Protein AF-A0A0G2HWP9-F1 (afdb_monomer_lite)

Radius of gyration: 32.18 Å; chains: 1; bounding box: 86×80×100 Å

Organism: NCBI:txid73230

Foldseek 3Di:
DDPDQDDQLAEAEQEAELCLCVDPVCSVVNLVVSLVVVLVVLVPNQHYLEYEYEYAPLLVPDLPDVSSVVSVVSSVVSCVVSVVVHPYYYDYPPVQNNHYPAVCRCVVVVVVLVVVSSPDDSVVRVVDDSNPDDDPPPPPPDDPPDDLVNLLVVLVVCCPDPLNPDDLVRNLVCLLVVVDPDDDLLSLLLLLLLLLVLQLLPPFSLQVSLVVSVVSNCSNCVPPAFSQLSSLLSVVSVLLQLVVCLVPVDGDDSRCSSVSCNVVSSSSPSVPCVQFADPCQCVDPCRRVFHAATDRDHRDDNDRPVVPPCVPPPPPDPDDDDDPDPDDPAQEQLLLLLQLLLLLVLVCVVVVHDSVVSLVLVLVLVQVVLVVVQVVVVVVPPDDDPPPPNHYDHAFPQSSVLSNQQVVLQQVLEDPVLSDDSNSADPVLSCLQCVPPRPDSCPCCQFAPPCQCVDPDRRPDHDATPRDGDDNHDHRGDPVSSVVSVSVSSCLLCPDDFDDDDDPDTCDNLCRPVDDPSSLSSLLSVLLVVLLPDDPDVDPDDPDLSSLLLLLVVLLLPQDQDDDPDPVVRVVSNLVSNLVSLCVSLCVLQVVVVVPVVDDDDDDDDPSDFPQLSVLSSLVSSVLVVVVCVVPVLSVVLVVVVVVDDDDPDDDPSVNSVSSSVSSSVSCVSVSSSSPPSPCSQFADPSCCRHPCRRNDHDATPRDHSNDDDDDPPDDDPDDDDDDDDDDDDDDDDDDDDDDDDDDDDDDDD

pLDDT: mean 73.22, std 20.13, range [22.59, 95.31]

Sequence (750 aa):
MSQKSIGPDALYLFVIDPTAIFNPSGGTQRAHHAIEGLKLALKRIDDAKYLAVVFTKRDQTGRDDPRVEEQISQVKDVLNEYRPEVSYPCELYDDLEQLSGVTGAQTDLLLTRLARVAKMEDKLVQNTSMKKEALPPPPKLNPPKLSREELLQKIESSSKDVNSLLDPDEFIRRMISGELQKWDHRSHLRAGFLTLTECILKESVVFDTADLLLERLNYMFPNISHRTLTVFLLHQIYLAMLSFREKTGSFPAREKFNEFLSENPDLMHARSWDPYYSEDVLFSPAAKGSWKLPDLQPLPQFMSRRAGSQQKATQSHEKNKGDQTQIAPGNRTPEILKRFAFATLKTMKLANRRRAAVINETMPVLQSQIMRLRAASLTSSSSSSANSTRSIDAYSETQVSFWVQMLHAAIESVPMSSGLDIRSLNFESFRILFPELLPADDIWKQHYTEKLWASIEGRTRTVLPDLKPLPNVLQAPSQSRVQQAVASTLDGKYSYYKSDTSSPSSPSLYSHGRPGAEELFLKMCWAAKEVGEYVDSNSPIPSTHVMLIYRIFNRMLDTKIQHGSDDNGEGRRRTVSLSSAAWDAVSFLHQQQDHQQEHQEEHHPQTQQNFTAAVFWSRIVLRAFIETDSSSPYHSKFTSSLSSSAPTPHATSPQEEALRAQFFEQFLQGNPRLCWEGLWRMYYSDELWRSEDARVMYVAPDRMAVPAYVVMGTGDGKKDKDREDVEVRLEEGQDAVLEGEWEVVDEEGL

Structure (mmCIF, N/CA/C/O backbone):
data_AF-A0A0G2HWP9-F1
#
_entry.id   AF-A0A0G2HWP9-F1
#
loop_
_atom_site.group_PDB
_atom_site.id
_atom_site.type_symbol
_atom_site.label_atom_id
_atom_site.label_alt_id
_atom_site.label_comp_id
_atom_site.label_asym_id
_atom_site.label_entity_id
_atom_site.label_seq_id
_atom_site.pdbx_PDB_ins_code
_atom_site.Cartn_x
_atom_site.Cartn_y
_atom_site.Cartn_z
_atom_site.occupancy
_atom_site.B_iso_or_equiv
_atom_site.auth_seq_id
_atom_site.auth_comp_id
_atom_site.auth_asym_id
_atom_site.auth_atom_id
_atom_site.pdbx_PDB_model_num
ATOM 1 N N . MET A 1 1 ? 42.664 2.429 16.061 1.00 34.19 1 MET A N 1
ATOM 2 C CA . MET A 1 1 ? 41.694 2.104 14.994 1.00 34.19 1 MET A CA 1
ATOM 3 C C . MET A 1 1 ? 42.337 2.509 13.681 1.00 34.19 1 MET A C 1
ATOM 5 O O . MET A 1 1 ? 42.477 3.697 13.439 1.00 34.19 1 MET A O 1
ATOM 9 N N . SER A 1 2 ? 42.852 1.539 12.924 1.00 28.05 2 SER A N 1
ATOM 10 C CA . SER A 1 2 ? 43.465 1.784 11.614 1.00 28.05 2 SER A CA 1
ATOM 11 C C . SER A 1 2 ? 42.333 2.005 10.611 1.00 28.05 2 SER A C 1
ATOM 13 O O . SER A 1 2 ? 41.452 1.148 10.519 1.00 28.05 2 SER A O 1
ATOM 15 N N . GLN A 1 3 ? 42.299 3.154 9.930 1.00 34.09 3 GLN A N 1
ATOM 16 C CA . GLN A 1 3 ? 41.380 3.385 8.812 1.00 34.09 3 GLN A CA 1
ATOM 17 C C . GLN A 1 3 ? 41.631 2.292 7.766 1.00 34.09 3 GLN A C 1
ATOM 19 O O . GLN A 1 3 ? 42.728 2.205 7.221 1.00 34.09 3 GLN A O 1
ATOM 24 N N . LYS A 1 4 ? 40.637 1.427 7.523 1.00 34.06 4 LYS A N 1
ATOM 25 C CA . LYS A 1 4 ? 40.636 0.550 6.346 1.00 34.06 4 LYS A CA 1
ATOM 26 C C . LYS A 1 4 ? 40.730 1.466 5.125 1.00 34.06 4 LYS A C 1
ATOM 28 O O . LYS A 1 4 ? 39.819 2.265 4.917 1.00 34.06 4 LYS A O 1
ATOM 33 N N . SER A 1 5 ? 41.821 1.377 4.366 1.00 36.62 5 SER A N 1
ATOM 34 C CA . SER A 1 5 ? 41.910 2.011 3.055 1.00 36.62 5 SER A CA 1
ATOM 35 C C . SER A 1 5 ? 40.796 1.425 2.194 1.00 36.62 5 SER A C 1
ATOM 37 O O . SER A 1 5 ? 40.741 0.213 1.971 1.00 36.62 5 SER A O 1
ATOM 39 N N . ILE A 1 6 ? 39.861 2.279 1.798 1.00 44.50 6 ILE A N 1
ATOM 40 C CA . ILE A 1 6 ? 38.855 1.958 0.794 1.00 44.50 6 ILE A CA 1
ATOM 41 C C . ILE A 1 6 ? 39.649 1.734 -0.503 1.00 44.50 6 ILE A C 1
ATOM 43 O O . ILE A 1 6 ? 40.528 2.533 -0.807 1.00 44.50 6 ILE A O 1
ATOM 47 N N . GLY A 1 7 ? 39.450 0.594 -1.166 1.00 49.91 7 GLY A N 1
ATOM 48 C CA . GLY A 1 7 ? 40.239 0.202 -2.341 1.00 49.91 7 GLY A CA 1
ATOM 49 C C . GLY A 1 7 ? 39.998 1.076 -3.589 1.00 49.91 7 GLY A C 1
ATOM 50 O O . GLY A 1 7 ? 39.202 2.016 -3.527 1.00 49.91 7 GLY A O 1
ATOM 51 N N . PRO A 1 8 ? 40.613 0.719 -4.734 1.00 55.94 8 PRO A N 1
ATOM 52 C CA . PRO A 1 8 ? 40.639 1.514 -5.977 1.00 55.94 8 PRO A CA 1
ATOM 53 C C . PRO A 1 8 ? 39.275 1.812 -6.622 1.00 55.94 8 PRO A C 1
ATOM 55 O O . PRO A 1 8 ? 39.180 2.678 -7.484 1.00 55.94 8 PRO A O 1
ATOM 58 N N . ASP A 1 9 ? 38.195 1.150 -6.196 1.00 66.75 9 ASP A N 1
ATOM 59 C CA . ASP A 1 9 ? 36.846 1.299 -6.770 1.00 66.75 9 ASP A CA 1
ATOM 60 C C . ASP A 1 9 ? 36.006 2.446 -6.164 1.00 66.75 9 ASP A C 1
ATOM 62 O O . ASP A 1 9 ? 34.820 2.602 -6.469 1.00 66.75 9 ASP A O 1
ATOM 66 N N . ALA A 1 10 ? 36.581 3.266 -5.283 1.00 78.38 10 ALA A N 1
ATOM 67 C CA . ALA A 1 10 ? 35.842 4.307 -4.572 1.00 78.38 10 ALA A CA 1
ATOM 68 C C . ALA A 1 10 ? 35.561 5.557 -5.427 1.00 78.38 10 ALA A C 1
ATOM 70 O O . ALA A 1 10 ? 36.469 6.155 -6.004 1.00 78.38 10 ALA A O 1
ATOM 71 N N . LEU A 1 11 ? 34.303 6.011 -5.439 1.00 87.19 11 LEU A N 1
ATOM 72 C CA . LEU A 1 11 ? 33.900 7.304 -6.002 1.00 87.19 11 LEU A CA 1
ATOM 73 C C . LEU A 1 11 ? 33.805 8.349 -4.889 1.00 87.19 11 LEU A C 1
ATOM 75 O O . LEU A 1 11 ? 33.075 8.165 -3.914 1.00 87.19 11 LEU A O 1
ATOM 79 N N . TYR A 1 12 ? 34.485 9.476 -5.063 1.00 88.25 12 TYR A N 1
ATOM 80 C CA . TYR A 1 12 ? 34.454 10.591 -4.126 1.00 88.25 12 TYR A CA 1
ATOM 81 C C . TYR A 1 12 ? 33.630 11.749 -4.697 1.00 88.25 12 TYR A C 1
ATOM 83 O O . TYR A 1 12 ? 33.792 12.145 -5.850 1.00 88.25 12 TYR A O 1
ATOM 91 N N . LEU A 1 13 ? 32.750 12.320 -3.873 1.00 92.25 13 LEU A N 1
ATOM 92 C CA . LEU A 1 13 ? 31.981 13.523 -4.193 1.00 92.25 13 LEU A CA 1
ATOM 93 C C . LEU A 1 13 ? 32.323 14.618 -3.181 1.00 92.25 13 LEU A C 1
ATOM 95 O O . LEU A 1 13 ? 32.000 14.504 -1.999 1.00 92.25 13 LEU A O 1
ATOM 99 N N . PHE A 1 14 ? 32.956 15.689 -3.649 1.00 92.38 14 PHE A N 1
ATOM 100 C CA . PHE A 1 14 ? 33.284 16.859 -2.846 1.00 92.38 14 PHE A CA 1
ATOM 101 C C . PHE A 1 14 ? 32.259 17.969 -3.102 1.00 92.38 14 PHE A C 1
ATOM 103 O O . PHE A 1 14 ? 32.114 18.450 -4.225 1.00 92.38 14 PHE A O 1
ATOM 110 N N . VAL A 1 15 ? 31.533 18.375 -2.060 1.00 92.44 15 VAL A N 1
ATOM 111 C CA . VAL A 1 15 ? 30.421 19.331 -2.165 1.00 92.44 15 VAL A CA 1
ATOM 112 C C . VAL A 1 15 ? 30.799 20.653 -1.507 1.00 92.44 15 VAL A C 1
ATOM 114 O O . VAL A 1 15 ? 31.137 20.686 -0.324 1.00 92.44 15 VAL A O 1
ATOM 117 N N . ILE A 1 16 ? 30.690 21.748 -2.256 1.00 91.25 16 ILE A N 1
ATOM 118 C CA . ILE A 1 16 ? 30.988 23.107 -1.794 1.00 91.25 16 ILE A CA 1
ATOM 119 C C . ILE A 1 16 ? 29.688 23.907 -1.698 1.00 91.25 16 ILE A C 1
ATOM 121 O O . ILE A 1 16 ? 28.849 23.850 -2.593 1.00 91.25 16 ILE A O 1
ATOM 125 N N . ASP A 1 17 ? 29.511 24.649 -0.604 1.00 89.12 17 ASP A N 1
ATOM 126 C CA . ASP A 1 17 ? 28.396 25.584 -0.416 1.00 89.12 17 ASP A CA 1
ATOM 127 C C . ASP A 1 17 ? 28.840 27.015 -0.788 1.00 89.12 17 ASP A C 1
ATOM 129 O O . ASP A 1 17 ? 29.479 27.678 0.037 1.00 89.12 17 ASP A O 1
ATOM 133 N N . PRO A 1 18 ? 28.497 27.518 -1.990 1.00 86.81 18 PRO A N 1
ATOM 134 C CA . PRO A 1 18 ? 28.875 28.851 -2.440 1.00 86.81 18 PRO A CA 1
ATOM 135 C C . PRO A 1 18 ? 28.157 29.959 -1.662 1.00 86.81 18 PRO A C 1
ATOM 137 O O . PRO A 1 18 ? 28.692 31.056 -1.525 1.00 86.81 18 PRO A O 1
ATOM 140 N N . THR A 1 19 ? 26.980 29.685 -1.079 1.00 84.31 19 THR A N 1
ATOM 141 C CA . THR A 1 19 ? 26.202 30.685 -0.322 1.00 84.31 19 THR A CA 1
ATOM 142 C C . THR A 1 19 ? 26.880 31.089 0.987 1.00 84.31 19 THR A C 1
ATOM 144 O O . THR A 1 19 ? 26.557 32.128 1.566 1.00 84.31 19 THR A O 1
ATOM 147 N N . ALA A 1 20 ? 27.866 30.307 1.442 1.00 83.00 20 ALA A N 1
ATOM 148 C CA . ALA A 1 20 ? 28.643 30.594 2.638 1.00 83.00 20 ALA A CA 1
ATOM 149 C C . ALA A 1 20 ? 29.292 31.988 2.611 1.00 83.00 20 ALA A C 1
ATOM 151 O O . ALA A 1 20 ? 29.412 32.601 3.671 1.00 83.00 20 ALA A O 1
ATOM 152 N N . ILE A 1 21 ? 29.657 32.506 1.431 1.00 83.50 21 ILE A N 1
ATOM 153 C CA . ILE A 1 21 ? 30.301 33.822 1.278 1.00 83.50 21 ILE A CA 1
ATOM 154 C C . ILE A 1 21 ? 29.376 34.999 1.573 1.00 83.50 21 ILE A C 1
ATOM 156 O O . ILE A 1 21 ? 29.850 36.069 1.942 1.00 83.50 21 ILE A O 1
ATOM 160 N N . PHE A 1 22 ? 28.061 34.803 1.469 1.00 81.38 22 PHE A N 1
ATOM 161 C CA . PHE A 1 22 ? 27.080 35.845 1.765 1.00 81.38 22 PHE A CA 1
ATOM 162 C C . PHE A 1 22 ? 26.846 36.024 3.268 1.00 81.38 22 PHE A C 1
ATOM 164 O O . PHE A 1 22 ? 26.126 36.935 3.669 1.00 81.38 22 PHE A O 1
ATOM 171 N N . ASN A 1 23 ? 27.450 35.183 4.114 1.00 79.75 23 ASN A N 1
ATOM 172 C CA . ASN A 1 23 ? 27.350 35.340 5.556 1.00 79.75 23 ASN A CA 1
ATOM 173 C C . ASN A 1 23 ? 28.236 36.507 6.048 1.00 79.75 23 ASN A C 1
ATOM 175 O O . ASN A 1 23 ? 29.465 36.401 5.967 1.00 79.75 23 ASN A O 1
ATOM 179 N N . PRO A 1 24 ? 27.661 37.568 6.648 1.00 69.00 24 PRO A N 1
ATOM 180 C CA . PRO A 1 24 ? 28.432 38.694 7.181 1.00 69.00 24 PRO A CA 1
ATOM 181 C C . PRO A 1 24 ? 29.353 38.303 8.350 1.00 69.00 24 PRO A C 1
ATOM 183 O O . PRO A 1 24 ? 30.347 38.978 8.602 1.00 69.00 24 PRO A O 1
ATOM 186 N N . SER A 1 25 ? 29.079 37.190 9.044 1.00 68.94 25 SER A N 1
ATOM 187 C CA . SER A 1 25 ? 29.925 36.659 10.123 1.00 68.94 25 SER A CA 1
ATOM 188 C C . SER A 1 25 ? 30.939 35.627 9.600 1.00 68.94 25 SER A C 1
ATOM 190 O O . SER A 1 25 ? 30.817 34.422 9.824 1.00 68.94 25 SER A O 1
ATOM 192 N N . GLY A 1 26 ? 31.950 36.096 8.862 1.00 74.19 26 GLY A N 1
ATOM 193 C CA . GLY A 1 26 ? 33.087 35.261 8.441 1.00 74.19 26 GLY A CA 1
ATOM 194 C C . GLY A 1 26 ? 32.829 34.360 7.226 1.00 74.19 26 GLY A C 1
ATOM 195 O O . GLY A 1 26 ? 33.491 33.332 7.070 1.00 74.19 26 GLY A O 1
ATOM 196 N N . GLY A 1 27 ? 31.886 34.726 6.352 1.00 79.56 27 GLY A N 1
ATOM 197 C CA . GLY A 1 27 ? 31.572 33.977 5.133 1.00 79.56 27 GLY A CA 1
ATOM 198 C C . GLY A 1 27 ? 32.770 33.755 4.206 1.00 79.56 27 GLY A C 1
ATOM 199 O O . GLY A 1 27 ? 32.989 32.634 3.750 1.00 79.56 27 GLY A O 1
ATOM 200 N N . THR A 1 28 ? 33.610 34.777 4.013 1.00 80.62 28 THR A N 1
ATOM 201 C CA . THR A 1 28 ? 34.848 34.688 3.215 1.00 80.62 28 THR A CA 1
ATOM 202 C C . THR A 1 28 ? 35.823 33.654 3.775 1.00 80.62 28 THR A C 1
ATOM 204 O O . THR A 1 28 ? 36.383 32.856 3.029 1.00 80.62 28 THR A O 1
ATOM 207 N N . GLN A 1 29 ? 35.990 33.612 5.100 1.00 81.69 29 GLN A N 1
ATOM 208 C CA . GLN A 1 29 ? 36.875 32.647 5.750 1.00 81.69 29 GLN A CA 1
ATOM 209 C C . GLN A 1 29 ? 36.337 31.218 5.609 1.00 81.69 29 GLN A C 1
ATOM 211 O O . GLN A 1 29 ? 37.101 30.290 5.360 1.00 81.69 29 GLN A O 1
ATOM 216 N N . ARG A 1 30 ? 35.013 31.033 5.705 1.00 82.06 30 ARG A N 1
ATOM 217 C CA . ARG A 1 30 ? 34.367 29.730 5.488 1.00 82.06 30 ARG A CA 1
ATOM 218 C C . ARG A 1 30 ? 34.507 29.250 4.040 1.00 82.06 30 ARG A C 1
ATOM 220 O O . ARG A 1 30 ? 34.797 28.074 3.839 1.00 82.06 30 ARG A O 1
ATOM 227 N N . ALA A 1 31 ? 34.334 30.139 3.061 1.00 84.12 31 ALA A N 1
ATOM 228 C CA . ALA A 1 31 ? 34.546 29.824 1.648 1.00 84.12 31 ALA A CA 1
ATOM 229 C C . ALA A 1 31 ? 36.007 29.419 1.383 1.00 84.12 31 ALA A C 1
ATOM 231 O O . ALA A 1 31 ? 36.260 28.379 0.781 1.00 84.12 31 ALA A O 1
ATOM 232 N N . HIS A 1 32 ? 36.966 30.165 1.940 1.00 85.69 32 HIS A N 1
ATOM 233 C CA . HIS A 1 32 ? 38.387 29.831 1.842 1.00 85.69 32 HIS A CA 1
ATOM 234 C C . HIS A 1 32 ? 38.719 28.473 2.489 1.00 85.69 32 HIS A C 1
ATOM 236 O O . HIS A 1 32 ? 39.393 27.645 1.883 1.00 85.69 32 HIS A O 1
ATOM 242 N N . HIS A 1 33 ? 38.177 28.182 3.679 1.00 87.38 33 HIS A N 1
ATOM 243 C CA . HIS A 1 33 ? 38.351 26.878 4.328 1.00 87.38 33 HIS A CA 1
ATOM 244 C C . HIS A 1 33 ? 37.789 25.708 3.513 1.00 87.38 33 HIS A C 1
ATOM 246 O O . HIS A 1 33 ? 38.344 24.614 3.588 1.00 87.38 33 HIS A O 1
ATOM 252 N N . ALA A 1 34 ? 36.710 25.904 2.748 1.00 87.94 34 ALA A N 1
ATOM 253 C CA . ALA A 1 34 ? 36.173 24.857 1.879 1.00 87.94 34 ALA A CA 1
ATOM 254 C C . ALA A 1 34 ? 37.152 24.509 0.743 1.00 87.94 34 ALA A C 1
ATOM 256 O O . ALA A 1 34 ? 37.359 23.332 0.452 1.00 87.94 34 ALA A O 1
ATOM 257 N N . ILE A 1 35 ? 37.804 25.521 0.163 1.00 90.19 35 ILE A N 1
ATOM 258 C CA . ILE A 1 35 ? 38.818 25.353 -0.889 1.00 90.19 35 ILE A CA 1
ATOM 259 C C . ILE A 1 35 ? 40.095 24.713 -0.320 1.00 90.19 35 ILE A C 1
ATOM 261 O O . ILE A 1 35 ? 40.634 23.777 -0.908 1.00 90.19 35 ILE A O 1
ATOM 265 N N . GLU A 1 36 ? 40.547 25.131 0.864 1.00 88.19 36 GLU A N 1
ATOM 266 C CA . GLU A 1 36 ? 41.659 24.465 1.561 1.00 88.19 36 GLU A CA 1
ATOM 267 C C . GLU A 1 36 ? 41.316 23.014 1.945 1.00 88.19 36 GLU A C 1
ATOM 269 O O . GLU A 1 36 ? 42.165 22.123 1.879 1.00 88.19 36 GLU A O 1
ATOM 274 N N . GLY A 1 37 ? 40.052 22.743 2.278 1.00 88.50 37 GLY A N 1
ATOM 275 C CA . GLY A 1 37 ? 39.538 21.392 2.486 1.00 88.50 37 GLY A CA 1
ATOM 276 C C . GLY A 1 37 ? 39.641 20.518 1.233 1.00 88.50 37 GLY A C 1
ATOM 277 O O . GLY A 1 37 ? 40.012 19.350 1.347 1.00 88.50 37 GLY A O 1
ATOM 278 N N . LEU A 1 38 ? 39.382 21.081 0.047 1.00 91.62 38 LEU A N 1
ATOM 279 C CA . LEU A 1 38 ? 39.558 20.384 -1.231 1.00 91.62 38 LEU A CA 1
ATOM 280 C C . LEU A 1 38 ? 41.033 20.040 -1.476 1.00 91.62 38 LEU A C 1
ATOM 282 O O . LEU A 1 38 ? 41.339 18.893 -1.797 1.00 91.62 38 LEU A O 1
ATOM 286 N N . LYS A 1 39 ? 41.953 20.988 -1.250 1.00 90.62 39 LYS A N 1
ATOM 287 C CA . LYS A 1 39 ? 43.405 20.731 -1.344 1.00 90.62 39 LYS A CA 1
ATOM 288 C C . LYS A 1 39 ? 43.840 19.603 -0.411 1.00 90.62 39 LYS A C 1
ATOM 290 O O . LYS A 1 39 ? 44.618 18.735 -0.794 1.00 90.62 39 LYS A O 1
ATOM 295 N N . LEU A 1 40 ? 43.333 19.599 0.823 1.00 87.75 40 LEU A N 1
ATOM 296 C CA . LEU A 1 40 ? 43.642 18.550 1.791 1.00 87.75 40 LEU A CA 1
ATOM 297 C C . LEU A 1 40 ? 43.077 17.189 1.365 1.00 87.75 40 LEU A C 1
ATOM 299 O O . LEU A 1 40 ? 43.733 16.175 1.591 1.00 87.75 40 LEU A O 1
ATOM 303 N N . ALA A 1 41 ? 41.883 17.158 0.768 1.00 86.56 41 ALA A N 1
ATOM 304 C CA . ALA A 1 41 ? 41.284 15.932 0.247 1.00 86.56 41 ALA A CA 1
ATOM 305 C C . ALA A 1 41 ? 42.118 15.352 -0.905 1.00 86.56 41 ALA A C 1
ATOM 307 O O . ALA A 1 41 ? 42.483 14.182 -0.846 1.00 86.56 41 ALA A O 1
ATOM 308 N N . LEU A 1 42 ? 42.508 16.184 -1.877 1.00 87.31 42 LEU A N 1
ATOM 309 C CA . LEU A 1 42 ? 43.350 15.785 -3.013 1.00 87.31 42 LEU A CA 1
ATOM 310 C C . LEU A 1 42 ? 44.711 15.220 -2.574 1.00 87.31 42 LEU A C 1
ATOM 312 O O . LEU A 1 42 ? 45.198 14.275 -3.179 1.00 87.31 42 LEU A O 1
ATOM 316 N N . LYS A 1 43 ? 45.293 15.740 -1.483 1.00 85.81 43 LYS A N 1
ATOM 317 C CA . LYS A 1 43 ? 46.557 15.239 -0.904 1.00 85.81 43 LYS A CA 1
ATOM 318 C C . LYS A 1 43 ? 46.438 13.951 -0.090 1.00 85.81 43 LYS A C 1
ATOM 320 O O . LYS A 1 43 ? 47.460 13.359 0.233 1.00 85.81 43 LYS A O 1
ATOM 325 N N . ARG A 1 44 ? 45.235 13.600 0.374 1.00 84.62 44 ARG A N 1
ATOM 326 C CA . ARG A 1 44 ? 45.004 12.460 1.284 1.00 84.62 44 ARG A CA 1
ATOM 327 C C . ARG A 1 44 ? 44.386 11.254 0.598 1.00 84.62 44 ARG A C 1
ATOM 329 O O . ARG A 1 44 ? 44.422 10.163 1.157 1.00 84.62 44 ARG A O 1
ATOM 336 N N . ILE A 1 45 ? 43.712 11.475 -0.522 1.00 84.06 45 ILE A N 1
ATOM 337 C CA . ILE A 1 45 ? 43.134 10.405 -1.318 1.00 84.06 45 ILE A CA 1
ATOM 338 C C . ILE A 1 45 ? 44.260 9.904 -2.218 1.00 84.06 45 ILE A C 1
ATOM 340 O O . ILE A 1 45 ? 44.613 10.577 -3.183 1.00 84.06 45 ILE A O 1
ATOM 344 N N . ASP A 1 46 ? 44.830 8.757 -1.853 1.00 75.81 46 ASP A N 1
ATOM 345 C CA . ASP A 1 46 ? 45.937 8.122 -2.580 1.00 75.81 46 ASP A CA 1
ATOM 346 C C . ASP A 1 46 ? 45.439 7.244 -3.746 1.00 75.81 46 ASP A C 1
ATOM 348 O O . ASP A 1 46 ? 46.176 6.989 -4.699 1.00 75.81 46 ASP A O 1
ATOM 352 N N . ASP A 1 47 ? 44.184 6.785 -3.674 1.00 78.69 47 ASP A N 1
ATOM 353 C CA . ASP A 1 47 ? 43.558 5.879 -4.638 1.00 78.69 47 ASP A CA 1
ATOM 354 C C . ASP A 1 47 ? 42.042 6.139 -4.723 1.00 78.69 47 ASP A C 1
ATOM 356 O O . ASP A 1 47 ? 41.369 6.279 -3.696 1.00 78.69 47 ASP A O 1
ATOM 360 N N . ALA A 1 48 ? 41.514 6.259 -5.942 1.00 82.69 48 ALA A N 1
ATOM 361 C CA . ALA A 1 48 ? 40.098 6.490 -6.220 1.00 82.69 48 ALA A CA 1
ATOM 362 C C . ALA A 1 48 ? 39.750 6.116 -7.665 1.00 82.69 48 ALA A C 1
ATOM 364 O O . ALA A 1 48 ? 40.541 6.309 -8.584 1.00 82.69 48 ALA A O 1
ATOM 365 N N . LYS A 1 49 ? 38.501 5.711 -7.897 1.00 82.81 49 LYS A N 1
ATOM 366 C CA . LYS A 1 49 ? 37.963 5.533 -9.249 1.00 82.81 49 LYS A CA 1
ATOM 367 C C . LYS A 1 49 ? 37.661 6.875 -9.916 1.00 82.81 49 LYS A C 1
ATOM 369 O O . LYS A 1 49 ? 37.847 7.039 -11.120 1.00 82.81 49 LYS A O 1
ATOM 374 N N . TYR A 1 50 ? 37.164 7.839 -9.135 1.00 89.06 50 TYR A N 1
ATOM 375 C CA . TYR A 1 50 ? 36.797 9.173 -9.617 1.00 89.06 50 TYR A CA 1
ATOM 376 C C . TYR A 1 50 ? 36.577 10.159 -8.468 1.00 89.06 50 TYR A C 1
ATOM 378 O O . TYR A 1 50 ? 36.025 9.782 -7.431 1.00 89.06 50 TYR A O 1
ATOM 386 N N . LEU A 1 51 ? 36.899 11.437 -8.681 1.00 91.50 51 LEU A N 1
ATOM 387 C CA . LEU A 1 51 ? 36.542 12.538 -7.783 1.00 91.50 51 LEU A CA 1
ATOM 388 C C . LEU A 1 51 ? 35.704 13.592 -8.525 1.00 91.50 51 LEU A C 1
ATOM 390 O O . LEU A 1 51 ? 36.202 14.294 -9.403 1.00 91.50 51 LEU A O 1
ATOM 394 N N . ALA A 1 52 ? 34.442 13.752 -8.133 1.00 92.06 52 ALA A N 1
ATOM 395 C CA . ALA A 1 52 ? 33.579 14.825 -8.619 1.00 92.06 52 ALA A CA 1
ATOM 396 C C . ALA A 1 52 ? 33.544 15.985 -7.618 1.00 92.06 52 ALA A C 1
ATOM 398 O O . ALA A 1 52 ? 33.284 15.774 -6.433 1.00 92.06 52 ALA A O 1
ATOM 399 N N . VAL A 1 53 ? 33.742 17.214 -8.090 1.00 93.69 53 VAL A N 1
ATOM 400 C CA . VAL A 1 53 ? 33.554 18.437 -7.297 1.00 93.69 53 VAL A CA 1
ATOM 401 C C . VAL A 1 53 ? 32.292 19.151 -7.774 1.00 93.69 53 VAL A C 1
ATOM 403 O O . VAL A 1 53 ? 32.110 19.348 -8.976 1.00 93.69 53 VAL A O 1
ATOM 406 N N . VAL A 1 54 ? 31.407 19.533 -6.849 1.00 93.44 54 VAL A N 1
ATOM 407 C CA . VAL A 1 54 ? 30.132 20.203 -7.162 1.00 93.44 54 VAL A CA 1
ATOM 408 C C . VAL A 1 54 ? 29.857 21.375 -6.226 1.00 93.44 54 VAL A C 1
ATOM 410 O O . VAL A 1 54 ? 30.234 21.351 -5.053 1.00 93.44 54 VAL A O 1
ATOM 413 N N . PHE A 1 55 ? 29.126 22.373 -6.721 1.00 90.62 55 PHE A N 1
ATOM 414 C CA . PHE A 1 55 ? 28.594 23.467 -5.910 1.00 90.62 55 PHE A CA 1
ATOM 415 C C . PHE A 1 55 ? 27.108 23.229 -5.629 1.00 90.62 55 PHE A C 1
ATOM 417 O O . PHE A 1 55 ? 26.302 23.174 -6.551 1.00 90.62 55 PHE A O 1
ATOM 424 N N . THR A 1 56 ? 26.733 23.069 -4.360 1.00 88.00 56 THR A N 1
ATOM 425 C CA . THR A 1 56 ? 25.321 22.944 -3.952 1.00 88.00 56 THR A CA 1
ATOM 426 C C . THR A 1 56 ? 24.670 24.320 -3.791 1.00 88.00 56 THR A C 1
ATOM 428 O O . THR A 1 56 ? 25.357 25.332 -3.814 1.00 88.00 56 THR A O 1
ATOM 431 N N . LYS A 1 57 ? 23.348 24.380 -3.606 1.00 87.69 57 LYS A N 1
ATOM 432 C CA . LYS A 1 57 ? 22.570 25.623 -3.436 1.00 87.69 57 LYS A CA 1
ATOM 433 C C . LYS A 1 57 ? 22.767 26.653 -4.558 1.00 87.69 57 LYS A C 1
ATOM 435 O O . LYS A 1 57 ? 22.674 27.861 -4.323 1.00 87.69 57 LYS A O 1
ATOM 440 N N . ARG A 1 58 ? 23.066 26.196 -5.774 1.00 85.00 58 ARG A N 1
ATOM 441 C CA . ARG A 1 58 ? 23.257 27.086 -6.928 1.00 85.00 58 ARG A CA 1
ATOM 442 C C . ARG A 1 58 ? 21.943 27.758 -7.356 1.00 85.00 58 ARG A C 1
ATOM 444 O O . ARG A 1 58 ? 21.967 28.853 -7.896 1.00 85.00 58 ARG A O 1
ATOM 451 N N . ASP A 1 59 ? 20.802 27.188 -6.959 1.00 79.25 59 ASP A N 1
ATOM 452 C CA . ASP A 1 59 ? 19.465 27.800 -7.025 1.00 79.25 59 ASP A CA 1
ATOM 453 C C . ASP A 1 59 ? 19.307 29.075 -6.172 1.00 79.25 59 ASP A C 1
ATOM 455 O O . ASP A 1 59 ? 18.406 29.873 -6.421 1.00 79.25 59 ASP A O 1
ATOM 459 N N . GLN A 1 60 ? 20.165 29.271 -5.166 1.00 80.19 60 GLN A N 1
ATOM 460 C CA . GLN A 1 60 ? 20.149 30.431 -4.261 1.00 80.19 60 GLN A CA 1
ATOM 461 C C . GLN A 1 60 ? 21.226 31.464 -4.605 1.00 80.19 60 GLN A C 1
ATOM 463 O O . GLN A 1 60 ? 21.245 32.556 -4.037 1.00 80.19 60 GLN A O 1
ATOM 468 N N . THR A 1 61 ? 22.136 31.127 -5.517 1.00 74.06 61 THR A N 1
ATOM 469 C CA . THR A 1 61 ? 23.135 32.050 -6.051 1.00 74.06 61 THR A CA 1
ATOM 470 C C . THR A 1 61 ? 22.587 32.657 -7.337 1.00 74.06 61 THR A C 1
ATOM 472 O O . THR A 1 61 ? 22.140 31.921 -8.211 1.00 74.06 61 THR A O 1
ATOM 475 N N . GLY A 1 62 ? 22.597 33.986 -7.478 1.00 65.44 62 GLY A N 1
ATOM 476 C CA . GLY A 1 62 ? 22.297 34.603 -8.775 1.00 65.44 62 GLY A CA 1
ATOM 477 C C . GLY A 1 62 ? 23.247 34.053 -9.845 1.00 65.44 62 GLY A C 1
ATOM 478 O O . GLY A 1 62 ? 24.420 33.838 -9.538 1.00 65.44 62 GLY A O 1
ATOM 479 N N . ARG A 1 63 ? 22.745 33.811 -11.070 1.00 61.19 63 ARG A N 1
ATOM 480 C CA . ARG A 1 63 ? 23.509 33.167 -12.162 1.00 61.19 63 ARG A CA 1
ATOM 481 C C . ARG A 1 63 ? 24.859 33.836 -12.455 1.00 61.19 63 ARG A C 1
ATOM 483 O O . ARG A 1 63 ? 25.766 33.145 -12.888 1.00 61.19 63 ARG A O 1
ATOM 490 N N . ASP A 1 64 ? 24.994 35.122 -12.128 1.00 70.50 64 ASP A N 1
ATOM 491 C CA . ASP A 1 64 ? 26.175 35.939 -12.414 1.00 70.50 64 ASP A CA 1
ATOM 492 C C . ASP A 1 64 ? 26.767 36.615 -11.157 1.00 70.50 64 ASP A C 1
ATOM 494 O O . ASP A 1 64 ? 27.327 37.708 -11.249 1.00 70.50 64 ASP A O 1
ATOM 498 N N . ASP A 1 65 ? 26.621 36.040 -9.950 1.00 80.94 65 ASP A N 1
ATOM 499 C CA . ASP A 1 65 ? 27.253 36.651 -8.766 1.00 80.94 65 ASP A CA 1
ATOM 500 C C . ASP A 1 65 ? 28.790 36.535 -8.862 1.00 80.94 65 ASP A C 1
ATOM 502 O O . ASP A 1 65 ? 29.331 35.423 -8.792 1.00 80.94 65 ASP A O 1
ATOM 506 N N . PRO A 1 66 ? 29.528 37.661 -8.951 1.00 83.19 66 PRO A N 1
ATOM 507 C CA . PRO A 1 66 ? 30.970 37.648 -9.193 1.00 83.19 66 PRO A CA 1
ATOM 508 C C . PRO A 1 66 ? 31.752 36.958 -8.070 1.00 83.19 66 PRO A C 1
ATOM 510 O O . PRO A 1 66 ? 32.845 36.450 -8.298 1.00 83.19 66 PRO A O 1
ATOM 513 N N . ARG A 1 67 ? 31.202 36.900 -6.850 1.00 82.81 67 ARG A N 1
ATOM 514 C CA . ARG A 1 67 ? 31.852 36.245 -5.704 1.00 82.81 67 ARG A CA 1
ATOM 515 C C . ARG A 1 67 ? 31.767 34.725 -5.790 1.00 82.81 67 ARG A C 1
ATOM 517 O O . ARG A 1 67 ? 32.627 34.040 -5.242 1.00 82.81 67 ARG A O 1
ATOM 524 N N . VAL A 1 68 ? 30.718 34.202 -6.423 1.00 86.31 68 VAL A N 1
ATOM 525 C CA . VAL A 1 68 ? 30.539 32.763 -6.645 1.00 86.31 68 VAL A CA 1
ATOM 526 C C . VAL A 1 68 ? 31.367 32.319 -7.846 1.00 86.31 68 VAL A C 1
ATOM 528 O O . VAL A 1 68 ? 32.039 31.295 -7.764 1.00 86.31 68 VAL A O 1
ATOM 531 N N . GLU A 1 69 ? 31.405 33.121 -8.909 1.00 86.75 69 GLU A N 1
ATOM 532 C CA . GLU A 1 69 ? 32.266 32.857 -10.068 1.00 86.75 69 GLU A CA 1
ATOM 533 C C . GLU A 1 69 ? 33.756 32.894 -9.706 1.00 86.75 69 GLU A C 1
ATOM 535 O O . GLU A 1 69 ? 34.516 32.021 -10.125 1.00 86.75 69 GLU A O 1
ATOM 540 N N . GLU A 1 70 ? 34.166 33.809 -8.825 1.00 87.19 70 GLU A N 1
ATOM 541 C CA . GLU A 1 70 ? 35.521 33.824 -8.264 1.00 87.19 70 GLU A CA 1
ATOM 542 C C . GLU A 1 70 ? 35.843 32.526 -7.498 1.00 87.19 70 GLU A C 1
ATOM 544 O O . GLU A 1 70 ? 36.911 31.946 -7.677 1.00 87.19 70 GLU A O 1
ATOM 549 N N . GLN A 1 71 ? 34.911 31.997 -6.694 1.00 88.12 71 GLN A N 1
ATOM 550 C CA . GLN A 1 71 ? 35.114 30.705 -6.021 1.00 88.12 71 GLN A CA 1
ATOM 551 C C . GLN A 1 71 ? 35.215 29.540 -7.003 1.00 88.12 71 GLN A C 1
ATOM 553 O O . GLN A 1 71 ? 36.032 28.640 -6.808 1.00 88.12 71 GLN A O 1
ATOM 558 N N . ILE A 1 72 ? 34.388 29.537 -8.050 1.00 88.38 72 ILE A N 1
ATOM 559 C CA . ILE A 1 72 ? 34.451 28.530 -9.110 1.00 88.38 72 ILE A CA 1
ATOM 560 C C . ILE A 1 72 ? 35.815 28.596 -9.803 1.00 88.38 72 ILE A C 1
ATOM 562 O O . ILE A 1 72 ? 36.421 27.548 -10.028 1.00 88.38 72 ILE A O 1
ATOM 566 N N . SER A 1 73 ? 36.328 29.798 -10.087 1.00 89.06 73 SER A N 1
ATOM 567 C CA . SER A 1 73 ? 37.666 29.992 -10.655 1.00 89.06 73 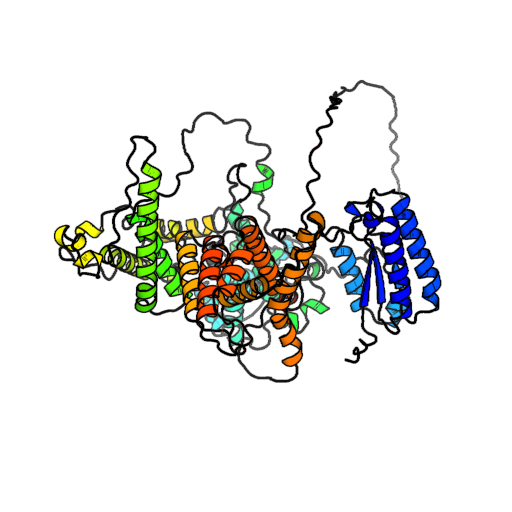SER A CA 1
ATOM 568 C C . SER A 1 73 ? 38.758 29.458 -9.728 1.00 89.06 73 SER A C 1
ATOM 570 O O . SER A 1 73 ? 39.579 28.653 -10.155 1.00 89.06 73 SER A O 1
ATOM 572 N N . GLN A 1 74 ? 38.712 29.788 -8.436 1.00 89.25 74 GLN A N 1
ATOM 573 C CA . GLN A 1 74 ? 39.690 29.295 -7.459 1.00 89.25 74 GLN A CA 1
ATOM 574 C C . GLN A 1 74 ? 39.679 27.764 -7.339 1.00 89.25 74 GLN A C 1
ATOM 576 O O . GLN A 1 74 ? 40.730 27.136 -7.234 1.00 89.25 74 GLN A O 1
ATOM 581 N N . VAL A 1 75 ? 38.502 27.133 -7.386 1.00 91.06 75 VAL A N 1
ATOM 582 C CA . VAL A 1 75 ? 38.390 25.666 -7.395 1.00 91.06 75 VAL A CA 1
ATOM 583 C C . VAL A 1 75 ? 38.929 25.072 -8.698 1.00 91.06 75 VAL A C 1
ATOM 585 O O . VAL A 1 75 ? 39.584 24.030 -8.658 1.00 91.06 75 VAL A O 1
ATOM 588 N N . LYS A 1 76 ? 38.706 25.723 -9.849 1.00 91.00 76 LYS A N 1
ATOM 589 C CA . LYS A 1 76 ? 39.305 25.312 -11.131 1.00 91.00 76 LYS A CA 1
ATOM 590 C C . LYS A 1 76 ? 40.825 25.359 -11.070 1.00 91.00 76 LYS A C 1
ATOM 592 O O . LYS A 1 76 ? 41.455 24.394 -11.495 1.00 91.00 76 LYS A O 1
ATOM 597 N N . ASP A 1 77 ? 41.391 26.423 -10.512 1.00 90.94 77 ASP A N 1
ATOM 598 C CA . ASP A 1 77 ? 42.837 26.589 -10.371 1.00 90.94 77 ASP A CA 1
ATOM 599 C C . ASP A 1 77 ? 43.436 25.501 -9.476 1.00 90.94 77 ASP A C 1
ATOM 601 O O . ASP A 1 77 ? 44.397 24.846 -9.876 1.00 90.94 77 ASP A O 1
ATOM 605 N N . VAL A 1 78 ? 42.800 25.210 -8.333 1.00 91.44 78 VAL A N 1
ATOM 606 C CA . VAL A 1 78 ? 43.199 24.093 -7.460 1.00 91.44 78 VAL A CA 1
ATOM 607 C C . VAL A 1 78 ? 43.139 22.760 -8.205 1.00 91.44 78 VAL A C 1
ATOM 609 O O . VAL A 1 78 ? 44.076 21.975 -8.148 1.00 91.44 78 VAL A O 1
ATOM 612 N N . LEU A 1 79 ? 42.069 22.472 -8.943 1.00 89.44 79 LEU A N 1
ATOM 613 C CA . LEU A 1 79 ? 41.999 21.211 -9.683 1.00 89.44 79 LEU A CA 1
ATOM 614 C C . LEU A 1 79 ? 43.040 21.140 -10.808 1.00 89.44 79 LEU A C 1
ATOM 616 O O . LEU A 1 79 ? 43.595 20.073 -11.044 1.00 89.44 79 LEU A O 1
ATOM 620 N N . ASN A 1 80 ? 43.336 22.248 -11.488 1.00 88.38 80 ASN A N 1
ATOM 621 C CA . ASN A 1 80 ? 44.378 22.301 -12.515 1.00 88.38 80 ASN A CA 1
ATOM 622 C C . ASN A 1 80 ? 45.777 22.035 -11.935 1.00 88.38 80 ASN A C 1
ATOM 624 O O . ASN A 1 80 ? 46.567 21.351 -12.581 1.00 88.38 80 ASN A O 1
ATOM 628 N N . GLU A 1 81 ? 46.060 22.545 -10.733 1.00 90.38 81 GLU A N 1
ATOM 629 C CA . GLU A 1 81 ? 47.323 22.336 -10.013 1.00 90.38 81 GLU A CA 1
ATOM 630 C C . GLU A 1 81 ? 47.517 20.863 -9.616 1.00 90.38 81 GLU A C 1
ATOM 632 O O . GLU A 1 81 ? 48.580 20.303 -9.863 1.00 90.38 81 GLU A O 1
ATOM 637 N N . TYR A 1 82 ? 46.483 20.213 -9.066 1.00 87.81 82 TYR A N 1
ATOM 638 C CA . TYR A 1 82 ? 46.595 18.863 -8.488 1.00 87.81 82 TYR A CA 1
ATOM 639 C C . TYR A 1 82 ? 46.272 17.716 -9.459 1.00 87.81 82 TYR A C 1
ATOM 641 O O . TYR A 1 82 ? 46.676 16.584 -9.205 1.00 87.81 82 TYR A O 1
ATOM 649 N N . ARG A 1 83 ? 45.579 17.965 -10.582 1.00 85.56 83 ARG A N 1
ATOM 650 C CA . ARG A 1 83 ? 45.301 16.945 -11.618 1.00 85.56 83 ARG A CA 1
ATOM 651 C C . ARG A 1 83 ? 46.519 16.123 -12.067 1.00 85.56 83 ARG A C 1
ATOM 653 O O . ARG A 1 83 ? 46.351 14.919 -12.212 1.00 85.56 83 ARG A O 1
ATOM 660 N N . PRO A 1 84 ? 47.706 16.709 -12.320 1.00 83.06 84 PRO A N 1
ATOM 661 C CA . PRO A 1 84 ? 48.884 15.926 -12.697 1.00 83.06 84 PRO A CA 1
ATOM 662 C C . PRO A 1 84 ? 49.520 15.155 -11.527 1.00 83.06 84 PRO A C 1
ATOM 664 O O . PRO A 1 84 ? 50.357 14.290 -11.774 1.00 83.06 84 PRO A O 1
ATOM 667 N N . GLU A 1 85 ? 49.167 15.467 -10.275 1.00 82.69 85 GLU A N 1
ATOM 668 C CA . GLU A 1 85 ? 49.738 14.837 -9.074 1.00 82.69 85 GLU A CA 1
ATOM 669 C C . GLU A 1 85 ? 48.936 13.616 -8.597 1.00 82.69 85 GLU A C 1
ATOM 671 O O . GLU A 1 85 ? 49.484 12.749 -7.917 1.00 82.69 85 GLU A O 1
ATOM 676 N N . VAL A 1 86 ? 47.650 13.532 -8.951 1.00 85.12 86 VAL A N 1
ATOM 677 C CA . VAL A 1 86 ? 46.751 12.445 -8.537 1.00 85.12 86 VAL A CA 1
ATOM 678 C C . VAL A 1 86 ? 46.695 11.317 -9.574 1.00 85.12 86 VAL A C 1
ATOM 680 O O . VAL A 1 86 ? 46.746 11.546 -10.780 1.00 85.12 86 VAL A O 1
ATOM 683 N N . SER A 1 87 ? 46.558 10.073 -9.108 1.00 80.31 87 SER A N 1
ATOM 684 C CA . SER A 1 87 ? 46.486 8.859 -9.943 1.00 80.31 87 SER A CA 1
ATOM 685 C C . SER A 1 87 ? 45.103 8.607 -10.567 1.00 80.31 87 SER A C 1
ATOM 687 O O . SER A 1 87 ? 44.940 7.663 -11.343 1.00 80.31 87 SER A O 1
ATOM 689 N N . TYR A 1 88 ? 44.113 9.443 -10.245 1.00 84.81 88 TYR A N 1
ATOM 690 C CA . TYR A 1 88 ? 42.703 9.250 -10.578 1.00 84.81 88 TYR A CA 1
ATOM 691 C C . TYR A 1 88 ? 42.071 10.482 -11.241 1.00 84.81 88 TYR A C 1
ATOM 693 O O . TYR A 1 88 ? 42.506 11.612 -11.007 1.00 84.81 88 TYR A O 1
ATOM 701 N N . PRO A 1 89 ? 41.003 10.309 -12.043 1.00 85.94 89 PRO A N 1
ATOM 702 C CA . PRO A 1 89 ? 40.341 11.433 -12.697 1.00 85.94 89 PRO A CA 1
ATOM 703 C C . PRO A 1 89 ? 39.589 12.319 -11.696 1.00 85.94 89 PRO A C 1
ATOM 705 O O . PRO A 1 89 ? 38.833 11.822 -10.854 1.00 85.94 89 PRO A O 1
ATOM 708 N N . CYS A 1 90 ? 39.754 13.641 -11.816 1.00 87.19 90 CYS A N 1
ATOM 709 C CA . CYS A 1 90 ? 38.997 14.621 -11.038 1.00 87.19 90 CYS A CA 1
ATOM 710 C C . CYS A 1 90 ? 38.387 15.739 -11.908 1.00 87.19 90 CYS A C 1
ATOM 712 O O . CYS A 1 90 ? 39.072 16.429 -12.677 1.00 87.19 90 CYS A O 1
ATOM 714 N N . GLU A 1 91 ? 37.072 15.936 -11.781 1.00 88.38 91 GLU A N 1
ATOM 715 C CA . GLU A 1 91 ? 36.296 16.872 -12.606 1.00 88.38 91 GLU A CA 1
ATOM 716 C C . GLU A 1 91 ? 35.419 17.795 -11.749 1.00 88.38 91 GLU A C 1
ATOM 718 O O . GLU A 1 91 ? 34.887 17.403 -10.709 1.00 88.38 91 GLU A O 1
ATOM 723 N N . LEU A 1 92 ? 35.271 19.042 -12.205 1.00 89.94 92 LEU A N 1
ATOM 724 C CA . LEU A 1 92 ? 34.360 20.029 -11.630 1.00 89.94 92 LEU A CA 1
ATOM 725 C C . LEU A 1 92 ? 33.091 20.113 -12.481 1.00 89.94 92 LEU A C 1
ATOM 727 O O . LEU A 1 92 ? 33.178 20.427 -13.669 1.00 89.94 92 LEU A O 1
ATOM 731 N N . TYR A 1 93 ? 31.929 19.918 -11.860 1.00 88.44 93 TYR A N 1
ATOM 732 C CA . TYR A 1 93 ? 30.625 20.157 -12.485 1.00 88.44 93 TYR A CA 1
ATOM 733 C C . TYR A 1 93 ? 30.117 21.562 -12.136 1.00 88.44 93 TYR A C 1
ATOM 735 O O . TYR A 1 93 ? 29.270 21.752 -11.263 1.00 88.44 93 TYR A O 1
ATOM 743 N N . ASP A 1 94 ? 30.683 22.564 -12.802 1.00 83.00 94 ASP A N 1
ATOM 744 C CA . ASP A 1 94 ? 30.257 23.970 -12.739 1.00 83.00 94 ASP A CA 1
ATOM 745 C C . ASP A 1 94 ? 29.023 24.264 -13.619 1.00 83.00 94 ASP A C 1
ATOM 747 O O . ASP A 1 94 ? 28.412 25.320 -13.476 1.00 83.00 94 ASP A O 1
ATOM 751 N N . ASP A 1 95 ? 28.623 23.321 -14.480 1.00 82.06 95 ASP A N 1
ATOM 752 C CA . ASP A 1 95 ? 27.451 23.393 -15.363 1.00 82.06 95 ASP A CA 1
ATOM 753 C C . ASP A 1 95 ? 26.116 23.132 -14.639 1.00 82.06 95 ASP A C 1
ATOM 755 O O . ASP A 1 95 ? 25.036 23.383 -15.176 1.00 82.06 95 ASP A O 1
ATOM 759 N N . LEU A 1 96 ? 26.170 22.649 -13.395 1.00 85.12 96 LEU A N 1
ATOM 760 C CA . LEU A 1 96 ? 24.995 22.404 -12.560 1.00 85.12 96 LEU A CA 1
ATOM 761 C C . LEU A 1 96 ? 24.535 23.694 -11.850 1.00 85.12 96 LEU A C 1
ATOM 763 O O . LEU A 1 96 ? 24.605 23.833 -10.628 1.00 85.12 96 LEU A O 1
ATOM 767 N N . GLU A 1 97 ? 24.073 24.668 -12.637 1.00 82.69 97 GLU A N 1
ATOM 768 C CA . GLU A 1 97 ? 23.678 26.019 -12.194 1.00 82.69 97 GLU A CA 1
ATOM 769 C C . GLU A 1 97 ? 22.458 26.081 -11.258 1.00 82.69 97 GLU A C 1
ATOM 771 O O . GLU A 1 97 ? 22.197 27.119 -10.661 1.00 82.69 97 GLU A O 1
ATOM 776 N N . GLN A 1 98 ? 21.688 25.003 -11.121 1.00 82.19 98 GLN A N 1
ATOM 777 C CA . GLN A 1 98 ? 20.509 24.932 -10.249 1.00 82.19 98 GLN A CA 1
ATOM 778 C C . GLN A 1 98 ? 20.623 23.811 -9.213 1.00 82.19 98 GLN A C 1
ATOM 780 O O . GLN A 1 98 ? 19.628 23.472 -8.571 1.00 82.19 98 GLN A O 1
ATOM 785 N N . LEU A 1 99 ? 21.813 23.221 -9.037 1.00 84.88 99 LEU A N 1
ATOM 786 C CA . LEU A 1 99 ? 21.998 22.101 -8.123 1.00 84.88 99 LEU A CA 1
ATOM 787 C C . LEU A 1 99 ? 21.596 22.484 -6.700 1.00 84.88 99 LEU A C 1
ATOM 789 O O . LEU A 1 99 ? 22.225 23.332 -6.063 1.00 84.88 99 LEU A O 1
ATOM 793 N N . SER A 1 100 ? 20.579 21.802 -6.181 1.00 82.31 100 SER A N 1
ATOM 794 C CA . SER A 1 100 ? 20.029 22.075 -4.859 1.00 82.31 100 SER A CA 1
ATOM 795 C C . SER A 1 100 ? 19.736 20.784 -4.118 1.00 82.31 100 SER A C 1
ATOM 797 O O . SER A 1 100 ? 18.860 20.005 -4.493 1.00 82.31 100 SER A O 1
ATOM 799 N N . GLY A 1 101 ? 20.434 20.577 -3.001 1.00 75.62 101 GLY A N 1
ATOM 800 C CA . GLY A 1 101 ? 20.147 19.454 -2.107 1.00 75.62 101 GLY A CA 1
ATOM 801 C C . GLY A 1 101 ? 18.792 19.564 -1.394 1.00 75.62 101 GLY A C 1
ATOM 802 O O . GLY A 1 101 ? 18.331 18.575 -0.831 1.00 75.62 101 GLY A O 1
ATOM 803 N N . VAL A 1 102 ? 18.157 20.746 -1.399 1.00 65.38 102 VAL A N 1
ATOM 804 C CA . VAL A 1 102 ? 16.871 20.995 -0.723 1.00 65.38 102 VAL A CA 1
ATOM 805 C C . VAL A 1 102 ? 15.693 20.705 -1.647 1.00 65.38 102 VAL A C 1
ATOM 807 O O . VAL A 1 102 ? 14.767 20.002 -1.249 1.00 65.38 102 VAL A O 1
ATOM 810 N N . THR A 1 103 ? 15.716 21.244 -2.868 1.00 60.50 103 THR A N 1
ATOM 811 C CA . THR A 1 103 ? 14.623 21.071 -3.841 1.00 60.50 103 THR A CA 1
ATOM 812 C C . THR A 1 103 ? 14.789 19.814 -4.691 1.00 60.50 103 THR A C 1
ATOM 814 O O . THR A 1 103 ? 13.831 19.370 -5.315 1.00 60.50 103 THR A O 1
ATOM 817 N N . GLY A 1 104 ? 15.993 19.232 -4.717 1.00 66.06 104 GLY A N 1
ATOM 818 C CA . GLY A 1 104 ? 16.339 18.119 -5.596 1.00 66.06 104 GLY A CA 1
ATOM 819 C C . GLY A 1 104 ? 16.646 18.547 -7.036 1.00 66.06 104 GLY A C 1
ATOM 820 O O . GLY A 1 104 ? 16.931 17.687 -7.868 1.00 66.06 104 GLY A O 1
ATOM 821 N N . ALA A 1 105 ? 16.628 19.848 -7.348 1.00 68.12 105 ALA A N 1
ATOM 822 C CA . ALA A 1 105 ? 16.938 20.350 -8.684 1.00 68.12 105 ALA A CA 1
ATOM 823 C C . ALA A 1 105 ? 18.338 19.891 -9.144 1.00 68.12 105 ALA A C 1
ATOM 825 O O . ALA A 1 105 ? 19.312 20.012 -8.398 1.00 68.12 105 ALA A O 1
ATOM 826 N N . GLN A 1 106 ? 18.409 19.325 -10.358 1.00 77.81 106 GLN A N 1
ATOM 827 C CA . GLN A 1 106 ? 19.609 18.777 -11.018 1.00 77.81 106 GLN A CA 1
ATOM 828 C C . GLN A 1 106 ? 20.350 17.655 -10.262 1.00 77.81 106 GLN A C 1
ATOM 830 O O . GLN A 1 106 ? 21.447 17.249 -10.660 1.00 77.81 106 GLN A O 1
ATOM 835 N N . THR A 1 107 ? 19.770 17.118 -9.185 1.00 80.56 107 THR A N 1
ATOM 836 C CA . THR A 1 107 ? 20.355 15.977 -8.462 1.00 80.56 107 THR A CA 1
ATOM 837 C C . THR A 1 107 ? 20.256 14.678 -9.261 1.00 80.56 107 THR A C 1
ATOM 839 O O . THR A 1 107 ? 21.169 13.859 -9.209 1.00 80.56 107 THR A O 1
ATOM 842 N N . ASP A 1 108 ? 19.207 14.522 -10.064 1.00 66.19 108 ASP A N 1
ATOM 843 C CA . ASP A 1 108 ? 19.017 13.452 -11.042 1.00 66.19 108 ASP A CA 1
ATOM 844 C C . ASP A 1 108 ? 20.135 13.430 -12.095 1.00 66.19 108 ASP A C 1
ATOM 846 O O . ASP A 1 108 ? 20.721 12.378 -12.364 1.00 66.19 108 ASP A O 1
ATOM 850 N N . LEU A 1 109 ? 20.498 14.600 -12.628 1.00 77.38 109 LEU A N 1
ATOM 851 C CA . LEU A 1 109 ? 21.579 14.746 -13.601 1.00 77.38 109 LEU A CA 1
ATOM 852 C C . LEU A 1 109 ? 22.942 14.399 -12.985 1.00 77.38 109 LEU A C 1
ATOM 854 O O . LEU A 1 109 ? 23.716 13.642 -13.577 1.00 77.38 109 LEU A O 1
ATOM 858 N N . LEU A 1 110 ? 23.216 14.897 -11.774 1.00 85.19 110 LEU A N 1
ATOM 859 C CA . LEU A 1 110 ? 24.435 14.575 -11.029 1.00 85.19 110 LEU A CA 1
ATOM 860 C C . LEU A 1 110 ? 24.553 13.068 -10.756 1.00 85.19 110 LEU A C 1
ATOM 862 O O . LEU A 1 110 ? 25.589 12.465 -11.040 1.00 85.19 110 LEU A O 1
ATOM 866 N N . LEU A 1 111 ? 23.493 12.448 -10.230 1.00 84.31 111 LEU A N 1
ATOM 867 C CA . LEU A 1 111 ? 23.485 11.022 -9.901 1.00 84.31 111 LEU A CA 1
ATOM 868 C C . LEU A 1 111 ? 23.604 10.149 -11.152 1.00 84.31 111 LEU A C 1
ATOM 870 O O . LEU A 1 111 ? 24.316 9.150 -11.118 1.00 84.31 111 LEU A O 1
ATOM 874 N N . THR A 1 112 ? 22.993 10.548 -12.268 1.00 76.62 112 THR A N 1
ATOM 875 C CA . THR A 1 112 ? 23.128 9.844 -13.553 1.00 76.62 112 THR A CA 1
ATOM 876 C C . THR A 1 112 ? 24.578 9.840 -14.040 1.00 76.62 112 THR A C 1
ATOM 878 O O . THR A 1 112 ? 25.082 8.802 -14.474 1.00 76.62 112 THR A O 1
ATOM 881 N N . ARG A 1 113 ? 25.286 10.974 -13.924 1.00 83.75 113 ARG A N 1
ATOM 882 C CA . ARG A 1 113 ? 26.715 11.063 -14.274 1.00 83.75 113 ARG A CA 1
ATOM 883 C C . ARG A 1 113 ? 27.566 10.166 -13.382 1.00 83.75 113 ARG A C 1
ATOM 885 O O . ARG A 1 113 ? 28.360 9.382 -13.891 1.00 83.75 113 ARG A O 1
ATOM 892 N N . LEU A 1 114 ? 27.365 10.221 -12.066 1.00 84.31 114 LEU A N 1
ATOM 893 C CA . LEU A 1 114 ? 28.110 9.384 -11.120 1.00 84.31 114 LEU A CA 1
ATOM 894 C C . LEU A 1 114 ? 27.822 7.887 -11.316 1.00 84.31 114 LEU A C 1
ATOM 896 O O . LEU A 1 114 ? 28.743 7.076 -11.279 1.00 84.31 114 LEU A O 1
ATOM 900 N N . ALA A 1 115 ? 26.570 7.518 -11.596 1.00 75.56 115 ALA A N 1
ATOM 901 C CA . ALA A 1 115 ? 26.187 6.141 -11.895 1.00 75.56 115 ALA A CA 1
ATOM 902 C C . ALA A 1 115 ? 26.828 5.626 -13.194 1.00 75.56 115 ALA A C 1
ATOM 904 O O . ALA A 1 115 ? 27.187 4.453 -13.274 1.00 75.56 115 ALA A O 1
ATOM 905 N N . ARG A 1 116 ? 27.008 6.490 -14.203 1.00 76.62 116 ARG A N 1
ATOM 906 C CA . ARG A 1 116 ? 27.746 6.143 -15.426 1.00 76.62 116 ARG A CA 1
ATOM 907 C C . ARG A 1 116 ? 29.213 5.856 -15.115 1.00 76.62 116 ARG A C 1
ATOM 909 O O . ARG A 1 116 ? 29.715 4.818 -15.528 1.00 76.62 116 ARG A O 1
ATOM 916 N N . VAL A 1 117 ? 29.862 6.726 -14.344 1.00 82.00 117 VAL A N 1
ATOM 917 C CA . VAL A 1 117 ? 31.259 6.536 -13.924 1.00 82.00 117 VAL A CA 1
ATOM 918 C C . VAL A 1 117 ? 31.425 5.242 -13.120 1.00 82.00 117 VAL A C 1
ATOM 920 O O . VAL A 1 117 ? 32.369 4.494 -13.355 1.00 82.00 117 VAL A O 1
ATOM 923 N N . ALA A 1 118 ? 30.476 4.920 -12.235 1.00 78.38 118 ALA A N 1
ATOM 924 C CA . ALA A 1 118 ? 30.493 3.671 -11.472 1.00 78.38 118 ALA A CA 1
ATOM 925 C C . ALA A 1 118 ? 30.518 2.422 -12.374 1.00 78.38 118 ALA A C 1
ATOM 927 O O . ALA A 1 118 ? 31.218 1.458 -12.064 1.00 78.38 118 ALA A O 1
ATOM 928 N N . LYS A 1 119 ? 29.776 2.460 -13.491 1.00 76.00 119 LYS A N 1
ATOM 929 C CA . LYS A 1 119 ? 29.604 1.350 -14.443 1.00 76.00 119 LYS A CA 1
ATOM 930 C C . LYS A 1 119 ? 30.700 1.255 -15.512 1.00 76.00 119 LYS A C 1
ATOM 932 O O . LYS A 1 119 ? 30.779 0.237 -16.190 1.00 76.00 119 LYS A O 1
ATOM 937 N N . MET A 1 120 ? 31.502 2.301 -15.706 1.00 74.06 120 MET A N 1
ATOM 938 C CA . MET A 1 120 ? 32.567 2.319 -16.713 1.00 74.06 120 MET A CA 1
ATOM 939 C C . MET A 1 120 ? 33.818 1.565 -16.237 1.00 74.06 120 MET A C 1
ATOM 941 O O . MET A 1 120 ? 34.133 1.543 -15.045 1.00 74.06 120 MET A O 1
ATOM 945 N N . GLU A 1 121 ? 34.542 0.973 -17.192 1.00 70.12 121 GLU A N 1
ATOM 946 C CA . GLU A 1 121 ? 35.886 0.426 -16.973 1.00 70.12 121 GLU A CA 1
ATOM 947 C C . GLU A 1 121 ? 36.897 1.556 -16.722 1.00 70.12 121 GLU A C 1
ATOM 949 O O . GLU A 1 121 ? 36.852 2.594 -17.387 1.00 70.12 121 GLU A O 1
ATOM 954 N N . ASP A 1 122 ? 37.859 1.344 -15.821 1.00 66.75 122 ASP A N 1
ATOM 955 C CA . ASP A 1 122 ? 38.774 2.392 -15.331 1.00 66.75 122 ASP A CA 1
ATOM 956 C C . ASP A 1 122 ? 39.561 3.099 -16.447 1.00 66.75 122 ASP A C 1
ATOM 958 O O . ASP A 1 122 ? 39.737 4.319 -16.432 1.00 66.75 122 ASP A O 1
ATOM 962 N N . LYS A 1 123 ? 39.965 2.354 -17.485 1.00 62.12 123 LYS A N 1
ATOM 963 C CA . LYS A 1 123 ? 40.668 2.902 -18.661 1.00 62.12 123 LYS A CA 1
ATOM 964 C C . LYS A 1 123 ? 39.805 3.863 -19.483 1.00 62.12 123 LYS A C 1
ATOM 966 O O . LYS A 1 123 ? 40.339 4.746 -20.152 1.00 62.12 123 LYS A O 1
ATOM 971 N N . LEU A 1 124 ? 38.485 3.684 -19.468 1.00 60.41 124 LEU A N 1
ATOM 972 C CA . LEU A 1 124 ? 37.534 4.525 -20.193 1.00 60.41 124 LEU A CA 1
ATOM 973 C C . LEU A 1 124 ? 37.178 5.777 -19.381 1.00 60.41 124 LEU A C 1
ATOM 975 O O . LEU A 1 124 ? 37.034 6.856 -19.956 1.00 60.41 124 LEU A O 1
ATOM 979 N N . VAL A 1 125 ? 37.124 5.654 -18.049 1.00 64.31 125 VAL A N 1
ATOM 980 C CA . VAL A 1 125 ? 36.917 6.784 -17.127 1.00 64.31 125 VAL A CA 1
ATOM 981 C C . VAL A 1 125 ? 38.069 7.791 -17.216 1.00 64.31 125 VAL A C 1
ATOM 983 O O . VAL A 1 125 ? 37.822 8.992 -17.242 1.00 64.31 125 VAL A O 1
ATOM 986 N N . GLN A 1 126 ? 39.318 7.330 -17.352 1.00 61.53 126 GLN A N 1
ATOM 987 C CA . GLN A 1 126 ? 40.489 8.213 -17.488 1.00 61.53 126 GLN A CA 1
ATOM 988 C C . GLN A 1 126 ? 40.496 9.067 -18.768 1.00 61.53 126 GLN A C 1
ATOM 990 O O . GLN A 1 126 ? 41.119 10.125 -18.790 1.00 61.53 126 GLN A O 1
ATOM 995 N N . ASN A 1 127 ? 39.806 8.627 -19.823 1.00 58.31 127 ASN A N 1
ATOM 996 C CA . ASN A 1 127 ? 39.867 9.250 -21.149 1.00 58.31 127 ASN A CA 1
ATOM 997 C C . ASN A 1 127 ? 38.598 10.033 -21.535 1.00 58.31 127 ASN A C 1
ATOM 999 O O . ASN A 1 127 ? 38.561 10.632 -22.610 1.00 58.31 127 ASN A O 1
ATOM 1003 N N . THR A 1 128 ? 37.567 10.051 -20.683 1.00 61.75 128 THR A N 1
ATOM 1004 C CA . THR A 1 128 ? 36.247 10.616 -21.012 1.00 61.75 128 THR A CA 1
ATOM 1005 C C . THR A 1 128 ? 35.874 11.742 -20.041 1.00 61.75 128 THR A C 1
ATOM 1007 O O . THR A 1 128 ? 35.818 11.518 -18.836 1.00 61.75 128 THR A O 1
ATOM 1010 N N . SER A 1 129 ? 35.581 12.950 -20.545 1.00 72.25 129 SER A N 1
ATOM 1011 C CA . SER A 1 129 ? 35.023 14.050 -19.729 1.00 72.25 129 SER A CA 1
ATOM 1012 C C . SER A 1 129 ? 33.510 13.890 -19.593 1.00 72.25 129 SER A C 1
ATOM 1014 O O . SER A 1 129 ? 32.799 13.813 -20.596 1.00 72.25 129 SER A O 1
ATOM 1016 N N . MET A 1 130 ? 33.001 13.899 -18.359 1.00 70.50 130 MET A N 1
ATOM 1017 C CA . MET A 1 130 ? 31.573 13.708 -18.077 1.00 70.50 130 MET A CA 1
ATOM 1018 C C . MET A 1 130 ? 30.761 15.005 -18.214 1.00 70.50 130 MET A C 1
ATOM 1020 O O . MET A 1 130 ? 29.529 14.970 -18.171 1.00 70.50 130 MET A O 1
ATOM 1024 N N . LYS A 1 131 ? 31.431 16.148 -18.420 1.00 64.12 131 LYS A N 1
ATOM 1025 C CA . LYS A 1 131 ? 30.813 17.466 -18.633 1.00 64.12 131 LYS A CA 1
ATOM 1026 C C . LYS A 1 131 ? 30.277 17.683 -20.056 1.00 64.12 131 LYS A C 1
ATOM 1028 O O . LYS A 1 131 ? 29.320 18.433 -20.230 1.00 64.12 131 LYS A O 1
ATOM 1033 N N . LYS A 1 132 ? 30.900 17.082 -21.082 1.00 52.25 132 LYS A N 1
ATOM 1034 C CA . LYS A 1 132 ? 30.727 17.508 -22.490 1.00 52.25 132 LYS A CA 1
ATOM 1035 C C . LYS A 1 132 ? 29.794 16.637 -23.341 1.00 52.25 132 LYS A C 1
ATOM 1037 O O . LYS A 1 132 ? 29.385 17.075 -24.414 1.00 52.25 132 LYS A O 1
ATOM 1042 N N . GLU A 1 133 ? 29.415 15.446 -22.891 1.00 42.12 133 GLU A N 1
ATOM 1043 C CA . GLU A 1 133 ? 28.496 14.597 -23.654 1.00 42.12 133 GLU A CA 1
ATOM 1044 C C . GLU A 1 133 ? 27.038 14.847 -23.265 1.00 42.12 133 GLU A C 1
ATOM 1046 O O . GLU A 1 133 ? 26.538 14.369 -22.243 1.00 42.12 133 GLU A O 1
ATOM 1051 N N . ALA A 1 134 ? 26.331 15.559 -24.148 1.00 39.09 134 ALA A N 1
ATOM 1052 C CA . ALA A 1 134 ? 24.900 15.361 -24.302 1.00 39.09 134 ALA A CA 1
ATOM 1053 C C . ALA A 1 134 ? 24.641 13.866 -24.545 1.00 39.09 134 ALA A C 1
ATOM 1055 O O . ALA A 1 134 ? 25.376 13.220 -25.291 1.00 39.09 134 ALA A O 1
ATOM 1056 N N . LEU A 1 135 ? 23.613 13.347 -23.873 1.00 35.91 135 LEU A N 1
ATOM 1057 C CA . LEU A 1 135 ? 23.095 11.984 -23.969 1.00 35.91 135 LEU A CA 1
ATOM 1058 C C . LEU A 1 135 ? 23.348 11.377 -25.369 1.00 35.91 135 LEU A C 1
ATOM 1060 O O . LEU A 1 135 ? 22.744 11.868 -26.328 1.00 35.91 135 LEU A O 1
ATOM 1064 N N . PRO A 1 136 ? 24.187 10.331 -25.537 1.00 34.22 136 PRO A N 1
ATOM 1065 C CA . PRO A 1 136 ? 24.111 9.563 -26.768 1.00 34.22 136 PRO A CA 1
ATOM 1066 C C . PRO A 1 136 ? 22.672 9.036 -26.849 1.00 34.22 136 PRO A C 1
ATOM 1068 O O . PRO A 1 136 ? 22.191 8.460 -25.865 1.00 34.22 136 PRO A O 1
ATOM 1071 N N . PRO A 1 137 ? 21.937 9.280 -27.952 1.00 33.28 137 PRO A N 1
ATOM 1072 C CA . PRO A 1 137 ? 20.624 8.682 -28.105 1.00 33.28 137 PRO A CA 1
ATOM 1073 C C . PRO A 1 137 ? 20.791 7.168 -27.941 1.00 33.28 137 PRO A C 1
ATOM 1075 O O . PRO A 1 137 ? 21.787 6.624 -28.435 1.00 33.28 137 PRO A O 1
ATOM 1078 N N . PRO A 1 138 ? 19.864 6.484 -27.246 1.00 37.03 138 PRO A N 1
ATOM 1079 C CA . PRO A 1 138 ? 19.932 5.036 -27.129 1.00 37.03 138 PRO A CA 1
ATOM 1080 C C . PRO A 1 138 ? 20.109 4.439 -28.533 1.00 37.03 138 PRO A C 1
ATOM 1082 O O . PRO A 1 138 ? 19.516 4.972 -29.485 1.00 37.03 138 PRO A O 1
ATOM 1085 N N . PRO A 1 139 ? 20.945 3.394 -28.697 1.00 35.19 139 PRO A N 1
ATOM 1086 C CA . PRO A 1 139 ? 21.149 2.760 -29.990 1.00 35.19 139 PRO A CA 1
ATOM 1087 C C . PRO A 1 139 ? 19.779 2.441 -30.588 1.00 35.19 139 PRO A C 1
ATOM 1089 O O . PRO A 1 139 ? 18.998 1.678 -30.022 1.00 35.19 139 PRO A O 1
ATOM 1092 N N . LYS A 1 140 ? 19.452 3.097 -31.708 1.00 42.28 140 LYS A N 1
ATOM 1093 C CA . LYS A 1 140 ? 18.204 2.877 -32.437 1.00 42.28 140 LYS A CA 1
ATOM 1094 C C . LYS A 1 140 ? 18.234 1.469 -33.027 1.00 42.28 140 LYS A C 1
ATOM 1096 O O . LYS A 1 140 ? 18.612 1.282 -34.177 1.00 42.28 140 LYS A O 1
ATOM 1101 N N . LEU A 1 141 ? 17.785 0.499 -32.247 1.00 39.91 141 LEU A N 1
ATOM 1102 C CA . LEU A 1 141 ? 17.264 -0.774 -32.726 1.00 39.91 141 LEU A CA 1
ATOM 1103 C C . LEU A 1 141 ? 15.771 -0.807 -32.401 1.00 39.91 141 LEU A C 1
ATOM 1105 O O . LEU A 1 141 ? 15.308 -1.646 -31.645 1.00 39.91 141 LEU A O 1
ATOM 1109 N N . ASN A 1 142 ? 15.008 0.134 -32.962 1.00 40.56 142 ASN A N 1
ATOM 1110 C CA . ASN A 1 142 ? 13.559 -0.019 -32.998 1.00 40.56 142 ASN A CA 1
ATOM 1111 C C . ASN A 1 142 ? 13.234 -0.921 -34.199 1.00 40.56 142 ASN A C 1
ATOM 1113 O O . ASN A 1 142 ? 13.319 -0.437 -35.333 1.00 40.56 142 ASN A O 1
ATOM 1117 N N . PRO A 1 143 ? 12.860 -2.203 -34.015 1.00 48.47 143 PRO A N 1
ATOM 1118 C CA . PRO A 1 143 ? 12.084 -2.888 -35.041 1.00 48.47 143 PRO A CA 1
ATOM 1119 C C . PRO A 1 143 ? 10.817 -2.061 -35.330 1.00 48.47 143 PRO A C 1
ATOM 1121 O O . PRO A 1 143 ? 10.358 -1.317 -34.455 1.00 48.47 143 PRO A O 1
ATOM 1124 N N . PRO A 1 144 ? 10.246 -2.138 -36.545 1.00 53.56 144 PRO A N 1
ATOM 1125 C CA . PRO A 1 144 ? 9.078 -1.343 -36.899 1.00 53.56 144 PRO A CA 1
ATOM 1126 C C . PRO A 1 144 ? 7.970 -1.567 -35.866 1.00 53.56 144 PRO A C 1
ATOM 1128 O O . PRO A 1 144 ? 7.567 -2.701 -35.595 1.00 53.56 144 PRO A O 1
ATOM 1131 N N . LYS A 1 145 ? 7.513 -0.470 -35.252 1.00 59.28 145 LYS A N 1
ATOM 1132 C CA . LYS A 1 145 ? 6.359 -0.472 -34.355 1.00 59.28 145 LYS A CA 1
ATOM 1133 C C . LYS A 1 145 ? 5.184 -0.989 -35.183 1.00 59.28 145 LYS A C 1
ATOM 1135 O O . LYS A 1 145 ? 4.781 -0.309 -36.123 1.00 59.28 145 LYS A O 1
ATOM 1140 N N . LEU A 1 146 ? 4.716 -2.205 -34.884 1.00 70.38 146 LEU A N 1
ATOM 1141 C CA . LEU A 1 146 ? 3.578 -2.813 -35.579 1.00 70.38 146 LEU A CA 1
ATOM 1142 C C . LEU A 1 146 ? 2.438 -1.793 -35.629 1.00 70.38 146 LEU A C 1
ATOM 1144 O O . LEU A 1 146 ? 2.096 -1.194 -34.605 1.00 70.38 146 LEU A O 1
ATOM 1148 N N . SER A 1 147 ? 1.893 -1.578 -36.820 1.00 80.62 147 SER A N 1
ATOM 1149 C CA . SER A 1 147 ? 0.763 -0.677 -37.020 1.00 80.62 147 SER A CA 1
ATOM 1150 C C . SER A 1 147 ? -0.457 -1.178 -36.244 1.00 80.62 147 SER A C 1
ATOM 1152 O O . SER A 1 147 ? -0.597 -2.369 -35.935 1.00 80.62 147 SER A O 1
ATOM 1154 N N . ARG A 1 148 ? -1.369 -0.262 -35.912 1.00 82.75 148 ARG A N 1
ATOM 1155 C CA . ARG A 1 148 ? -2.597 -0.598 -35.180 1.00 82.75 148 ARG A CA 1
ATOM 1156 C C . ARG A 1 148 ? -3.419 -1.644 -35.939 1.00 82.75 148 ARG A C 1
ATOM 1158 O O . ARG A 1 148 ? -4.012 -2.529 -35.327 1.00 82.75 148 ARG A O 1
ATOM 1165 N N . GLU A 1 149 ? -3.418 -1.559 -37.262 1.00 83.81 149 GLU A N 1
ATOM 1166 C CA . GLU A 1 149 ? -4.110 -2.454 -38.183 1.00 83.81 149 GLU A CA 1
ATOM 1167 C C . GLU A 1 149 ? -3.524 -3.874 -38.132 1.00 83.81 149 GLU A C 1
ATOM 1169 O O . GLU A 1 149 ? -4.275 -4.843 -38.015 1.00 83.81 149 GLU A O 1
ATOM 1174 N N . GLU A 1 150 ? -2.195 -4.015 -38.121 1.00 85.56 150 GLU A N 1
ATOM 1175 C CA . GLU A 1 150 ? -1.516 -5.313 -37.968 1.00 85.56 1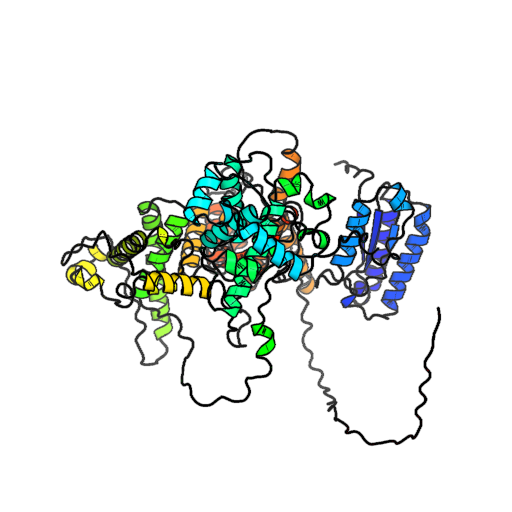50 GLU A CA 1
ATOM 1176 C C . GLU A 1 150 ? -1.787 -5.947 -36.597 1.00 85.56 150 GLU A C 1
ATOM 1178 O O . GLU A 1 150 ? -2.009 -7.158 -36.491 1.00 85.56 150 GLU A O 1
ATOM 1183 N N . LEU A 1 151 ? -1.813 -5.140 -35.530 1.00 86.50 151 LEU A N 1
ATOM 1184 C CA . LEU A 1 151 ? -2.151 -5.617 -34.187 1.00 86.50 151 LEU A CA 1
ATOM 1185 C C . LEU A 1 151 ? -3.597 -6.124 -34.121 1.00 86.50 151 LEU A C 1
ATOM 1187 O O . LEU A 1 151 ? -3.842 -7.184 -33.543 1.00 86.50 151 LEU A O 1
ATOM 1191 N N . LEU A 1 152 ? -4.543 -5.429 -34.757 1.00 85.94 152 LEU A N 1
ATOM 1192 C CA . LEU A 1 152 ? -5.938 -5.869 -34.849 1.00 85.94 152 LEU A CA 1
ATOM 1193 C C . LEU A 1 152 ? -6.080 -7.174 -35.646 1.00 85.94 152 LEU A C 1
ATOM 1195 O O . LEU A 1 152 ? -6.764 -8.089 -35.187 1.00 85.94 152 LEU A O 1
ATOM 1199 N N . GLN A 1 153 ? -5.373 -7.328 -36.769 1.00 85.00 153 GLN A N 1
ATOM 1200 C CA . GLN A 1 153 ? -5.347 -8.592 -37.522 1.00 85.00 153 GLN A CA 1
ATOM 1201 C C . GLN A 1 153 ? -4.764 -9.751 -36.692 1.00 85.00 153 GLN A C 1
ATOM 1203 O O . GLN A 1 153 ? -5.257 -10.886 -36.728 1.00 85.00 153 GLN A O 1
ATOM 1208 N N . LYS A 1 154 ? -3.737 -9.479 -35.879 1.00 84.44 154 LYS A N 1
ATOM 1209 C CA . LYS A 1 154 ? -3.169 -10.455 -34.936 1.00 84.44 154 LYS A CA 1
ATOM 1210 C C . LYS A 1 154 ? -4.161 -10.832 -33.827 1.00 84.44 154 LYS A C 1
ATOM 1212 O O . LYS A 1 154 ? -4.217 -11.991 -33.408 1.00 84.44 154 LYS A O 1
ATOM 1217 N N . ILE A 1 155 ? -4.967 -9.885 -33.350 1.00 85.88 155 ILE A N 1
ATOM 1218 C CA . ILE A 1 155 ? -6.044 -10.149 -32.382 1.00 85.88 155 ILE A CA 1
ATOM 1219 C C . ILE A 1 155 ? -7.117 -11.031 -33.012 1.00 85.88 155 ILE A C 1
ATOM 1221 O O . ILE A 1 155 ? -7.510 -12.022 -32.399 1.00 85.88 155 ILE A O 1
ATOM 1225 N N . GLU A 1 156 ? -7.551 -10.722 -34.232 1.00 83.19 156 GLU A N 1
ATOM 1226 C CA . GLU A 1 156 ? -8.596 -11.482 -34.917 1.00 83.19 156 GLU A CA 1
ATOM 1227 C C . GLU A 1 156 ? -8.149 -12.920 -35.219 1.00 83.19 156 GLU A C 1
ATOM 1229 O O . GLU A 1 156 ? -8.868 -13.873 -34.918 1.00 83.19 156 GLU A O 1
ATOM 1234 N N . SER A 1 157 ? -6.933 -13.109 -35.732 1.00 80.94 157 SER A N 1
ATOM 1235 C CA . SER A 1 157 ? -6.379 -14.447 -35.989 1.00 80.94 157 SER A CA 1
ATOM 1236 C C . SER A 1 157 ? -6.224 -15.278 -34.709 1.00 80.94 157 SER A C 1
ATOM 1238 O O . SER A 1 157 ? -6.603 -16.447 -34.688 1.00 80.94 157 SER A O 1
ATOM 1240 N N . SER A 1 158 ? -5.747 -14.674 -33.617 1.00 77.25 158 SER A N 1
ATOM 1241 C CA . SER A 1 158 ? -5.606 -15.353 -32.319 1.00 77.25 158 SER A CA 1
ATOM 1242 C C . SER A 1 158 ? -6.933 -15.575 -31.579 1.00 77.25 158 SER A C 1
ATOM 1244 O O . SER A 1 158 ? -7.027 -16.464 -30.732 1.00 77.25 158 SER A O 1
ATOM 1246 N N . SER A 1 159 ? -7.984 -14.814 -31.900 1.00 75.38 159 SER A N 1
ATOM 1247 C CA . SER A 1 159 ? -9.321 -14.993 -31.313 1.00 75.38 159 SER A CA 1
ATOM 1248 C C . SER A 1 159 ? -9.999 -16.305 -31.725 1.00 75.38 159 SER A C 1
ATOM 1250 O O . SER A 1 159 ? -10.862 -16.793 -31.001 1.00 75.38 159 SER A O 1
ATOM 1252 N N . LYS A 1 160 ? -9.571 -16.900 -32.847 1.00 76.88 160 LYS A N 1
ATOM 1253 C CA . LYS A 1 160 ? -10.087 -18.170 -33.383 1.00 76.88 160 LYS A CA 1
ATOM 1254 C C . LYS A 1 160 ? -9.458 -19.410 -32.729 1.00 76.88 160 LYS A C 1
ATOM 1256 O O . LYS A 1 160 ? -9.863 -20.525 -33.040 1.00 76.88 160 LYS A O 1
ATOM 1261 N N . ASP A 1 161 ? -8.470 -19.225 -31.851 1.00 79.38 161 ASP A N 1
ATOM 1262 C CA . ASP A 1 161 ? -7.816 -20.311 -31.113 1.00 79.38 161 ASP A CA 1
ATOM 1263 C C . ASP A 1 161 ? -8.774 -20.963 -30.097 1.00 79.38 161 ASP A C 1
ATOM 1265 O O . ASP A 1 161 ? -9.589 -20.285 -29.468 1.00 79.38 161 ASP A O 1
ATOM 1269 N N . VAL A 1 162 ? -8.641 -22.274 -29.882 1.00 76.50 162 VAL A N 1
ATOM 1270 C CA . VAL A 1 162 ? -9.451 -23.066 -28.941 1.00 76.50 162 VAL A CA 1
ATOM 1271 C C . VAL A 1 162 ? -9.377 -22.469 -27.535 1.00 76.50 162 VAL A C 1
ATOM 1273 O O . VAL A 1 162 ? -10.399 -22.319 -26.869 1.00 76.50 162 VAL A O 1
ATOM 1276 N N . ASN A 1 163 ? -8.183 -22.035 -27.117 1.00 80.62 163 ASN A N 1
ATOM 1277 C CA . ASN A 1 163 ? -7.961 -21.391 -25.821 1.00 80.62 163 ASN A CA 1
ATOM 1278 C C . ASN A 1 163 ? -8.658 -20.024 -25.694 1.00 80.62 163 ASN A C 1
ATOM 1280 O O . ASN A 1 163 ? -8.995 -19.610 -24.584 1.00 80.62 163 ASN A O 1
ATOM 1284 N N . SER A 1 164 ? -8.898 -19.319 -26.803 1.00 76.38 164 SER A N 1
ATOM 1285 C CA . SER A 1 164 ? -9.600 -18.026 -26.828 1.00 76.38 164 SER A CA 1
ATOM 1286 C C . SER A 1 164 ? -11.118 -18.173 -26.685 1.00 76.38 164 SER A C 1
ATOM 1288 O O . SER A 1 164 ? -11.770 -17.241 -26.214 1.00 76.38 164 SER A O 1
ATOM 1290 N N . LEU A 1 165 ? -11.667 -19.340 -27.033 1.00 81.50 165 LEU A N 1
ATOM 1291 C CA . LEU A 1 165 ? -13.102 -19.643 -26.977 1.00 81.50 165 LEU A CA 1
ATOM 1292 C C . LEU A 1 165 ? -13.561 -20.215 -25.629 1.00 81.50 165 LEU A C 1
ATOM 1294 O O . LEU A 1 165 ? -14.761 -20.287 -25.378 1.00 81.50 165 LEU A O 1
ATOM 1298 N N . LEU A 1 166 ? -12.626 -20.623 -24.765 1.00 86.88 166 LEU A N 1
ATOM 1299 C CA . LEU A 1 166 ? -12.949 -21.121 -23.427 1.00 86.88 166 LEU A CA 1
ATOM 1300 C C . LEU A 1 166 ? -13.661 -20.048 -22.598 1.00 86.88 166 LEU A C 1
ATOM 1302 O O . LEU A 1 166 ? -13.341 -18.863 -22.705 1.00 86.88 166 LEU A O 1
ATOM 1306 N N . ASP A 1 167 ? -14.573 -20.474 -21.731 1.00 90.06 167 ASP A N 1
ATOM 1307 C CA . ASP A 1 167 ? -15.130 -19.641 -20.664 1.00 90.06 167 ASP A CA 1
ATOM 1308 C C . ASP A 1 167 ? -14.014 -19.175 -19.693 1.00 90.06 167 ASP A C 1
ATOM 1310 O O . ASP A 1 167 ? -13.030 -19.905 -19.529 1.00 90.06 167 ASP A O 1
ATOM 1314 N N . PRO A 1 168 ? -14.092 -17.977 -19.070 1.00 90.56 168 PRO A N 1
ATOM 1315 C CA . PRO A 1 168 ? -13.069 -17.496 -18.139 1.00 90.56 168 PRO A CA 1
ATOM 1316 C C . PRO A 1 168 ? -12.692 -18.473 -17.018 1.00 90.56 168 PRO A C 1
ATOM 1318 O O . PRO A 1 168 ? -11.502 -18.609 -16.727 1.00 90.56 168 PRO A O 1
ATOM 1321 N N . ASP A 1 169 ? -13.665 -19.155 -16.408 1.00 90.25 169 ASP A N 1
ATOM 1322 C CA . ASP A 1 169 ? -13.403 -20.091 -15.309 1.00 90.25 169 ASP A CA 1
ATOM 1323 C C . ASP A 1 169 ? -12.732 -21.368 -15.823 1.00 90.25 169 ASP A C 1
ATOM 1325 O O . ASP A 1 169 ? -11.752 -21.846 -15.246 1.00 90.25 169 ASP A O 1
ATOM 1329 N N . GLU A 1 170 ? -13.190 -21.874 -16.968 1.00 91.12 170 GLU A N 1
ATOM 1330 C CA . GLU A 1 170 ? -12.590 -23.039 -17.621 1.00 91.12 170 GLU A CA 1
ATOM 1331 C C . GLU A 1 170 ? -11.161 -22.751 -18.111 1.00 91.12 170 GLU A C 1
ATOM 1333 O O . GLU A 1 170 ? -10.280 -23.607 -17.998 1.00 91.12 170 GLU A O 1
ATOM 1338 N N . PHE A 1 171 ? -10.897 -21.537 -18.606 1.00 92.12 171 PHE A N 1
ATOM 1339 C CA . PHE A 1 171 ? -9.556 -21.099 -18.990 1.00 92.12 171 PHE A CA 1
ATOM 1340 C C . PHE A 1 171 ? -8.601 -21.095 -17.789 1.00 92.12 171 PHE A C 1
ATOM 1342 O O . PHE A 1 171 ? -7.523 -21.681 -17.876 1.00 92.12 171 PHE A O 1
ATOM 1349 N N . ILE A 1 172 ? -8.992 -20.482 -16.661 1.00 89.62 172 ILE A N 1
ATOM 1350 C CA . ILE A 1 172 ? -8.164 -20.453 -15.443 1.00 89.62 172 ILE A CA 1
ATOM 1351 C C . ILE A 1 172 ? -7.946 -21.865 -14.895 1.00 89.62 172 ILE A C 1
ATOM 1353 O O . ILE A 1 172 ? -6.819 -22.202 -14.531 1.00 89.62 172 ILE A O 1
ATOM 1357 N N . ARG A 1 173 ? -8.978 -22.718 -14.890 1.00 91.06 173 ARG A N 1
ATOM 1358 C CA . ARG A 1 173 ? -8.858 -24.115 -14.453 1.00 91.06 173 ARG A CA 1
ATOM 1359 C C . ARG A 1 173 ? -7.823 -24.877 -15.285 1.00 91.06 173 ARG A C 1
ATOM 1361 O O . ARG A 1 173 ? -6.919 -25.471 -14.705 1.00 91.06 173 ARG A O 1
ATOM 1368 N N . ARG A 1 174 ? -7.929 -24.832 -16.621 1.00 89.38 174 ARG A N 1
ATOM 1369 C CA . ARG A 1 174 ? -6.978 -25.506 -17.527 1.00 89.38 174 ARG A CA 1
ATOM 1370 C C . ARG A 1 174 ? -5.579 -24.919 -17.465 1.00 89.38 174 ARG A C 1
ATOM 1372 O O . ARG A 1 174 ? -4.613 -25.652 -17.639 1.00 89.38 174 ARG A O 1
ATOM 1379 N N . MET A 1 175 ? -5.467 -23.611 -17.236 1.00 88.44 175 MET A N 1
ATOM 1380 C CA . MET A 1 175 ? -4.183 -22.965 -16.990 1.00 88.44 175 MET A CA 1
ATOM 1381 C C . MET A 1 175 ? -3.536 -23.563 -15.741 1.00 88.44 175 MET A C 1
ATOM 1383 O O . MET A 1 175 ? -2.436 -24.078 -15.816 1.00 88.44 175 MET A O 1
ATOM 1387 N N . ILE A 1 176 ? -4.229 -23.581 -14.603 1.00 87.06 176 ILE A N 1
ATOM 1388 C CA . ILE A 1 176 ? -3.652 -24.091 -13.350 1.00 87.06 176 ILE A CA 1
ATOM 1389 C C . ILE A 1 176 ? -3.312 -25.588 -13.449 1.00 87.06 176 ILE A C 1
ATOM 1391 O O . ILE A 1 176 ? -2.291 -26.011 -12.913 1.00 87.06 176 ILE A O 1
ATOM 1395 N N . SER A 1 177 ? -4.122 -26.392 -14.150 1.00 85.50 177 SER A N 1
ATOM 1396 C CA . SER A 1 177 ? -3.857 -27.829 -14.323 1.00 85.50 177 SER A CA 1
ATOM 1397 C C . SER A 1 177 ? -2.847 -28.171 -15.424 1.00 85.50 177 SER A C 1
ATOM 1399 O O . SER A 1 177 ? -2.510 -29.341 -15.594 1.00 85.50 177 SER A O 1
ATOM 1401 N N . GLY A 1 178 ? -2.350 -27.184 -16.174 1.00 83.69 178 GLY A N 1
ATOM 1402 C CA . GLY A 1 178 ? -1.406 -27.415 -17.266 1.00 83.69 178 GLY A CA 1
ATOM 1403 C C . GLY A 1 178 ? -2.017 -28.032 -18.531 1.00 83.69 178 GLY A C 1
ATOM 1404 O O . GLY A 1 178 ? -1.290 -28.521 -19.389 1.00 83.69 178 GLY A O 1
ATOM 1405 N N . GLU A 1 179 ? -3.344 -28.001 -18.673 1.00 84.94 179 GLU A N 1
ATOM 1406 C CA . GLU A 1 179 ? -4.106 -28.597 -19.786 1.00 84.94 179 GLU A CA 1
ATOM 1407 C C . GLU A 1 179 ? -4.279 -27.653 -20.996 1.00 84.94 179 GLU A C 1
ATOM 1409 O O . GLU A 1 179 ? -4.986 -27.982 -21.955 1.00 84.94 179 GLU A O 1
ATOM 1414 N N . LEU A 1 180 ? -3.687 -26.455 -20.972 1.00 84.38 180 LEU A N 1
ATOM 1415 C CA . LEU A 1 180 ? -3.743 -25.529 -22.107 1.00 84.38 180 LEU A CA 1
ATOM 1416 C C . LEU A 1 180 ? -2.902 -26.049 -23.281 1.00 84.38 180 LEU A C 1
ATOM 1418 O O . LEU A 1 180 ? -1.722 -26.346 -23.128 1.00 84.38 180 LEU A O 1
ATOM 1422 N N . GLN A 1 181 ? -3.485 -26.072 -24.485 1.00 80.62 181 GLN A N 1
ATOM 1423 C CA . GLN A 1 181 ? -2.796 -26.561 -25.692 1.00 80.62 181 GLN A CA 1
ATOM 1424 C C . GLN A 1 181 ? -1.597 -25.692 -26.097 1.00 80.62 181 GLN A C 1
ATOM 1426 O O . GLN A 1 181 ? -0.616 -26.189 -26.646 1.00 80.62 181 GLN A O 1
ATOM 1431 N N . LYS A 1 182 ? -1.690 -24.381 -25.852 1.00 82.81 182 LYS A N 1
ATOM 1432 C CA . LYS A 1 182 ? -0.689 -23.386 -26.225 1.00 82.81 182 LYS A CA 1
ATOM 1433 C C . LYS A 1 182 ? -0.622 -22.279 -25.177 1.00 82.81 182 LYS A C 1
ATOM 1435 O O . LYS A 1 182 ? -1.655 -21.808 -24.706 1.00 82.81 182 LYS A O 1
ATOM 1440 N N . TRP A 1 183 ? 0.594 -21.843 -24.860 1.00 84.25 183 TRP A N 1
ATOM 1441 C CA . TRP A 1 183 ? 0.868 -20.731 -23.953 1.00 84.25 183 TRP A CA 1
ATOM 1442 C C . TRP A 1 183 ? 1.607 -19.621 -24.705 1.00 84.25 183 TRP A C 1
ATOM 1444 O O . TRP A 1 183 ? 2.821 -19.670 -24.886 1.00 84.25 183 TRP A O 1
ATOM 1454 N N . ASP A 1 184 ? 0.862 -18.643 -25.215 1.00 85.06 184 ASP A N 1
ATOM 1455 C CA . ASP A 1 184 ? 1.398 -17.509 -25.973 1.00 85.06 184 ASP A CA 1
ATOM 1456 C C . ASP A 1 184 ? 1.160 -16.160 -25.272 1.00 85.06 184 ASP A C 1
ATOM 1458 O O . ASP A 1 184 ? 0.636 -16.093 -24.158 1.00 85.06 184 ASP A O 1
ATOM 1462 N N . HIS A 1 185 ? 1.579 -15.060 -25.911 1.00 87.69 185 HIS A N 1
ATOM 1463 C CA . HIS A 1 185 ? 1.420 -13.705 -25.362 1.00 87.69 185 HIS A CA 1
ATOM 1464 C C . HIS A 1 185 ? -0.045 -13.371 -25.053 1.00 87.69 185 HIS A C 1
ATOM 1466 O O . HIS A 1 185 ? -0.351 -12.798 -24.012 1.00 87.69 185 HIS A O 1
ATOM 1472 N N . ARG A 1 186 ? -0.978 -13.791 -25.918 1.00 90.00 186 ARG A N 1
ATOM 1473 C CA . ARG A 1 186 ? -2.416 -13.603 -25.690 1.00 90.00 186 ARG A CA 1
ATOM 1474 C C . ARG A 1 186 ? -2.889 -14.374 -24.460 1.00 90.00 186 ARG A C 1
ATOM 1476 O O . ARG A 1 186 ? -3.661 -13.832 -23.674 1.00 90.00 186 ARG A O 1
ATOM 1483 N N . SER A 1 187 ? -2.426 -15.610 -24.292 1.00 89.62 187 SER A N 1
ATOM 1484 C CA . SER A 1 187 ? -2.750 -16.436 -23.125 1.00 89.62 187 SER A CA 1
ATOM 1485 C C . SER A 1 187 ? -2.259 -15.786 -21.824 1.00 89.62 187 SER A C 1
ATOM 1487 O O . SER A 1 187 ? -3.024 -15.715 -20.863 1.00 89.62 187 SER A O 1
ATOM 1489 N N . HIS A 1 188 ? -1.054 -15.196 -21.820 1.00 89.06 188 HIS A N 1
ATOM 1490 C CA . HIS A 1 188 ? -0.558 -14.392 -20.693 1.00 89.06 188 HIS A CA 1
ATOM 1491 C C . HIS A 1 188 ? -1.412 -13.148 -20.431 1.00 89.06 188 HIS A C 1
ATOM 1493 O O . HIS A 1 188 ? -1.773 -12.893 -19.285 1.00 89.06 188 HIS A O 1
ATOM 1499 N N . LEU A 1 189 ? -1.764 -12.382 -21.473 1.00 92.88 189 LEU A N 1
ATOM 1500 C CA . LEU A 1 189 ? -2.634 -11.208 -21.338 1.00 92.88 189 LEU A CA 1
ATOM 1501 C C . LEU A 1 189 ? -3.996 -11.583 -20.751 1.00 92.88 189 LEU A C 1
ATOM 1503 O O . LEU A 1 189 ? -4.500 -10.884 -19.875 1.00 92.88 189 LEU A O 1
ATOM 1507 N N . ARG A 1 190 ? -4.578 -12.698 -21.206 1.00 93.19 190 ARG A N 1
ATOM 1508 C CA . ARG A 1 190 ? -5.859 -13.205 -20.708 1.00 93.19 190 ARG A CA 1
ATOM 1509 C C . ARG A 1 190 ? -5.758 -13.624 -19.245 1.00 93.19 190 ARG A C 1
ATOM 1511 O O . ARG A 1 190 ? -6.600 -13.229 -18.445 1.00 93.19 190 ARG A O 1
ATOM 1518 N N . ALA A 1 191 ? -4.719 -14.376 -18.888 1.00 92.44 191 ALA A N 1
ATOM 1519 C CA . ALA A 1 191 ? -4.464 -14.781 -17.509 1.00 92.44 191 ALA A CA 1
ATOM 1520 C C . ALA A 1 191 ? -4.256 -13.571 -16.586 1.00 92.44 191 ALA A C 1
ATOM 1522 O O . ALA A 1 191 ? -4.846 -13.508 -15.506 1.00 92.44 191 ALA A O 1
ATOM 1523 N N . GLY A 1 192 ? -3.476 -12.583 -17.035 1.00 93.62 192 GLY A N 1
ATOM 1524 C CA . GLY A 1 192 ? -3.247 -11.335 -16.317 1.00 93.62 192 GLY A CA 1
ATOM 1525 C C . GLY A 1 192 ? -4.522 -10.514 -16.140 1.00 93.62 192 GLY A C 1
ATOM 1526 O O . GLY A 1 192 ? -4.821 -10.097 -15.028 1.00 93.62 192 GLY A O 1
ATOM 1527 N N . PHE A 1 193 ? -5.319 -10.348 -17.199 1.00 95.31 193 PHE A N 1
ATOM 1528 C CA . PHE A 1 193 ? -6.605 -9.649 -17.150 1.00 95.31 193 PHE A CA 1
ATOM 1529 C C . PHE A 1 193 ? -7.583 -10.301 -16.167 1.00 95.31 193 PHE A C 1
ATOM 1531 O O . PHE A 1 193 ? -8.129 -9.623 -15.300 1.00 95.31 193 PHE A O 1
ATOM 1538 N N . LEU A 1 194 ? -7.775 -11.6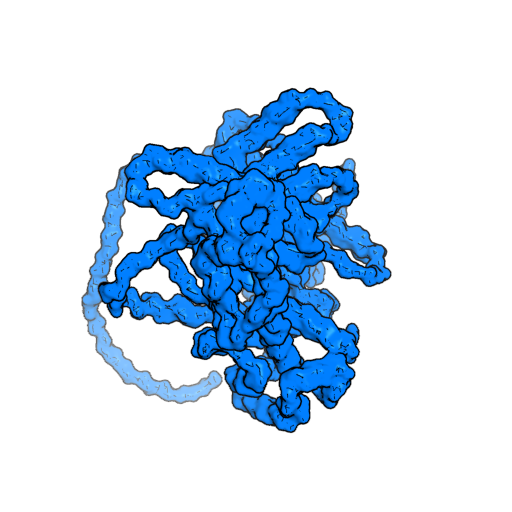20 -16.257 1.00 93.75 194 LEU A N 1
ATOM 1539 C CA . LEU A 1 194 ? -8.685 -12.340 -15.364 1.00 93.75 194 LEU A CA 1
ATOM 1540 C C . LEU A 1 194 ? -8.211 -12.263 -13.909 1.00 93.75 194 LEU A C 1
ATOM 1542 O O . LEU A 1 194 ? -8.996 -11.926 -13.025 1.00 93.75 194 LEU A O 1
ATOM 1546 N N . THR A 1 195 ? -6.915 -12.454 -13.664 1.00 92.75 195 THR A N 1
ATOM 1547 C CA . THR A 1 195 ? -6.358 -12.345 -12.308 1.00 92.75 195 THR A CA 1
ATOM 1548 C C . THR A 1 195 ? -6.464 -10.907 -11.772 1.00 92.75 195 THR A C 1
ATOM 1550 O O . THR A 1 195 ? -6.776 -10.717 -10.599 1.00 92.75 195 THR A O 1
ATOM 1553 N N . LEU A 1 196 ? -6.297 -9.878 -12.617 1.00 93.31 196 LEU A N 1
ATOM 1554 C CA . LEU A 1 196 ? -6.514 -8.477 -12.227 1.00 93.31 196 LEU A CA 1
ATOM 1555 C C . LEU A 1 196 ? -7.958 -8.234 -11.798 1.00 93.31 196 LEU A C 1
ATOM 1557 O O . LEU A 1 196 ? -8.167 -7.569 -10.785 1.00 93.31 196 LEU A O 1
ATOM 1561 N N . THR A 1 197 ? -8.947 -8.783 -12.518 1.00 90.06 197 THR A N 1
ATOM 1562 C CA . THR A 1 197 ? -10.366 -8.631 -12.145 1.00 90.06 197 THR A CA 1
ATOM 1563 C C . THR A 1 197 ? -10.680 -9.198 -10.757 1.00 90.06 197 THR A C 1
ATOM 1565 O O . THR A 1 197 ? -11.533 -8.649 -10.065 1.00 90.06 197 THR A O 1
ATOM 1568 N N . GLU A 1 198 ? -9.942 -10.215 -10.300 1.00 87.31 198 GLU A N 1
ATOM 1569 C CA . GLU A 1 198 ? -10.049 -10.761 -8.937 1.00 87.31 198 GLU A CA 1
ATOM 1570 C C . GLU A 1 198 ? -9.368 -9.872 -7.878 1.00 87.31 198 GLU A C 1
ATOM 1572 O O . GLU A 1 198 ? -9.726 -9.897 -6.700 1.00 87.31 198 GLU A O 1
ATOM 1577 N N . CYS A 1 199 ? -8.386 -9.064 -8.282 1.00 88.75 199 CYS A N 1
ATOM 1578 C CA . CYS A 1 199 ? -7.538 -8.280 -7.384 1.00 88.75 199 CYS A CA 1
ATOM 1579 C C . CYS A 1 199 ? -7.865 -6.778 -7.352 1.00 88.75 199 CYS A C 1
ATOM 1581 O O . CYS A 1 199 ? -7.267 -6.060 -6.551 1.00 88.75 199 CYS A O 1
ATOM 1583 N N . ILE A 1 200 ? -8.812 -6.274 -8.158 1.00 87.75 200 ILE A N 1
ATOM 1584 C CA . ILE A 1 200 ? -9.125 -4.828 -8.245 1.00 87.75 200 ILE A CA 1
ATOM 1585 C C . ILE A 1 200 ? -9.504 -4.185 -6.904 1.00 87.75 200 ILE A C 1
ATOM 1587 O O . ILE A 1 200 ? -9.332 -2.978 -6.734 1.00 87.75 200 ILE A O 1
ATOM 1591 N N . LEU A 1 201 ? -9.992 -4.966 -5.936 1.00 83.50 201 LEU A N 1
ATOM 1592 C CA . LEU A 1 201 ? -10.344 -4.495 -4.592 1.00 83.50 201 LEU A CA 1
ATOM 1593 C C . LEU A 1 201 ? -9.179 -4.567 -3.592 1.00 83.50 201 LEU A C 1
ATOM 1595 O O . LEU A 1 201 ? -9.219 -3.883 -2.570 1.00 83.50 201 LEU A O 1
ATOM 1599 N N . LYS A 1 202 ? -8.118 -5.332 -3.883 1.00 83.12 202 LYS A N 1
ATOM 1600 C CA . LYS A 1 202 ? -6.937 -5.445 -3.012 1.00 83.12 202 LYS A CA 1
ATOM 1601 C C . LYS A 1 202 ? -6.151 -4.140 -2.957 1.00 83.12 202 LYS A C 1
ATOM 1603 O O . LYS A 1 202 ? -6.262 -3.308 -3.853 1.00 83.12 202 LYS A O 1
ATOM 1608 N N . GLU A 1 203 ? -5.347 -3.933 -1.919 1.00 77.25 203 GLU A N 1
ATOM 1609 C CA . GLU A 1 203 ? -4.592 -2.684 -1.776 1.00 77.25 203 GLU A CA 1
ATOM 1610 C C . GLU A 1 203 ? -3.549 -2.492 -2.883 1.00 77.25 203 GLU A C 1
ATOM 1612 O O . GLU A 1 203 ? -3.504 -1.414 -3.473 1.00 77.25 203 GLU A O 1
ATOM 1617 N N . SER A 1 204 ? -2.749 -3.519 -3.190 1.00 82.94 204 SER A N 1
ATOM 1618 C CA . SER A 1 204 ? -1.663 -3.442 -4.171 1.00 82.94 204 SER A CA 1
ATOM 1619 C C . SER A 1 204 ? -2.035 -4.239 -5.420 1.00 82.94 204 SER A C 1
ATOM 1621 O O . SER A 1 204 ? -1.532 -5.332 -5.649 1.00 82.94 204 SER A O 1
ATOM 1623 N N . VAL A 1 205 ? -2.953 -3.699 -6.232 1.00 88.31 205 VAL A N 1
ATOM 1624 C CA . VAL A 1 205 ? -3.601 -4.444 -7.333 1.00 88.31 205 VAL A CA 1
ATOM 1625 C C . VAL A 1 205 ? -2.594 -5.169 -8.223 1.00 88.31 205 VAL A C 1
ATOM 1627 O O . VAL A 1 205 ? -2.722 -6.373 -8.409 1.00 88.31 205 VAL A O 1
ATOM 1630 N N . VAL A 1 206 ? -1.585 -4.469 -8.747 1.00 91.00 206 VAL A N 1
ATOM 1631 C CA . VAL A 1 206 ? -0.613 -5.051 -9.686 1.00 91.00 206 VAL A CA 1
ATOM 1632 C C . VAL A 1 206 ? 0.260 -6.110 -9.007 1.00 91.00 206 VAL A C 1
ATOM 1634 O O . VAL A 1 206 ? 0.414 -7.202 -9.547 1.00 91.00 206 VAL A O 1
ATOM 1637 N N . PHE A 1 207 ? 0.792 -5.832 -7.814 1.00 91.00 207 PHE A N 1
ATOM 1638 C CA . PHE A 1 207 ? 1.696 -6.750 -7.113 1.00 91.00 207 PHE A CA 1
ATOM 1639 C C . PHE A 1 207 ? 0.976 -7.971 -6.546 1.00 91.00 207 PHE A C 1
ATOM 1641 O O . PHE A 1 207 ? 1.437 -9.087 -6.755 1.00 91.00 207 PHE A O 1
ATOM 1648 N N . ASP A 1 208 ? -0.187 -7.782 -5.921 1.00 89.69 208 ASP A N 1
ATOM 1649 C CA . ASP A 1 208 ? -1.001 -8.886 -5.406 1.00 89.69 208 ASP A CA 1
ATOM 1650 C C . ASP A 1 208 ? -1.507 -9.780 -6.552 1.00 89.69 208 ASP A C 1
ATOM 1652 O O . ASP A 1 208 ? -1.709 -10.982 -6.373 1.00 89.69 208 ASP A O 1
ATOM 1656 N N . THR A 1 209 ? -1.718 -9.200 -7.740 1.00 92.62 209 THR A N 1
ATOM 1657 C CA . THR A 1 209 ? -2.007 -9.958 -8.965 1.00 92.62 209 THR A CA 1
ATOM 1658 C C . THR A 1 209 ? -0.774 -10.694 -9.464 1.00 92.62 209 THR A C 1
ATOM 1660 O O . THR A 1 209 ? -0.896 -11.848 -9.855 1.00 92.62 209 THR A O 1
ATOM 1663 N N . ALA A 1 210 ? 0.399 -10.058 -9.461 1.00 92.69 210 ALA A N 1
ATOM 1664 C CA . ALA A 1 210 ? 1.640 -10.697 -9.880 1.00 92.69 210 ALA A CA 1
ATOM 1665 C C . ALA A 1 210 ? 1.953 -11.905 -8.996 1.00 92.69 210 ALA A C 1
ATOM 1667 O O . ALA A 1 210 ? 2.247 -12.967 -9.528 1.00 92.69 210 ALA A O 1
ATOM 1668 N N . ASP A 1 211 ? 1.820 -11.774 -7.676 1.00 91.06 211 ASP A N 1
ATOM 1669 C CA . ASP A 1 211 ? 2.028 -12.870 -6.727 1.00 91.06 211 ASP A CA 1
ATOM 1670 C C . ASP A 1 211 ? 1.058 -14.026 -6.996 1.00 91.06 211 ASP A C 1
ATOM 1672 O O . ASP A 1 211 ? 1.494 -15.160 -7.181 1.00 91.06 211 ASP A O 1
ATOM 1676 N N . LEU A 1 212 ? -0.240 -13.730 -7.127 1.00 90.62 212 LEU A N 1
ATOM 1677 C CA . LEU A 1 212 ? -1.262 -14.740 -7.413 1.00 90.62 212 LEU A CA 1
ATOM 1678 C C . LEU A 1 212 ? -1.064 -15.409 -8.782 1.00 90.62 212 LEU A C 1
ATOM 1680 O O . LEU A 1 212 ? -1.232 -16.619 -8.921 1.00 90.62 212 LEU A O 1
ATOM 1684 N N . LEU A 1 213 ? -0.715 -14.636 -9.811 1.00 90.81 213 LEU A N 1
ATOM 1685 C CA . LEU A 1 213 ? -0.478 -15.161 -11.152 1.00 90.81 213 LEU A CA 1
ATOM 1686 C C . LEU A 1 213 ? 0.786 -16.023 -11.181 1.00 90.81 213 LEU A C 1
ATOM 1688 O O . LEU A 1 213 ? 0.757 -17.114 -11.737 1.00 90.81 213 LEU A O 1
ATOM 1692 N N . LEU A 1 214 ? 1.877 -15.567 -10.567 1.00 89.56 214 LEU A N 1
ATOM 1693 C CA . LEU A 1 214 ? 3.122 -16.329 -10.484 1.00 89.56 214 LEU A CA 1
ATOM 1694 C C . LEU A 1 214 ? 2.936 -17.614 -9.675 1.00 89.56 214 LEU A C 1
ATOM 1696 O O . LEU A 1 214 ? 3.437 -18.650 -10.098 1.00 89.56 214 LEU A O 1
ATOM 1700 N N . GLU A 1 215 ? 2.171 -17.585 -8.580 1.00 88.62 215 GLU A N 1
ATOM 1701 C CA . GLU A 1 215 ? 1.794 -18.782 -7.820 1.00 88.62 215 GLU A CA 1
ATOM 1702 C C . GLU A 1 215 ? 1.032 -19.783 -8.700 1.00 88.62 215 GLU A C 1
ATOM 1704 O O . GLU A 1 215 ? 1.395 -20.958 -8.759 1.00 88.62 215 GLU A O 1
ATOM 1709 N N . ARG A 1 216 ? 0.027 -19.313 -9.453 1.00 86.81 216 ARG A N 1
ATOM 1710 C CA . ARG A 1 216 ? -0.737 -20.140 -10.405 1.00 86.81 216 ARG A CA 1
ATOM 1711 C C . ARG A 1 216 ? 0.153 -20.722 -11.507 1.00 86.81 216 ARG A C 1
ATOM 1713 O O . ARG A 1 216 ? -0.013 -21.882 -11.872 1.00 86.81 216 ARG A O 1
ATOM 1720 N N . LEU A 1 217 ? 1.097 -19.936 -12.028 1.00 82.81 217 LEU A N 1
ATOM 1721 C CA . LEU A 1 217 ? 2.005 -20.352 -13.100 1.00 82.81 217 LEU A CA 1
ATOM 1722 C C . LEU A 1 217 ? 3.122 -21.281 -12.621 1.00 82.81 217 LEU A C 1
ATOM 1724 O O . LEU A 1 217 ? 3.624 -22.066 -13.423 1.00 82.81 217 LEU A O 1
ATOM 1728 N N . ASN A 1 218 ? 3.497 -21.234 -11.341 1.00 78.75 218 ASN A N 1
ATOM 1729 C CA . ASN A 1 218 ? 4.564 -22.068 -10.786 1.00 78.75 218 ASN A CA 1
ATOM 1730 C C . ASN A 1 218 ? 4.256 -23.573 -10.914 1.00 78.75 218 ASN A C 1
ATOM 1732 O O . ASN A 1 218 ? 5.170 -24.376 -11.076 1.00 78.75 218 ASN A O 1
ATOM 1736 N N . TYR A 1 219 ? 2.971 -23.946 -10.923 1.00 67.75 219 TYR A N 1
ATOM 1737 C CA . TYR A 1 219 ? 2.521 -25.322 -11.164 1.00 67.75 219 TYR A CA 1
ATOM 1738 C C . TYR A 1 219 ? 2.782 -25.809 -12.598 1.00 67.75 219 TYR A C 1
ATOM 1740 O O . TYR A 1 219 ? 2.991 -27.002 -12.805 1.00 67.75 219 TYR A O 1
ATOM 1748 N N . MET A 1 220 ? 2.805 -24.906 -13.584 1.00 65.75 220 MET A N 1
ATOM 1749 C CA . MET A 1 220 ? 3.088 -25.238 -14.986 1.00 65.75 220 MET A CA 1
ATOM 1750 C C . MET A 1 220 ? 4.561 -25.045 -15.362 1.00 65.75 220 MET A C 1
ATOM 1752 O O . MET A 1 220 ? 5.123 -25.843 -16.110 1.00 65.75 220 MET A O 1
ATOM 1756 N N . PHE A 1 221 ? 5.178 -23.956 -14.898 1.00 67.69 221 PHE A N 1
ATOM 1757 C CA . PHE A 1 221 ? 6.469 -23.476 -15.392 1.00 67.69 221 PHE A CA 1
ATOM 1758 C C . PHE A 1 221 ? 7.399 -23.046 -14.246 1.00 67.69 221 PHE A C 1
ATOM 1760 O O . PHE A 1 221 ? 7.728 -21.860 -14.138 1.00 67.69 221 PHE A O 1
ATOM 1767 N N . PRO A 1 222 ? 7.892 -23.992 -13.426 1.00 59.53 222 PRO A N 1
ATOM 1768 C CA . PRO A 1 222 ? 8.643 -23.690 -12.204 1.00 59.53 222 PRO A CA 1
ATOM 1769 C C . PRO A 1 222 ? 9.944 -22.884 -12.408 1.00 59.53 222 PRO A C 1
ATOM 1771 O O . PRO A 1 222 ? 10.484 -22.355 -11.446 1.00 59.53 222 PRO A O 1
ATOM 1774 N N . ASN A 1 223 ? 10.436 -22.729 -13.649 1.00 60.47 223 ASN A N 1
ATOM 1775 C CA . ASN A 1 223 ? 11.716 -22.068 -13.962 1.00 60.47 223 ASN A CA 1
ATOM 1776 C C . ASN A 1 223 ? 11.641 -20.918 -14.994 1.00 60.47 223 ASN A C 1
ATOM 1778 O O . ASN A 1 223 ? 12.679 -20.349 -15.359 1.00 60.47 223 ASN A O 1
ATOM 1782 N N . ILE A 1 224 ? 10.444 -20.567 -15.481 1.00 63.38 224 ILE A N 1
ATOM 1783 C CA . ILE A 1 224 ? 10.242 -19.565 -16.558 1.00 63.38 224 ILE A CA 1
ATOM 1784 C C . ILE A 1 224 ? 9.613 -18.269 -16.016 1.00 63.38 224 ILE A C 1
ATOM 1786 O O . ILE A 1 224 ? 9.469 -17.284 -16.736 1.00 63.38 224 ILE A O 1
ATOM 1790 N N . SER A 1 225 ? 9.275 -18.226 -14.727 1.00 75.50 225 SER A N 1
ATOM 1791 C CA . SER A 1 225 ? 8.742 -17.027 -14.091 1.00 75.50 225 SER A CA 1
ATOM 1792 C C . SER A 1 225 ? 9.742 -15.870 -14.169 1.00 75.50 225 SER A C 1
ATOM 1794 O O . SER A 1 225 ? 10.923 -15.998 -13.843 1.00 75.50 225 SER A O 1
ATOM 1796 N N . HIS A 1 226 ? 9.247 -14.724 -14.629 1.00 87.69 226 HIS A N 1
ATOM 1797 C CA . HIS A 1 226 ? 9.994 -13.479 -14.686 1.00 87.69 226 HIS A CA 1
ATOM 1798 C C . HIS A 1 226 ? 9.157 -12.395 -14.021 1.00 87.69 226 HIS A C 1
ATOM 1800 O O . HIS A 1 226 ? 8.206 -11.869 -14.611 1.00 87.69 226 HIS A O 1
ATOM 1806 N N . ARG A 1 227 ? 9.489 -12.072 -12.768 1.00 90.94 227 ARG A N 1
ATOM 1807 C CA . ARG A 1 227 ? 8.671 -11.180 -11.943 1.00 90.94 227 ARG A CA 1
ATOM 1808 C C . ARG A 1 227 ? 8.586 -9.778 -12.535 1.00 90.94 227 ARG A C 1
ATOM 1810 O O . ARG A 1 227 ? 7.475 -9.277 -12.676 1.00 90.94 227 ARG A O 1
ATOM 1817 N N . THR A 1 228 ? 9.711 -9.187 -12.949 1.00 91.69 228 THR A N 1
ATOM 1818 C CA . THR A 1 228 ? 9.704 -7.838 -13.544 1.00 91.69 228 THR A CA 1
ATOM 1819 C C . THR A 1 228 ? 8.819 -7.750 -14.786 1.00 91.69 228 THR A C 1
ATOM 1821 O O . THR A 1 228 ? 7.925 -6.911 -14.838 1.00 91.69 228 THR A O 1
ATOM 1824 N N . LEU A 1 229 ? 8.965 -8.676 -15.737 1.00 90.75 229 LEU A N 1
ATOM 1825 C CA . LEU A 1 229 ? 8.135 -8.693 -16.941 1.00 90.75 229 LEU A CA 1
ATOM 1826 C C . LEU A 1 229 ? 6.644 -8.924 -16.633 1.00 90.75 229 LEU A C 1
ATOM 1828 O O . LEU A 1 229 ? 5.779 -8.301 -17.246 1.00 90.75 229 LEU A O 1
ATOM 1832 N N . THR A 1 230 ? 6.338 -9.781 -15.653 1.00 92.25 230 THR A N 1
ATOM 1833 C CA . THR A 1 230 ? 4.956 -10.042 -15.218 1.00 92.25 230 THR A CA 1
ATOM 1834 C C . THR A 1 230 ? 4.323 -8.791 -14.614 1.00 92.25 230 THR A C 1
ATOM 1836 O O . THR A 1 230 ? 3.228 -8.406 -15.017 1.00 92.25 230 THR A O 1
ATOM 1839 N N . VAL A 1 231 ? 5.016 -8.122 -13.688 1.00 93.31 231 VAL A N 1
ATOM 1840 C CA . VAL A 1 231 ? 4.548 -6.868 -13.075 1.00 93.31 231 VAL A CA 1
ATOM 1841 C C . VAL A 1 231 ? 4.384 -5.780 -14.136 1.00 93.31 231 VAL A C 1
ATOM 1843 O O . VAL A 1 231 ? 3.348 -5.121 -14.157 1.00 93.31 231 VAL A O 1
ATOM 1846 N N . PHE A 1 232 ? 5.338 -5.642 -15.063 1.00 93.19 232 PHE A N 1
ATOM 1847 C CA . PHE A 1 232 ? 5.247 -4.698 -16.178 1.00 93.19 232 PHE A CA 1
ATOM 1848 C C . PHE A 1 232 ? 3.991 -4.936 -17.027 1.00 93.19 232 PHE A C 1
ATOM 1850 O O . PHE A 1 232 ? 3.219 -4.010 -17.276 1.00 93.19 232 PHE A O 1
ATOM 1857 N N . LEU A 1 233 ? 3.744 -6.184 -17.434 1.00 93.00 233 LEU A N 1
ATOM 1858 C CA . LEU A 1 233 ? 2.578 -6.541 -18.239 1.00 93.00 233 LEU A CA 1
ATOM 1859 C C . LEU A 1 233 ? 1.266 -6.252 -17.500 1.00 93.00 233 LEU A C 1
ATOM 1861 O O . LEU A 1 233 ? 0.341 -5.669 -18.065 1.00 93.00 233 LEU A O 1
ATOM 1865 N N . LEU A 1 234 ? 1.190 -6.641 -16.227 1.00 94.94 234 LEU A N 1
ATOM 1866 C CA . LEU A 1 234 ? 0.022 -6.400 -15.384 1.00 94.94 234 LEU A CA 1
ATOM 1867 C C . LEU A 1 234 ? -0.226 -4.906 -15.171 1.00 94.94 234 LEU A C 1
ATOM 1869 O O . LEU A 1 234 ? -1.380 -4.482 -15.193 1.00 94.94 234 LEU A O 1
ATOM 1873 N N . HIS A 1 235 ? 0.834 -4.108 -15.033 1.00 93.25 235 HIS A N 1
ATOM 1874 C CA . HIS A 1 235 ? 0.740 -2.651 -14.975 1.00 93.25 235 HIS A CA 1
ATOM 1875 C C . HIS A 1 235 ? 0.091 -2.090 -16.242 1.00 93.25 235 HIS A C 1
ATOM 1877 O O . HIS A 1 235 ? -0.880 -1.343 -16.150 1.00 93.25 235 HIS A O 1
ATOM 1883 N N . GLN A 1 236 ? 0.539 -2.516 -17.429 1.00 93.12 236 GLN A N 1
ATOM 1884 C CA . GLN A 1 236 ? -0.047 -2.078 -18.705 1.00 93.12 236 GLN A CA 1
ATOM 1885 C C . GLN A 1 236 ? -1.534 -2.445 -18.824 1.00 93.12 236 GLN A C 1
ATOM 1887 O O . GLN A 1 236 ? -2.359 -1.600 -19.183 1.00 93.12 236 GLN A O 1
ATOM 1892 N N . ILE A 1 237 ? -1.905 -3.685 -18.478 1.00 94.81 237 ILE A N 1
ATOM 1893 C CA . ILE A 1 237 ? -3.311 -4.118 -18.496 1.00 94.81 237 ILE A CA 1
ATOM 1894 C C . ILE A 1 237 ? -4.132 -3.279 -17.510 1.00 94.81 237 ILE A C 1
ATOM 1896 O O . ILE A 1 237 ? -5.222 -2.816 -17.844 1.00 94.81 237 ILE A O 1
ATOM 1900 N N . TYR A 1 238 ? -3.605 -3.035 -16.312 1.00 93.31 238 TYR A N 1
ATOM 1901 C CA . TYR A 1 238 ? -4.288 -2.261 -15.286 1.00 93.31 238 TYR A CA 1
ATOM 1902 C C . TYR A 1 238 ? -4.499 -0.795 -15.693 1.00 93.31 238 TYR A C 1
ATOM 1904 O O . TYR A 1 238 ? -5.596 -0.268 -15.512 1.00 93.31 238 TYR A O 1
ATOM 1912 N N . LEU A 1 239 ? -3.519 -0.148 -16.332 1.00 90.69 239 LEU A N 1
ATOM 1913 C CA . LEU A 1 239 ? -3.685 1.198 -16.899 1.00 90.69 239 LEU A CA 1
ATOM 1914 C C . LEU A 1 239 ? -4.781 1.246 -17.973 1.00 90.69 239 LEU A C 1
ATOM 1916 O O . LEU A 1 239 ? -5.583 2.187 -18.005 1.00 90.69 239 LEU A O 1
ATOM 1920 N N . ALA A 1 240 ? -4.853 0.226 -18.831 1.00 92.38 240 ALA A N 1
ATOM 1921 C CA . ALA A 1 240 ? -5.917 0.100 -19.822 1.00 92.38 240 ALA A CA 1
ATOM 1922 C C . ALA A 1 240 ? -7.291 -0.114 -19.155 1.00 92.38 240 ALA A C 1
ATOM 1924 O O . ALA A 1 240 ? -8.275 0.505 -19.559 1.00 92.38 240 ALA A O 1
ATOM 1925 N N . MET A 1 241 ? -7.365 -0.900 -18.074 1.00 92.50 241 MET A N 1
ATOM 1926 C CA . MET A 1 241 ? -8.585 -1.067 -17.270 1.00 92.50 241 MET A CA 1
ATOM 1927 C C . MET A 1 241 ? -9.028 0.243 -16.596 1.00 92.50 241 MET A C 1
ATOM 1929 O O . MET A 1 241 ? -10.217 0.562 -16.605 1.00 92.50 241 MET A O 1
ATOM 1933 N N . LEU A 1 242 ? -8.094 1.030 -16.052 1.00 88.88 242 LEU A N 1
ATOM 1934 C CA . LEU A 1 242 ? -8.384 2.353 -15.482 1.00 88.88 242 LEU A CA 1
ATOM 1935 C C . LEU A 1 242 ? -8.885 3.330 -16.552 1.00 88.88 242 LEU A C 1
ATOM 1937 O O . LEU A 1 242 ? -9.856 4.050 -16.328 1.00 88.88 242 LEU A O 1
ATOM 1941 N N . SER A 1 243 ? -8.279 3.304 -17.740 1.00 87.94 243 SER A N 1
ATOM 1942 C CA . SER A 1 243 ? -8.710 4.111 -18.889 1.00 87.94 243 SER A CA 1
ATOM 1943 C C . SER A 1 243 ? -10.103 3.714 -19.378 1.00 87.94 243 SER A C 1
ATOM 1945 O O . SER A 1 243 ? -10.919 4.576 -19.704 1.00 87.94 243 SER A O 1
ATOM 1947 N N . PHE A 1 244 ? -10.403 2.414 -19.404 1.00 88.56 244 PHE A N 1
ATOM 1948 C CA . PHE A 1 244 ? -11.735 1.899 -19.714 1.00 88.56 244 PHE A CA 1
ATOM 1949 C C . PHE A 1 244 ? -12.765 2.375 -18.682 1.00 88.56 244 PHE A C 1
ATOM 1951 O O . PHE A 1 244 ? -13.841 2.847 -19.054 1.00 88.56 244 PHE A O 1
ATOM 1958 N N . ARG A 1 245 ? -12.417 2.333 -17.391 1.00 85.88 245 ARG A N 1
ATOM 1959 C CA . ARG A 1 245 ? -13.270 2.831 -16.308 1.00 85.88 245 ARG A CA 1
ATOM 1960 C C . ARG A 1 245 ? -13.533 4.326 -16.412 1.00 85.88 245 ARG A C 1
ATOM 1962 O O . ARG A 1 245 ? -14.669 4.742 -16.223 1.00 85.88 245 ARG A O 1
ATOM 1969 N N . GLU A 1 246 ? -12.522 5.134 -16.719 1.00 83.94 246 GLU A N 1
ATOM 1970 C CA . GLU A 1 246 ? -12.709 6.580 -16.892 1.00 83.94 246 GLU A CA 1
ATOM 1971 C C . GLU A 1 246 ? -13.714 6.889 -18.016 1.00 83.94 246 GLU A C 1
ATOM 1973 O O . GLU A 1 246 ? -14.515 7.814 -17.889 1.00 83.94 246 GLU A O 1
ATOM 1978 N N . LYS A 1 247 ? -13.715 6.086 -19.089 1.00 84.06 247 LYS A N 1
ATOM 1979 C CA . LYS A 1 247 ? -14.635 6.239 -20.225 1.00 84.06 247 LYS A CA 1
ATOM 1980 C C . LYS A 1 247 ? -16.047 5.719 -19.940 1.00 84.06 247 LYS A C 1
ATOM 1982 O O . LYS A 1 247 ? -17.015 6.358 -20.339 1.00 84.06 247 LYS A O 1
ATOM 1987 N N . THR A 1 248 ? -16.174 4.558 -19.297 1.00 84.19 248 THR A N 1
ATOM 1988 C CA . THR A 1 248 ? -17.453 3.826 -19.171 1.00 84.19 248 THR A CA 1
ATOM 1989 C C . THR A 1 248 ? -18.096 3.920 -17.786 1.00 84.19 248 THR A C 1
ATOM 1991 O O . THR A 1 248 ? -19.240 3.511 -17.609 1.00 84.19 248 THR A O 1
ATOM 1994 N N . GLY A 1 249 ? -17.371 4.426 -16.787 1.00 81.31 249 GLY A N 1
ATOM 1995 C CA . GLY A 1 249 ? -17.780 4.455 -15.381 1.00 81.31 249 GLY A CA 1
ATOM 1996 C C . GLY A 1 249 ? -17.607 3.126 -14.634 1.00 81.31 249 GLY A C 1
ATOM 1997 O O . GLY A 1 249 ? -17.800 3.089 -13.422 1.00 81.31 249 GLY A O 1
ATOM 1998 N N . SER A 1 250 ? -17.219 2.038 -15.309 1.00 84.75 250 SER A N 1
ATOM 1999 C CA . SER A 1 250 ? -17.082 0.703 -14.707 1.00 84.75 250 SER A CA 1
ATOM 2000 C C . SER A 1 250 ? -15.836 -0.029 -15.209 1.00 84.75 250 SER A C 1
ATOM 2002 O O . SER A 1 250 ? -15.304 0.292 -16.266 1.00 84.75 250 SER A O 1
ATOM 2004 N N . PHE A 1 251 ? -15.329 -0.997 -14.445 1.00 87.56 251 PHE A N 1
ATOM 2005 C CA . PHE A 1 251 ? -14.238 -1.853 -14.923 1.00 87.56 251 PHE A CA 1
ATOM 2006 C C . PHE A 1 251 ? -14.744 -2.834 -15.994 1.00 87.56 251 PHE A C 1
ATOM 2008 O O . PHE A 1 251 ? -15.918 -3.213 -15.959 1.00 87.56 251 PHE A O 1
ATOM 2015 N N . PRO A 1 252 ? -13.883 -3.267 -16.935 1.00 90.44 252 PRO A N 1
ATOM 2016 C CA . PRO A 1 252 ? -14.282 -4.229 -17.954 1.00 90.44 252 PRO A CA 1
ATOM 2017 C C . PRO A 1 252 ? -14.680 -5.563 -17.310 1.00 90.44 252 PRO A C 1
ATOM 2019 O O . PRO A 1 252 ? -13.997 -6.062 -16.414 1.00 90.44 252 PRO A O 1
ATOM 2022 N N . ALA A 1 253 ? -15.795 -6.138 -17.769 1.00 88.06 253 ALA A N 1
ATOM 2023 C CA . ALA A 1 253 ? -16.272 -7.432 -17.287 1.00 88.06 253 ALA A CA 1
ATOM 2024 C C . ALA A 1 253 ? -15.306 -8.558 -17.685 1.00 88.06 253 ALA A C 1
ATOM 2026 O O . ALA A 1 253 ? -14.702 -8.519 -18.762 1.00 88.06 253 ALA A O 1
ATOM 2027 N N . ARG A 1 254 ? -15.195 -9.587 -16.840 1.00 89.50 254 ARG A N 1
ATOM 2028 C CA . ARG A 1 254 ? -14.255 -10.704 -17.031 1.00 89.50 254 ARG A CA 1
ATOM 2029 C C . ARG A 1 254 ? -14.500 -11.478 -18.336 1.00 89.50 254 ARG A C 1
ATOM 2031 O O . ARG A 1 254 ? -13.554 -11.939 -18.968 1.00 89.50 254 ARG A O 1
ATOM 2038 N N . GLU A 1 255 ? -15.754 -11.566 -18.781 1.00 89.31 255 GLU A N 1
ATOM 2039 C CA . GLU A 1 255 ? -16.164 -12.240 -20.019 1.00 89.31 255 GLU A CA 1
ATOM 2040 C C . GLU A 1 255 ? -15.813 -11.416 -21.268 1.00 89.31 255 GLU A C 1
ATOM 2042 O O . GLU A 1 255 ? -15.674 -11.954 -22.366 1.00 89.31 255 GLU A O 1
ATOM 2047 N N . LYS A 1 256 ? -15.616 -10.103 -21.108 1.00 89.88 256 LYS A N 1
ATOM 2048 C CA . LYS A 1 256 ? -15.393 -9.143 -22.198 1.00 89.88 256 LYS A CA 1
ATOM 2049 C C . LYS A 1 256 ? -13.917 -8.936 -22.536 1.00 89.88 256 LYS A C 1
ATOM 2051 O O . LYS A 1 256 ? -13.560 -7.925 -23.135 1.00 89.88 256 LYS A O 1
ATOM 2056 N N . PHE A 1 257 ? -13.049 -9.897 -22.213 1.00 92.06 257 PHE A N 1
ATOM 2057 C CA . PHE A 1 257 ? -11.617 -9.820 -22.529 1.00 92.06 257 PHE A CA 1
ATOM 2058 C C . PHE A 1 257 ? -11.350 -9.536 -24.019 1.00 92.06 257 PHE A C 1
ATOM 2060 O O . PHE A 1 257 ? -10.493 -8.721 -24.350 1.00 92.06 257 PHE A O 1
ATOM 2067 N N . ASN A 1 258 ? -12.101 -10.170 -24.925 1.00 90.00 258 ASN A N 1
ATOM 2068 C CA . ASN A 1 258 ? -11.915 -9.995 -26.369 1.00 90.00 258 ASN A CA 1
ATOM 2069 C C . ASN A 1 258 ? -12.270 -8.574 -26.839 1.00 90.00 258 ASN A C 1
ATOM 2071 O O . ASN A 1 258 ? -11.538 -7.996 -27.645 1.00 90.00 258 ASN A O 1
ATOM 2075 N N . GLU A 1 259 ? -13.360 -8.005 -26.315 1.00 90.62 259 GLU A N 1
ATOM 2076 C CA . GLU A 1 259 ? -13.761 -6.614 -26.572 1.00 90.62 259 GLU A CA 1
ATOM 2077 C C . GLU A 1 259 ? -12.698 -5.654 -26.018 1.00 90.62 259 GLU A C 1
ATOM 2079 O O . GLU A 1 259 ? -12.177 -4.810 -26.745 1.00 90.62 259 GLU A O 1
ATOM 2084 N N . PHE A 1 260 ? -12.285 -5.867 -24.764 1.00 92.50 260 PHE A N 1
ATOM 2085 C CA . PHE A 1 260 ? -11.253 -5.078 -24.092 1.00 92.50 260 PHE A CA 1
ATOM 2086 C C . PHE A 1 260 ? -9.920 -5.066 -24.856 1.00 92.50 260 PHE A C 1
ATOM 2088 O O . PHE A 1 260 ? -9.311 -4.008 -25.024 1.00 92.50 260 PHE A O 1
ATOM 2095 N N . LEU A 1 261 ? -9.469 -6.225 -25.347 1.00 91.94 261 LEU A N 1
ATOM 2096 C CA . LEU A 1 261 ? -8.221 -6.335 -26.101 1.00 91.94 261 LEU A CA 1
ATOM 2097 C C . LEU A 1 261 ? -8.316 -5.661 -27.477 1.00 91.94 261 LEU A C 1
ATOM 2099 O O . LEU A 1 261 ? -7.342 -5.072 -27.935 1.00 91.94 261 LEU A O 1
ATOM 2103 N N . SER A 1 262 ? -9.488 -5.704 -28.116 1.00 89.31 262 SER A N 1
ATOM 2104 C CA . SER A 1 262 ? -9.729 -5.042 -29.408 1.00 89.31 262 SER A CA 1
ATOM 2105 C C . SER A 1 262 ? -9.728 -3.513 -29.286 1.00 89.31 262 SER A C 1
ATOM 2107 O O . SER A 1 262 ? -9.287 -2.816 -30.199 1.00 89.31 262 SER A O 1
ATOM 2109 N N . GLU A 1 263 ? -10.172 -2.978 -28.145 1.00 89.56 263 GLU A N 1
ATOM 2110 C CA . GLU A 1 263 ? -10.073 -1.546 -27.832 1.00 89.56 263 GLU A CA 1
ATOM 2111 C C . GLU A 1 263 ? -8.644 -1.103 -27.479 1.00 89.56 263 GLU A C 1
ATOM 2113 O O . GLU A 1 263 ? -8.295 0.058 -27.703 1.00 89.56 263 GLU A O 1
ATOM 2118 N N . ASN A 1 264 ? -7.813 -2.019 -26.968 1.00 91.25 264 ASN A N 1
ATOM 2119 C CA . ASN A 1 264 ? -6.447 -1.755 -26.505 1.00 91.25 264 ASN A CA 1
ATOM 2120 C C . ASN A 1 264 ? -5.417 -2.644 -27.239 1.00 91.25 264 ASN A C 1
ATOM 2122 O O . ASN A 1 264 ? -4.733 -3.454 -26.601 1.00 91.25 264 ASN A O 1
ATOM 2126 N N . PRO A 1 265 ? -5.279 -2.509 -28.575 1.00 89.94 265 PRO A N 1
ATOM 2127 C CA . PRO A 1 265 ? -4.447 -3.401 -29.381 1.00 89.94 265 PRO A CA 1
ATOM 2128 C C . PRO A 1 265 ? -2.952 -3.322 -29.047 1.00 89.94 265 PRO A C 1
ATOM 2130 O O . PRO A 1 265 ? -2.235 -4.303 -29.242 1.00 89.94 265 PRO A O 1
ATOM 2133 N N . ASP A 1 266 ? -2.489 -2.204 -28.479 1.00 88.00 266 ASP A N 1
ATOM 2134 C CA . ASP A 1 266 ? -1.094 -1.997 -28.067 1.00 88.00 266 ASP A CA 1
ATOM 2135 C C . ASP A 1 266 ? -0.612 -3.048 -27.050 1.00 88.00 266 ASP A C 1
ATOM 2137 O O . ASP A 1 266 ? 0.567 -3.404 -27.038 1.00 88.00 266 ASP A O 1
ATOM 2141 N N . LEU A 1 267 ? -1.523 -3.631 -26.257 1.00 91.31 267 LEU A N 1
ATOM 2142 C CA . LEU A 1 267 ? -1.199 -4.710 -25.316 1.00 91.31 267 LEU A CA 1
ATOM 2143 C C . LEU A 1 267 ? -0.647 -5.964 -26.019 1.00 91.31 267 LEU A C 1
ATOM 2145 O O . LEU A 1 267 ? 0.114 -6.720 -25.417 1.00 91.31 267 LEU A O 1
ATOM 2149 N N . MET A 1 268 ? -0.980 -6.195 -27.297 1.00 89.00 268 MET A N 1
ATOM 2150 C CA . MET A 1 268 ? -0.488 -7.342 -28.080 1.00 89.00 268 MET A CA 1
ATOM 2151 C C . MET A 1 268 ? 0.960 -7.199 -28.559 1.00 89.00 268 MET A C 1
ATOM 2153 O O . MET A 1 268 ? 1.523 -8.147 -29.130 1.00 89.00 268 MET A O 1
ATOM 2157 N N . HIS A 1 269 ? 1.576 -6.041 -28.330 1.00 87.06 269 HIS A N 1
ATOM 2158 C CA . HIS A 1 269 ? 2.985 -5.830 -28.598 1.00 87.06 269 HIS A CA 1
ATOM 2159 C C . HIS A 1 269 ? 3.837 -6.433 -27.466 1.00 87.06 269 HIS A C 1
ATOM 2161 O O . HIS A 1 269 ? 3.991 -5.850 -26.398 1.00 87.06 269 HIS A O 1
ATOM 2167 N N . ALA A 1 270 ? 4.396 -7.625 -27.704 1.00 83.50 270 ALA A N 1
ATOM 2168 C CA . ALA A 1 270 ? 5.165 -8.382 -26.704 1.00 83.50 270 ALA A CA 1
ATOM 2169 C C . ALA A 1 270 ? 6.480 -7.700 -26.265 1.00 83.50 270 ALA A C 1
ATOM 2171 O O . ALA A 1 270 ? 6.998 -8.003 -25.195 1.00 83.50 270 ALA A O 1
ATOM 2172 N N . ARG A 1 271 ? 7.003 -6.780 -27.085 1.00 85.75 271 ARG A N 1
ATOM 2173 C CA . ARG A 1 271 ? 8.202 -5.964 -26.828 1.00 85.75 271 ARG A CA 1
ATOM 2174 C C . ARG A 1 271 ? 7.864 -4.544 -26.359 1.00 85.75 271 ARG A C 1
ATOM 2176 O O . ARG A 1 271 ? 8.628 -3.605 -26.526 1.00 85.75 271 ARG A O 1
ATOM 2183 N N . SER A 1 272 ? 6.693 -4.362 -25.746 1.00 87.50 272 SER A N 1
ATOM 2184 C CA . SER A 1 272 ? 6.282 -3.061 -25.199 1.00 87.50 272 SER A CA 1
ATOM 2185 C C . SER A 1 272 ? 7.166 -2.558 -24.055 1.00 87.50 272 SER A C 1
ATOM 2187 O O . SER A 1 272 ? 7.051 -1.393 -23.686 1.00 87.50 272 SER A O 1
ATOM 2189 N N . TRP A 1 273 ? 8.054 -3.403 -23.525 1.00 88.62 273 TRP A N 1
ATOM 2190 C CA . TRP A 1 273 ? 9.044 -3.054 -22.511 1.00 88.62 273 TRP A CA 1
ATOM 2191 C C . TRP A 1 273 ? 10.300 -2.367 -23.076 1.00 88.62 273 TRP A C 1
ATOM 2193 O O . TRP A 1 273 ? 10.938 -1.644 -22.313 1.00 88.62 273 TRP A O 1
ATOM 2203 N N . ASP A 1 274 ? 10.626 -2.524 -24.369 1.00 86.62 274 ASP A N 1
ATOM 2204 C CA . ASP A 1 274 ? 11.851 -1.994 -25.008 1.00 86.62 274 ASP A CA 1
ATOM 2205 C C . ASP A 1 274 ? 12.094 -0.483 -24.756 1.00 86.62 274 ASP A C 1
ATOM 2207 O O . ASP A 1 274 ? 13.241 -0.088 -24.561 1.00 86.62 274 ASP A O 1
ATOM 2211 N N . PRO A 1 275 ? 11.070 0.401 -24.703 1.00 86.81 275 PRO A N 1
ATOM 2212 C CA . PRO A 1 275 ? 11.283 1.822 -24.402 1.00 86.81 275 PRO A CA 1
ATOM 2213 C C . PRO A 1 275 ? 11.655 2.123 -22.942 1.00 86.81 275 PRO A C 1
ATOM 2215 O O . PRO A 1 275 ? 12.102 3.228 -22.642 1.00 86.81 275 PRO A O 1
ATOM 2218 N N . TYR A 1 276 ? 11.408 1.179 -22.032 1.00 85.75 276 TYR A N 1
ATOM 2219 C CA . TYR A 1 276 ? 11.495 1.375 -20.583 1.00 85.75 276 TYR A CA 1
ATOM 2220 C C . TYR A 1 276 ? 12.702 0.662 -19.976 1.00 85.75 276 TYR A C 1
ATOM 2222 O O . TYR A 1 276 ? 13.312 1.193 -19.048 1.00 85.75 276 TYR A O 1
ATOM 2230 N N . TYR A 1 277 ? 13.056 -0.507 -20.510 1.00 87.06 277 TYR A N 1
ATOM 2231 C CA . TYR A 1 277 ? 14.131 -1.339 -19.986 1.00 87.06 277 TYR A CA 1
ATOM 2232 C C . TYR A 1 277 ? 15.231 -1.583 -21.014 1.00 87.06 277 TYR A C 1
ATOM 2234 O O . TYR A 1 277 ? 14.945 -1.927 -22.160 1.00 87.06 277 TYR A O 1
ATOM 2242 N N . SER A 1 278 ? 16.487 -1.503 -20.577 1.00 87.12 278 SER A N 1
ATOM 2243 C CA . SER A 1 278 ? 17.594 -2.129 -21.299 1.00 87.12 278 SER A CA 1
ATOM 2244 C C . SER A 1 278 ? 17.538 -3.654 -21.164 1.00 87.12 278 SER A C 1
ATOM 2246 O O . SER A 1 278 ? 17.042 -4.195 -20.168 1.00 87.12 278 SER A O 1
ATOM 2248 N N . GLU A 1 279 ? 18.076 -4.365 -22.160 1.00 84.94 279 GLU A N 1
ATOM 2249 C CA . GLU A 1 279 ? 18.175 -5.829 -22.109 1.00 84.94 279 GLU A CA 1
ATOM 2250 C C . GLU A 1 279 ? 19.004 -6.292 -20.896 1.00 84.94 279 GLU A C 1
ATOM 2252 O O . GLU A 1 279 ? 18.610 -7.236 -20.210 1.00 84.94 279 GLU A O 1
ATOM 2257 N N . ASP A 1 280 ? 20.083 -5.575 -20.566 1.00 84.25 280 ASP A N 1
ATOM 2258 C CA . ASP A 1 280 ? 20.965 -5.892 -19.436 1.00 84.25 280 ASP A CA 1
ATOM 2259 C C . ASP A 1 280 ? 20.231 -5.860 -18.089 1.00 84.25 280 ASP A C 1
ATOM 2261 O O . ASP A 1 280 ? 20.430 -6.730 -17.237 1.00 84.25 280 ASP A O 1
ATOM 2265 N N . VAL A 1 281 ? 19.360 -4.866 -17.882 1.00 85.44 281 VAL A N 1
ATOM 2266 C CA . VAL A 1 281 ? 18.578 -4.754 -16.646 1.00 85.44 281 VAL A CA 1
ATOM 2267 C C . VAL A 1 281 ? 17.460 -5.787 -16.629 1.00 85.44 281 VAL A C 1
ATOM 2269 O O . VAL A 1 281 ? 17.311 -6.495 -15.626 1.00 85.44 281 VAL A O 1
ATOM 2272 N N . LEU A 1 282 ? 16.690 -5.905 -17.716 1.00 86.88 282 LEU A N 1
ATOM 2273 C CA . LEU A 1 282 ? 15.510 -6.766 -17.750 1.00 86.88 282 LEU A CA 1
ATOM 2274 C C . LEU A 1 282 ? 15.871 -8.246 -17.623 1.00 86.88 282 LEU A C 1
ATOM 2276 O O . LEU A 1 282 ? 15.212 -8.951 -16.868 1.00 86.88 282 LEU A O 1
ATOM 2280 N N . PHE A 1 283 ? 16.924 -8.709 -18.298 1.00 86.62 283 PHE A N 1
ATOM 2281 C CA . PHE A 1 283 ? 17.338 -10.116 -18.267 1.00 86.62 283 PHE A CA 1
ATOM 2282 C C . PHE A 1 283 ? 18.332 -10.443 -17.144 1.00 86.62 283 PHE A C 1
ATOM 2284 O O . PHE A 1 283 ? 18.836 -11.566 -17.064 1.00 86.62 283 PHE A O 1
ATOM 2291 N N . SER A 1 284 ? 18.581 -9.498 -16.233 1.00 85.81 284 SER A N 1
ATOM 2292 C CA . SER A 1 284 ? 19.378 -9.752 -15.034 1.00 85.81 284 SER A CA 1
ATOM 2293 C C . SER A 1 284 ? 18.704 -10.780 -14.101 1.00 85.81 284 SER A C 1
ATOM 2295 O O . SER A 1 284 ? 17.471 -10.823 -13.992 1.00 85.81 284 SER A O 1
ATOM 2297 N N . PRO A 1 285 ? 19.478 -11.579 -13.336 1.00 84.00 285 PRO A N 1
ATOM 2298 C CA . PRO A 1 285 ? 18.918 -12.499 -12.342 1.00 84.00 285 PRO A CA 1
ATOM 2299 C C . PRO A 1 285 ? 18.022 -11.800 -11.307 1.00 84.00 285 PRO A C 1
ATOM 2301 O O . PRO A 1 285 ? 16.999 -12.351 -10.896 1.00 84.00 285 PRO A O 1
ATOM 2304 N N . ALA A 1 286 ? 18.370 -10.562 -10.935 1.00 81.06 286 ALA A N 1
ATOM 2305 C CA . ALA A 1 286 ? 17.571 -9.740 -10.033 1.00 81.06 286 ALA A CA 1
ATOM 2306 C C . ALA A 1 286 ? 16.189 -9.431 -10.629 1.00 81.06 286 ALA A C 1
ATOM 2308 O O . ALA A 1 286 ? 15.185 -9.672 -9.974 1.00 81.06 286 ALA A O 1
ATOM 2309 N N . ALA A 1 287 ? 16.099 -8.992 -11.888 1.00 86.50 287 ALA A N 1
ATOM 2310 C CA . ALA A 1 287 ? 14.815 -8.698 -12.533 1.00 86.50 287 ALA A CA 1
ATOM 2311 C C . ALA A 1 287 ? 13.935 -9.948 -12.759 1.00 86.50 287 ALA A C 1
ATOM 2313 O O . ALA A 1 287 ? 12.698 -9.852 -12.798 1.00 86.50 287 ALA A O 1
ATOM 2314 N N . LYS A 1 288 ? 14.548 -11.134 -12.876 1.00 86.50 288 LYS A N 1
ATOM 2315 C CA . LYS A 1 288 ? 13.817 -12.406 -12.951 1.00 86.50 288 LYS A CA 1
ATOM 2316 C C . LYS A 1 288 ? 13.125 -12.742 -11.624 1.00 86.50 288 LYS A C 1
ATOM 2318 O O . LYS A 1 288 ? 11.945 -13.097 -11.641 1.00 86.50 288 LYS A O 1
ATOM 2323 N N . GLY A 1 289 ? 13.829 -12.600 -10.497 1.00 84.75 289 GLY A N 1
ATOM 2324 C CA . GLY A 1 289 ? 13.334 -12.958 -9.159 1.00 84.75 289 GLY A CA 1
ATOM 2325 C C . GLY A 1 289 ? 12.590 -11.845 -8.404 1.00 84.75 289 GLY A C 1
ATOM 2326 O O . GLY A 1 289 ? 11.684 -12.134 -7.624 1.00 84.75 289 GLY A O 1
ATOM 2327 N N . SER A 1 290 ? 12.926 -10.577 -8.643 1.00 87.69 290 SER A N 1
ATOM 2328 C CA . SER A 1 290 ? 12.349 -9.402 -7.979 1.00 87.69 290 SER A CA 1
ATOM 2329 C C . SER A 1 290 ? 11.790 -8.379 -8.985 1.00 87.69 290 SER A C 1
ATOM 2331 O O . SER A 1 290 ? 11.790 -8.610 -10.195 1.00 87.69 290 SER A O 1
ATOM 2333 N N . TRP A 1 291 ? 11.186 -7.293 -8.485 1.00 91.62 291 TRP A N 1
ATOM 2334 C CA . TRP A 1 291 ? 10.672 -6.187 -9.305 1.00 91.62 291 TRP A CA 1
ATOM 2335 C C . TRP A 1 291 ? 11.754 -5.113 -9.451 1.00 91.62 291 TRP A C 1
ATOM 2337 O O . TRP A 1 291 ? 12.143 -4.508 -8.453 1.00 91.62 291 TRP A O 1
ATOM 2347 N N . LYS A 1 292 ? 12.229 -4.869 -10.675 1.00 89.19 292 LYS A N 1
ATOM 2348 C CA . LYS A 1 292 ? 13.216 -3.828 -10.993 1.00 89.19 292 LYS A CA 1
ATOM 2349 C C . LYS A 1 292 ? 12.561 -2.609 -11.630 1.00 89.19 292 LYS A C 1
ATOM 2351 O O . LYS A 1 292 ? 11.705 -2.759 -12.505 1.00 89.19 292 LYS A O 1
ATOM 2356 N N . LEU A 1 293 ? 12.975 -1.410 -11.217 1.00 86.44 293 LEU A N 1
ATOM 2357 C CA . LEU A 1 293 ? 12.525 -0.183 -11.874 1.00 86.44 293 LEU A CA 1
ATOM 2358 C C . LEU A 1 293 ? 13.070 -0.096 -13.310 1.00 86.44 293 LEU A C 1
ATOM 2360 O O . LEU A 1 293 ? 14.169 -0.589 -13.570 1.00 86.44 293 LEU A O 1
ATOM 2364 N N . PRO A 1 294 ? 12.323 0.531 -14.233 1.00 87.25 294 PRO A N 1
ATOM 2365 C CA . PRO A 1 294 ? 12.840 0.883 -15.551 1.00 87.25 294 PRO A CA 1
ATOM 2366 C C . PRO A 1 294 ? 14.092 1.757 -15.472 1.00 87.25 294 PRO A C 1
ATOM 2368 O O . PRO A 1 294 ? 14.142 2.691 -14.669 1.00 87.25 294 PRO A O 1
ATOM 2371 N N . ASP A 1 295 ? 15.067 1.498 -16.337 1.00 83.50 295 ASP A N 1
ATOM 2372 C CA . ASP A 1 295 ? 16.325 2.244 -16.406 1.00 83.50 295 ASP A CA 1
ATOM 2373 C C . ASP A 1 295 ? 16.394 3.237 -17.577 1.00 83.50 295 ASP A C 1
ATOM 2375 O O . ASP A 1 295 ? 17.204 4.162 -17.531 1.00 83.50 295 ASP A O 1
ATOM 2379 N N . LEU A 1 296 ? 15.542 3.092 -18.601 1.00 79.06 296 LEU A N 1
ATOM 2380 C CA . LEU A 1 296 ? 15.515 3.994 -19.761 1.00 79.06 296 LEU A CA 1
ATOM 2381 C C . LEU A 1 296 ? 14.495 5.124 -19.601 1.00 79.06 296 LEU A C 1
ATOM 2383 O O . LEU A 1 296 ? 14.806 6.289 -19.852 1.00 79.06 296 LEU A O 1
ATOM 2387 N N . GLN A 1 297 ? 13.265 4.786 -19.205 1.00 78.06 297 GLN A N 1
ATOM 2388 C CA . GLN A 1 297 ? 12.166 5.739 -19.033 1.00 78.06 297 GLN A CA 1
ATOM 2389 C C . GLN A 1 297 ? 11.236 5.291 -17.905 1.00 78.06 297 GLN A C 1
ATOM 2391 O O . GLN A 1 297 ? 11.003 4.092 -17.764 1.00 78.06 297 GLN A O 1
ATOM 2396 N N . PRO A 1 298 ? 10.644 6.216 -17.128 1.00 80.00 298 PRO A N 1
ATOM 2397 C CA . PRO A 1 298 ? 9.678 5.846 -16.101 1.00 80.00 298 PRO A CA 1
ATOM 2398 C C . PRO A 1 298 ? 8.451 5.164 -16.720 1.00 80.00 298 PRO A C 1
ATOM 2400 O O . PRO A 1 298 ? 8.047 5.477 -17.843 1.00 80.00 298 PRO A O 1
ATOM 2403 N N . LEU A 1 299 ? 7.825 4.253 -15.967 1.00 81.44 299 LEU A N 1
ATOM 2404 C CA . LEU A 1 299 ? 6.584 3.623 -16.413 1.00 81.44 299 LEU A CA 1
ATOM 2405 C C . LEU A 1 299 ? 5.493 4.673 -16.648 1.00 81.44 299 LEU A C 1
ATOM 2407 O O . LEU A 1 299 ? 5.406 5.650 -15.895 1.00 81.44 299 LEU A O 1
ATOM 2411 N N . PRO A 1 300 ? 4.589 4.440 -17.616 1.00 80.12 300 PRO A N 1
ATOM 2412 C CA . PRO A 1 300 ? 3.404 5.262 -17.759 1.00 80.12 300 PRO A CA 1
ATOM 2413 C C . PRO A 1 300 ? 2.615 5.271 -16.451 1.00 80.12 300 PRO A C 1
ATOM 2415 O O . PRO A 1 300 ? 2.376 4.228 -15.836 1.00 80.12 300 PRO A O 1
ATOM 2418 N N . GLN A 1 301 ? 2.198 6.458 -16.036 1.00 75.81 301 GLN A N 1
ATOM 2419 C CA . GLN A 1 301 ? 1.291 6.636 -14.913 1.00 75.81 301 GLN A CA 1
ATOM 2420 C C . GLN A 1 301 ? -0.099 6.969 -15.444 1.00 75.81 301 GLN A C 1
ATOM 2422 O O . GLN A 1 301 ? -0.250 7.657 -16.457 1.00 75.81 301 GLN A O 1
ATOM 2427 N N . PHE A 1 302 ? -1.133 6.491 -14.754 1.00 71.69 302 PHE A N 1
ATOM 2428 C CA . PHE A 1 302 ? -2.497 6.860 -15.098 1.00 71.69 302 PHE A CA 1
ATOM 2429 C C . PHE A 1 302 ? -2.747 8.327 -14.723 1.00 71.69 302 PHE A C 1
ATOM 2431 O O . PHE A 1 302 ? -2.896 8.660 -13.547 1.00 71.69 302 PHE A O 1
ATOM 2438 N N . MET A 1 303 ? -2.822 9.205 -15.724 1.00 63.78 303 MET A N 1
ATOM 2439 C CA . MET A 1 303 ? -3.233 10.598 -15.551 1.00 63.78 303 MET A CA 1
ATOM 2440 C C . MET A 1 303 ? -4.683 10.757 -16.007 1.00 63.78 303 MET A C 1
ATOM 2442 O O . MET A 1 303 ? -4.985 10.574 -17.185 1.00 63.78 303 MET A O 1
ATOM 2446 N N . SER A 1 304 ? -5.584 11.107 -15.085 1.00 60.53 304 SER A N 1
ATOM 2447 C CA . SER A 1 304 ? -6.994 11.323 -15.429 1.00 60.53 304 SER A CA 1
ATOM 2448 C C . SER A 1 304 ? -7.149 12.493 -16.401 1.00 60.53 304 SER A C 1
ATOM 2450 O O . SER A 1 304 ? -6.731 13.619 -16.115 1.00 60.53 304 SER A O 1
ATOM 2452 N N . ARG A 1 305 ? -7.820 12.251 -17.532 1.00 52.78 305 ARG A N 1
ATOM 2453 C CA . ARG A 1 305 ? -8.090 13.263 -18.564 1.00 52.78 305 ARG A CA 1
ATOM 2454 C C . ARG A 1 305 ? -9.060 14.342 -18.065 1.00 52.78 305 ARG A C 1
ATOM 2456 O O . ARG A 1 305 ? -9.022 15.477 -18.539 1.00 52.78 305 ARG A O 1
ATOM 2463 N N . ARG A 1 306 ? -9.900 14.019 -17.074 1.00 48.41 306 ARG A N 1
ATOM 2464 C CA . ARG A 1 306 ? -10.916 14.931 -16.519 1.00 48.41 306 ARG A CA 1
ATOM 2465 C C . ARG A 1 306 ? -10.331 16.101 -15.717 1.00 48.41 306 ARG A C 1
ATOM 2467 O O . ARG A 1 306 ? -11.007 17.116 -15.571 1.00 48.41 306 ARG A O 1
ATOM 2474 N N . ALA A 1 307 ? -9.082 15.990 -15.256 1.00 41.00 307 ALA A N 1
ATOM 2475 C CA . ALA A 1 307 ? -8.401 17.032 -14.484 1.00 41.00 307 ALA A CA 1
ATOM 2476 C C . ALA A 1 307 ? -8.044 18.285 -15.314 1.00 41.00 307 ALA A C 1
ATOM 2478 O O . ALA A 1 307 ? -7.991 19.380 -14.760 1.00 41.00 307 ALA A O 1
ATOM 2479 N N . GLY A 1 308 ? -7.840 18.148 -16.633 1.00 34.47 308 GLY A N 1
ATOM 2480 C CA . GLY A 1 308 ? -7.456 19.265 -17.513 1.00 34.47 308 GLY A CA 1
ATOM 2481 C C . GLY A 1 308 ? -8.628 19.986 -18.190 1.00 34.47 308 GLY A C 1
ATOM 2482 O O . GLY A 1 308 ? -8.545 21.174 -18.487 1.00 34.47 308 GLY A O 1
ATOM 2483 N N . SER A 1 309 ? -9.753 19.304 -18.421 1.00 35.03 309 SER A N 1
ATOM 2484 C CA . SER A 1 309 ? -10.843 19.819 -19.266 1.00 35.03 309 SER A CA 1
ATOM 2485 C C . SER A 1 309 ? -11.946 20.591 -18.528 1.00 35.03 309 SER A C 1
ATOM 2487 O O . SER A 1 309 ? -12.847 21.114 -19.178 1.00 35.03 309 SER A O 1
ATOM 2489 N N . GLN A 1 310 ? -11.898 20.708 -17.194 1.00 38.16 310 GLN A N 1
ATOM 2490 C CA . GLN A 1 310 ? -12.878 21.494 -16.420 1.00 38.16 310 GLN A CA 1
ATOM 2491 C C . GLN A 1 310 ? -12.378 22.874 -15.956 1.00 38.16 310 GLN A C 1
ATOM 2493 O O . GLN A 1 310 ? -13.169 23.646 -15.427 1.00 38.16 310 GLN A O 1
ATOM 2498 N N . GLN A 1 311 ? -11.130 23.266 -16.248 1.00 39.34 311 GLN A N 1
ATOM 2499 C CA . GLN A 1 311 ? -10.648 24.633 -15.971 1.00 39.34 311 GLN A CA 1
ATOM 2500 C C . GLN A 1 311 ? -11.266 25.721 -16.877 1.00 39.34 311 GLN A C 1
ATOM 2502 O O . GLN A 1 311 ? -11.078 26.901 -16.606 1.00 39.34 311 GLN A O 1
ATOM 2507 N N . LYS A 1 312 ? -12.027 25.361 -17.924 1.00 32.31 312 LYS A N 1
ATOM 2508 C CA . LYS A 1 312 ? -12.652 26.321 -18.860 1.00 32.31 312 LYS A CA 1
ATOM 2509 C C . LYS A 1 312 ? -14.188 26.317 -18.894 1.00 32.31 312 LYS A C 1
ATOM 2511 O O . LYS A 1 312 ? -14.755 27.087 -19.657 1.00 32.31 312 LYS A O 1
ATOM 2516 N N . ALA A 1 313 ? -14.873 25.495 -18.091 1.00 30.81 313 ALA A N 1
ATOM 2517 C CA . ALA A 1 313 ? -16.323 25.287 -18.240 1.00 30.81 313 ALA A CA 1
ATOM 2518 C C . ALA A 1 313 ? -17.151 25.420 -16.947 1.00 30.81 313 ALA A C 1
ATOM 2520 O O . ALA A 1 313 ? -18.238 24.857 -16.853 1.00 30.81 313 ALA A O 1
ATOM 2521 N N . THR A 1 314 ? -16.683 26.186 -15.961 1.00 33.75 314 THR A N 1
ATOM 2522 C CA . THR A 1 314 ? -17.487 26.546 -14.779 1.00 33.75 314 THR A CA 1
ATOM 2523 C C . THR A 1 314 ? -17.289 28.015 -14.410 1.00 33.75 314 THR A C 1
ATOM 2525 O O . THR A 1 314 ? -16.613 28.340 -13.442 1.00 33.75 314 THR A O 1
ATOM 2528 N N . GLN A 1 315 ? -17.889 28.908 -15.203 1.00 37.91 315 GLN A N 1
ATOM 2529 C CA . GLN A 1 315 ? -18.269 30.268 -14.776 1.00 37.91 315 GLN A CA 1
ATOM 2530 C C . GLN A 1 315 ? -19.752 30.584 -15.045 1.00 37.91 315 GLN A C 1
ATOM 2532 O O . GLN A 1 315 ? -20.196 31.712 -14.867 1.00 37.91 315 GLN A O 1
ATOM 2537 N N . SER A 1 316 ? -20.571 29.600 -15.419 1.00 31.44 316 SER A N 1
ATOM 2538 C CA . SER A 1 316 ? -21.994 29.842 -15.671 1.00 31.44 316 SER A CA 1
ATOM 2539 C C . SER A 1 316 ? -22.843 28.657 -15.235 1.00 31.44 316 SER A C 1
ATOM 2541 O O . SER A 1 316 ? -23.312 27.907 -16.076 1.00 31.44 316 SER A O 1
ATOM 2543 N N . HIS A 1 317 ? -22.985 28.464 -13.921 1.00 32.22 317 HIS A N 1
ATOM 2544 C CA . HIS A 1 317 ? -24.202 27.950 -13.272 1.00 32.22 317 HIS A CA 1
ATOM 2545 C C . HIS A 1 317 ? -24.036 27.972 -11.741 1.00 32.22 317 HIS A C 1
ATOM 2547 O O . HIS A 1 317 ? -24.027 26.941 -11.079 1.00 32.22 317 HIS A O 1
ATOM 2553 N N . GLU A 1 318 ? -23.939 29.170 -11.162 1.00 30.23 318 GLU A N 1
ATOM 2554 C CA . GLU A 1 318 ? -24.209 29.382 -9.737 1.00 30.23 318 GLU A CA 1
ATOM 2555 C C . GLU A 1 318 ? -25.528 30.135 -9.584 1.00 30.23 318 GLU A C 1
ATOM 2557 O O . GLU A 1 318 ? -25.596 31.359 -9.672 1.00 30.23 318 GLU A O 1
ATOM 2562 N N . LYS A 1 319 ? -26.599 29.367 -9.395 1.00 30.30 319 LYS A N 1
ATOM 2563 C CA . LYS A 1 319 ? -27.763 29.725 -8.579 1.00 30.30 319 LYS A CA 1
ATOM 2564 C C . LYS A 1 319 ? -28.622 28.474 -8.440 1.00 30.30 319 LYS A C 1
ATOM 2566 O O . LYS A 1 319 ? -29.032 27.894 -9.439 1.00 30.30 319 LYS A O 1
ATOM 2571 N N . ASN A 1 320 ? -28.881 28.108 -7.187 1.00 28.86 320 ASN A N 1
ATOM 2572 C CA . ASN A 1 320 ? -29.672 26.973 -6.695 1.00 28.86 320 ASN A CA 1
ATOM 2573 C C . ASN A 1 320 ? -28.889 25.687 -6.401 1.00 28.86 320 ASN A C 1
ATOM 2575 O O . ASN A 1 320 ? -28.971 24.709 -7.139 1.00 28.86 320 ASN A O 1
ATOM 2579 N N . LYS A 1 321 ? -28.250 25.650 -5.226 1.00 28.41 321 LYS A N 1
ATOM 2580 C CA . LYS A 1 321 ? -28.335 24.508 -4.301 1.00 28.41 321 LYS A CA 1
ATOM 2581 C C . LYS A 1 321 ? -27.952 24.970 -2.896 1.00 28.41 321 LYS A C 1
ATOM 2583 O O . LYS A 1 321 ? -26.892 25.549 -2.701 1.00 28.41 321 LYS A O 1
ATOM 2588 N N . GLY A 1 322 ? -28.888 24.794 -1.968 1.00 24.20 322 GLY A N 1
ATOM 2589 C CA . GLY A 1 322 ? -28.747 25.182 -0.571 1.00 24.20 322 GLY A CA 1
ATOM 2590 C C . GLY A 1 322 ? -27.804 24.271 0.208 1.00 24.20 322 GLY A C 1
ATOM 2591 O O . GLY A 1 322 ? -27.528 23.148 -0.216 1.00 24.20 322 GLY A O 1
ATOM 2592 N N . ASP A 1 323 ? -27.348 24.816 1.335 1.00 27.66 323 ASP A N 1
ATOM 2593 C CA . ASP A 1 323 ? -26.713 24.169 2.485 1.00 27.66 323 ASP A CA 1
ATOM 2594 C C . ASP A 1 323 ? -26.470 22.661 2.349 1.00 27.66 323 ASP A C 1
ATOM 2596 O O . ASP A 1 323 ? -27.292 21.821 2.717 1.00 27.66 323 ASP A O 1
ATOM 2600 N N . GLN A 1 324 ? -25.270 22.317 1.893 1.00 28.12 324 GLN A N 1
ATOM 2601 C CA . GLN A 1 324 ? -24.598 21.102 2.332 1.00 28.12 324 GLN A CA 1
ATOM 2602 C C . GLN A 1 324 ? -23.291 21.518 2.990 1.00 28.12 324 GLN A C 1
ATOM 2604 O O . GLN A 1 324 ? -22.202 21.433 2.431 1.00 28.12 324 GLN A O 1
ATOM 2609 N N . THR A 1 325 ? -23.438 22.019 4.212 1.00 24.61 325 THR A N 1
ATOM 2610 C CA . THR A 1 325 ? -22.369 22.075 5.201 1.00 24.61 325 THR A CA 1
ATOM 2611 C C . THR A 1 325 ? -21.730 20.690 5.287 1.00 24.61 325 THR A C 1
ATOM 2613 O O . THR A 1 325 ? -22.438 19.690 5.401 1.00 24.61 325 THR A O 1
ATOM 2616 N N . GLN A 1 326 ? -20.401 20.619 5.239 1.00 29.42 326 GLN A N 1
ATOM 2617 C CA . GLN A 1 326 ? -19.653 19.403 5.546 1.00 29.42 326 GLN A CA 1
ATOM 2618 C C . GLN A 1 326 ? -20.064 18.911 6.942 1.00 29.42 326 GLN A C 1
ATOM 2620 O O . GLN A 1 326 ? -19.712 19.505 7.962 1.00 29.42 326 GLN A O 1
ATOM 2625 N N . ILE A 1 327 ? -20.875 17.855 6.983 1.00 26.42 327 ILE A N 1
ATOM 2626 C CA . ILE A 1 327 ? -21.390 17.271 8.219 1.00 26.42 327 ILE A CA 1
ATOM 2627 C C . ILE A 1 327 ? -20.232 16.530 8.891 1.00 26.42 327 ILE A C 1
ATOM 2629 O O . ILE A 1 327 ? -19.803 15.474 8.430 1.00 26.42 327 ILE A O 1
ATOM 2633 N N . ALA A 1 328 ? -19.730 17.080 9.998 1.00 30.19 328 ALA A N 1
ATOM 2634 C CA . ALA A 1 328 ? -18.935 16.327 10.960 1.00 30.19 328 ALA A CA 1
ATOM 2635 C C . ALA A 1 328 ? -19.689 15.024 11.315 1.00 30.19 328 ALA A C 1
ATOM 2637 O O . ALA A 1 328 ? -20.861 15.107 11.695 1.00 30.19 328 ALA A O 1
ATOM 2638 N N . PRO A 1 329 ? -19.078 13.831 11.180 1.00 41.69 329 PRO A N 1
ATOM 2639 C CA . PRO A 1 329 ? -19.795 12.574 11.360 1.00 41.69 329 PRO A CA 1
ATOM 2640 C C . PRO A 1 329 ? -20.349 12.490 12.788 1.00 41.69 329 PRO A C 1
ATOM 2642 O O . PRO A 1 329 ? -19.671 12.828 13.756 1.00 41.69 329 PRO A O 1
ATOM 2645 N N . GLY A 1 330 ? -21.625 12.117 12.900 1.00 45.16 330 GLY A N 1
ATOM 2646 C CA . GLY A 1 330 ? -22.438 12.277 14.104 1.00 45.16 330 GLY A CA 1
ATOM 2647 C C . GLY A 1 330 ? -21.840 11.638 15.361 1.00 45.16 330 GLY A C 1
ATOM 2648 O O . GLY A 1 330 ? -21.732 10.421 15.465 1.00 45.16 330 GLY A O 1
ATOM 2649 N N . ASN A 1 331 ? -21.533 12.467 16.362 1.00 54.84 331 ASN A N 1
ATOM 2650 C CA . ASN A 1 331 ? -21.066 12.046 17.689 1.00 54.84 331 ASN A CA 1
ATOM 2651 C C . ASN A 1 331 ? -22.207 11.452 18.545 1.00 54.84 331 ASN A C 1
ATOM 2653 O O . ASN A 1 331 ? -22.522 11.988 19.609 1.00 54.84 331 ASN A O 1
ATOM 2657 N N . ARG A 1 332 ? -22.854 10.375 18.093 1.00 68.31 332 ARG A N 1
ATOM 2658 C CA . ARG A 1 332 ? -23.780 9.590 18.924 1.00 68.31 332 ARG A CA 1
ATOM 2659 C C . ARG A 1 332 ? -23.132 8.264 19.295 1.00 68.31 332 ARG A C 1
ATOM 2661 O O . ARG A 1 332 ? -22.483 7.641 18.456 1.00 68.3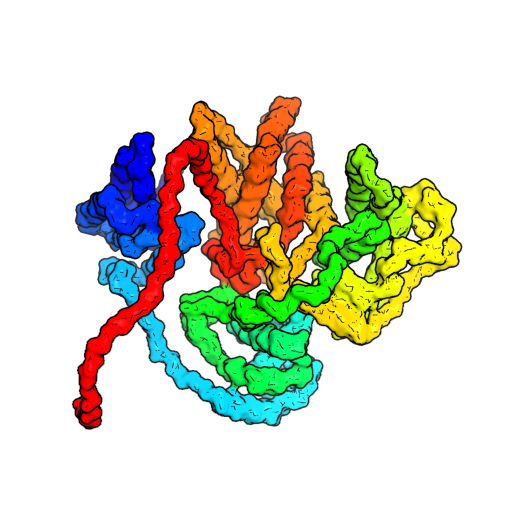1 332 ARG A O 1
ATOM 2668 N N . THR A 1 333 ? -23.326 7.819 20.536 1.00 71.75 333 THR A N 1
ATOM 2669 C CA . THR A 1 333 ? -22.733 6.573 21.048 1.00 71.75 333 THR A CA 1
ATOM 2670 C C . THR A 1 333 ? -23.012 5.368 20.140 1.00 71.75 333 THR A C 1
ATOM 2672 O O . THR A 1 333 ? -22.051 4.681 19.808 1.00 71.75 333 THR A O 1
ATOM 2675 N N . PRO A 1 334 ? -24.238 5.136 19.624 1.00 77.44 334 PRO A N 1
ATOM 2676 C CA . PRO A 1 334 ? -24.504 4.008 18.725 1.00 77.44 334 PRO A CA 1
ATOM 2677 C C . PRO A 1 334 ? -23.690 4.026 17.423 1.00 77.44 334 PRO A C 1
ATOM 2679 O O . PRO A 1 334 ? -23.234 2.975 16.985 1.00 77.44 334 PRO A O 1
ATOM 2682 N N . GLU A 1 335 ? -23.455 5.194 16.817 1.00 81.50 335 GLU A N 1
ATOM 2683 C CA . GLU A 1 335 ? -22.626 5.311 15.605 1.00 81.50 335 GLU A CA 1
ATOM 2684 C C . GLU A 1 335 ? -21.151 5.012 15.909 1.00 81.50 335 GLU A C 1
ATOM 2686 O O . GLU A 1 335 ? -20.503 4.282 15.157 1.00 81.50 335 GLU A O 1
ATOM 2691 N N . ILE A 1 336 ? -20.644 5.493 17.052 1.00 81.88 336 ILE A N 1
ATOM 2692 C CA . ILE A 1 336 ? -19.291 5.170 17.535 1.00 81.88 336 ILE A CA 1
ATOM 2693 C C . ILE A 1 336 ? -19.160 3.658 17.746 1.00 81.88 336 ILE A C 1
ATOM 2695 O O . ILE A 1 336 ? -18.185 3.062 17.295 1.00 81.88 336 ILE A O 1
ATOM 2699 N N . LEU A 1 337 ? -20.153 3.020 18.377 1.00 85.12 337 LEU A N 1
ATOM 2700 C CA . LEU A 1 337 ? -20.163 1.573 18.604 1.00 85.12 337 LEU A CA 1
ATOM 2701 C C . LEU A 1 337 ? -20.162 0.778 17.292 1.00 85.12 337 LEU A C 1
ATOM 2703 O O . LEU A 1 337 ? -19.418 -0.194 17.180 1.00 85.12 337 LEU A O 1
ATOM 2707 N N . LYS A 1 338 ? -20.947 1.193 16.290 1.00 86.94 338 LYS A N 1
ATOM 2708 C CA . LYS A 1 338 ? -20.994 0.543 14.967 1.00 86.94 338 LYS A CA 1
ATOM 2709 C C . LYS A 1 338 ? -19.646 0.643 14.244 1.00 86.94 338 LYS A C 1
ATOM 2711 O O . LYS A 1 338 ? -19.125 -0.373 13.781 1.00 86.94 338 LYS A O 1
ATOM 2716 N N . ARG A 1 339 ? -19.061 1.846 14.174 1.00 86.44 339 ARG A N 1
ATOM 2717 C CA . ARG A 1 339 ? -17.747 2.087 13.543 1.00 86.44 339 ARG A CA 1
ATOM 2718 C C . ARG A 1 339 ? -16.635 1.337 14.260 1.00 86.44 339 ARG A C 1
ATOM 2720 O O . ARG A 1 339 ? -15.783 0.730 13.617 1.00 86.44 339 ARG A O 1
ATOM 2727 N N . PHE A 1 340 ? -16.685 1.324 15.587 1.00 86.44 340 PHE A N 1
ATOM 2728 C CA . PHE A 1 340 ? -15.748 0.581 16.409 1.00 86.44 340 PHE A CA 1
ATOM 2729 C C . PHE A 1 340 ? -15.854 -0.927 16.187 1.00 86.44 340 PHE A C 1
ATOM 2731 O O . PHE A 1 340 ? -14.849 -1.571 15.913 1.00 86.44 340 PHE A O 1
ATOM 2738 N N . ALA A 1 341 ? -17.062 -1.492 16.250 1.00 88.69 341 ALA A N 1
ATOM 2739 C CA . ALA A 1 341 ? -17.280 -2.916 16.024 1.00 88.69 341 ALA A CA 1
ATOM 2740 C C . ALA A 1 341 ? -16.792 -3.344 14.630 1.00 88.69 341 ALA A C 1
ATOM 2742 O O . ALA A 1 341 ? -16.129 -4.375 14.502 1.00 88.69 341 ALA A O 1
ATOM 2743 N N . PHE A 1 342 ? -17.041 -2.528 13.599 1.00 89.50 342 PHE A N 1
ATOM 2744 C CA . PHE A 1 342 ? -16.483 -2.742 12.263 1.00 89.50 342 PHE A CA 1
ATOM 2745 C C . PHE A 1 342 ? -14.948 -2.731 12.274 1.00 89.50 342 PHE A C 1
ATOM 2747 O O . PHE A 1 342 ? -14.327 -3.666 11.767 1.00 89.50 342 PHE A O 1
ATOM 2754 N N . ALA A 1 343 ? -14.337 -1.718 12.898 1.00 87.75 343 ALA A N 1
ATOM 2755 C CA . ALA A 1 343 ? -12.888 -1.597 13.012 1.00 87.75 343 ALA A CA 1
ATOM 2756 C C . ALA A 1 343 ? -12.268 -2.818 13.713 1.00 87.75 343 ALA A C 1
ATOM 2758 O O . ALA A 1 343 ? -11.348 -3.419 13.164 1.00 87.75 343 ALA A O 1
ATOM 2759 N N . THR A 1 344 ? -12.824 -3.251 14.852 1.00 86.62 344 THR A N 1
ATOM 2760 C CA . THR A 1 344 ? -12.399 -4.446 15.605 1.00 86.62 344 THR A CA 1
ATOM 2761 C C . THR A 1 344 ? -12.438 -5.715 14.749 1.00 86.62 344 THR A C 1
ATOM 2763 O O . THR A 1 344 ? -11.504 -6.523 14.771 1.00 86.62 344 THR A O 1
ATOM 2766 N N . LEU A 1 345 ? -13.503 -5.907 13.968 1.00 88.38 345 LEU A N 1
ATOM 2767 C CA . LEU A 1 345 ? -13.644 -7.074 13.094 1.00 88.38 345 LEU A CA 1
ATOM 2768 C C . LEU A 1 345 ? -12.656 -7.034 11.926 1.00 88.38 345 LEU A C 1
ATOM 2770 O O . LEU A 1 345 ? -12.040 -8.053 11.603 1.00 88.38 345 LEU A O 1
ATOM 2774 N N . LYS A 1 346 ? -12.450 -5.856 11.332 1.00 87.56 346 LYS A N 1
ATOM 2775 C CA . LYS A 1 346 ? -11.482 -5.658 10.251 1.00 87.56 346 LYS A CA 1
ATOM 2776 C C . LYS A 1 346 ? -10.067 -5.970 10.720 1.00 87.56 346 LYS A C 1
ATOM 2778 O O . LYS A 1 346 ? -9.354 -6.747 10.090 1.00 87.56 346 LYS A O 1
ATOM 2783 N N . THR A 1 347 ? -9.685 -5.453 11.880 1.00 81.94 347 THR A N 1
ATOM 2784 C CA . THR A 1 347 ? -8.381 -5.716 12.497 1.00 81.94 347 THR A CA 1
ATOM 2785 C C . THR A 1 347 ? -8.199 -7.176 12.897 1.00 81.94 347 THR A C 1
ATOM 2787 O O . THR A 1 347 ? -7.122 -7.726 12.693 1.00 81.94 347 THR A O 1
ATOM 2790 N N . MET A 1 348 ? -9.249 -7.838 13.398 1.00 86.19 348 MET A N 1
ATOM 2791 C CA . MET A 1 348 ? -9.221 -9.269 13.715 1.00 86.19 348 MET A CA 1
ATOM 2792 C C . MET A 1 348 ? -8.871 -10.099 12.474 1.00 86.19 348 MET A C 1
ATOM 2794 O O . MET A 1 348 ? -8.025 -10.990 12.547 1.00 86.19 348 MET A O 1
ATOM 2798 N N . LYS A 1 349 ? -9.492 -9.781 11.331 1.00 84.12 349 LYS A N 1
ATOM 2799 C CA . LYS A 1 349 ? -9.276 -10.475 10.052 1.00 84.12 349 LYS A CA 1
ATOM 2800 C C . LYS A 1 349 ? -7.940 -10.120 9.396 1.00 84.12 349 LYS A C 1
ATOM 2802 O O . LYS A 1 349 ? -7.362 -10.979 8.728 1.00 84.12 349 LYS A O 1
ATOM 2807 N N . LEU A 1 350 ? -7.440 -8.896 9.579 1.00 79.56 350 LEU A N 1
ATOM 2808 C CA . LEU A 1 350 ? -6.107 -8.482 9.119 1.00 79.56 350 LEU A CA 1
ATOM 2809 C C . LEU A 1 350 ? -4.990 -9.168 9.916 1.00 79.56 350 LEU A C 1
ATOM 2811 O O . LEU A 1 350 ? -4.060 -9.694 9.321 1.00 79.56 350 LEU A O 1
ATOM 2815 N N . ALA A 1 351 ? -5.110 -9.224 11.244 1.00 75.31 351 ALA A N 1
ATOM 2816 C CA . ALA A 1 351 ? -4.105 -9.830 12.119 1.00 75.31 351 ALA A CA 1
ATOM 2817 C C . ALA A 1 351 ? -4.227 -11.362 12.241 1.00 75.31 351 ALA A C 1
ATOM 2819 O O . ALA A 1 351 ? -3.432 -11.985 12.939 1.00 75.31 351 ALA A O 1
ATOM 2820 N N . ASN A 1 352 ? -5.245 -11.970 11.620 1.00 80.88 352 ASN A N 1
ATOM 2821 C CA . ASN A 1 352 ? -5.572 -13.395 11.738 1.00 80.88 352 ASN A CA 1
ATOM 2822 C C . ASN A 1 352 ? -5.632 -13.894 13.204 1.00 80.88 352 ASN A C 1
ATOM 2824 O O . ASN A 1 352 ? -5.163 -14.983 13.536 1.00 80.88 352 ASN A O 1
ATOM 2828 N N . ARG A 1 353 ? -6.186 -13.076 14.110 1.00 81.94 353 ARG A N 1
ATOM 2829 C CA . ARG A 1 353 ? -6.266 -13.373 15.554 1.00 81.94 353 ARG A CA 1
ATOM 2830 C C . ARG A 1 353 ? -7.637 -13.925 15.939 1.00 81.94 353 ARG A C 1
ATOM 2832 O O . ARG A 1 353 ? -8.654 -13.622 15.318 1.00 81.94 353 ARG A O 1
ATOM 2839 N N . ARG A 1 354 ? -7.684 -14.704 17.027 1.00 83.12 354 ARG A N 1
ATOM 2840 C CA . ARG A 1 354 ? -8.944 -15.227 17.585 1.00 83.12 354 ARG A CA 1
ATOM 2841 C C . ARG A 1 354 ? -9.852 -14.081 18.041 1.00 83.12 354 ARG A C 1
ATOM 2843 O O . ARG A 1 354 ? -9.424 -13.226 18.815 1.00 83.12 354 ARG A O 1
ATOM 2850 N N . ARG A 1 355 ? -11.131 -14.1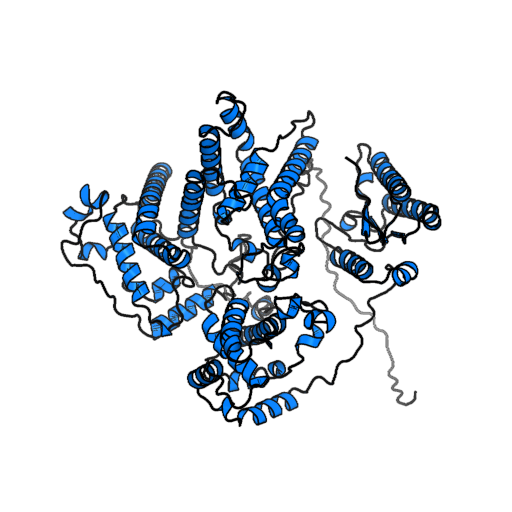32 17.649 1.00 81.44 355 ARG A N 1
ATOM 2851 C CA . ARG A 1 355 ? -12.162 -13.122 17.961 1.00 81.44 355 ARG A CA 1
ATOM 2852 C C . ARG A 1 355 ? -12.190 -12.702 19.431 1.00 81.44 355 ARG A C 1
ATOM 2854 O O . ARG A 1 355 ? -12.144 -11.513 19.721 1.00 81.44 355 ARG A O 1
ATOM 2861 N N . ALA A 1 356 ? -12.239 -13.666 20.349 1.00 82.50 356 ALA A N 1
ATOM 2862 C CA . ALA A 1 356 ? -12.328 -13.385 21.782 1.00 82.50 356 ALA A CA 1
ATOM 2863 C C . ALA A 1 356 ? -11.119 -12.593 22.310 1.00 82.50 356 ALA A C 1
ATOM 2865 O O . ALA A 1 356 ? -11.293 -11.694 23.123 1.00 82.50 356 ALA A O 1
ATOM 2866 N N . ALA A 1 357 ? -9.912 -12.873 21.806 1.00 82.12 357 ALA A N 1
ATOM 2867 C CA . ALA A 1 357 ? -8.710 -12.148 22.213 1.00 82.12 357 ALA A CA 1
ATOM 2868 C C . ALA A 1 357 ? -8.775 -10.679 21.774 1.00 82.12 357 ALA A C 1
ATOM 2870 O O . ALA A 1 357 ? -8.570 -9.785 22.587 1.00 82.12 357 ALA A O 1
ATOM 2871 N N . VAL A 1 358 ? -9.145 -10.429 20.513 1.00 82.25 358 VAL A N 1
ATOM 2872 C CA . VAL A 1 358 ? -9.256 -9.063 19.977 1.00 82.25 358 VAL A CA 1
ATOM 2873 C C . VAL A 1 358 ? -10.365 -8.284 20.690 1.00 82.25 358 VAL A C 1
ATOM 2875 O O . VAL A 1 358 ? -10.175 -7.122 21.030 1.00 82.25 358 VAL A O 1
ATOM 2878 N N . ILE A 1 359 ? -11.509 -8.914 20.974 1.00 84.12 359 ILE A N 1
ATOM 2879 C CA . ILE A 1 359 ? -12.607 -8.284 21.727 1.00 84.12 359 ILE A CA 1
ATOM 2880 C C . ILE A 1 359 ? -12.149 -7.902 23.138 1.00 84.12 359 ILE A C 1
ATOM 2882 O O . ILE A 1 359 ? -12.281 -6.744 23.521 1.00 84.12 359 ILE A O 1
ATOM 2886 N N . ASN A 1 360 ? -11.551 -8.831 23.885 1.00 84.06 360 ASN A N 1
ATOM 2887 C CA . ASN A 1 360 ? -11.114 -8.572 25.260 1.00 84.06 360 ASN A CA 1
ATOM 2888 C C . ASN A 1 360 ? -10.068 -7.451 25.347 1.00 84.06 360 ASN A C 1
ATOM 2890 O O . ASN A 1 360 ? -10.045 -6.705 26.320 1.00 84.06 360 ASN A O 1
ATOM 2894 N N . GLU A 1 361 ? -9.229 -7.297 24.322 1.00 82.38 361 GLU A N 1
ATOM 2895 C CA . GLU A 1 361 ? -8.268 -6.194 24.239 1.00 82.38 361 GLU A CA 1
ATOM 2896 C C . GLU A 1 361 ? -8.909 -4.855 23.858 1.00 82.38 361 GLU A C 1
ATOM 2898 O O . GLU A 1 361 ? -8.416 -3.801 24.247 1.00 82.38 361 GLU A O 1
ATOM 2903 N N . THR A 1 362 ? -9.998 -4.876 23.090 1.00 83.00 362 THR A N 1
ATOM 2904 C CA . THR A 1 362 ? -10.616 -3.666 22.525 1.00 83.00 362 THR A CA 1
ATOM 2905 C C . THR A 1 362 ? -11.699 -3.069 23.414 1.00 83.00 362 THR A C 1
ATOM 2907 O O . THR A 1 362 ? -11.830 -1.846 23.459 1.00 83.00 362 THR A O 1
ATOM 2910 N N . MET A 1 363 ? -12.447 -3.883 24.165 1.00 86.88 363 MET A N 1
ATOM 2911 C CA . MET A 1 363 ? -13.524 -3.393 25.040 1.00 86.88 363 MET A CA 1
ATOM 2912 C C . MET A 1 363 ? -13.046 -2.344 26.068 1.00 86.88 363 MET A C 1
ATOM 2914 O O . MET A 1 363 ? -13.647 -1.266 26.122 1.00 86.88 363 MET A O 1
ATOM 2918 N N . PRO A 1 364 ? -11.944 -2.554 26.825 1.00 85.44 364 PRO A N 1
ATOM 2919 C CA . PRO A 1 364 ? -11.477 -1.561 27.800 1.00 85.44 364 PRO A CA 1
ATOM 2920 C C . PRO A 1 364 ? -11.021 -0.253 27.137 1.00 85.44 364 PRO A C 1
ATOM 2922 O O . PRO A 1 364 ? -11.238 0.842 27.662 1.00 85.44 364 PRO A O 1
ATOM 2925 N N . VAL A 1 365 ? -10.430 -0.360 25.942 1.00 82.81 365 VAL A N 1
ATOM 2926 C CA . VAL A 1 365 ? -9.981 0.780 25.131 1.00 82.81 365 VAL A CA 1
ATOM 2927 C C . VAL A 1 365 ? -11.171 1.646 24.710 1.00 82.81 365 VAL A C 1
ATOM 2929 O O . VAL A 1 365 ? -11.141 2.871 24.867 1.00 82.81 365 VAL A O 1
ATOM 2932 N N . LEU A 1 366 ? -12.252 1.020 24.241 1.00 85.06 366 LEU A N 1
ATOM 2933 C CA . LEU A 1 366 ? -13.490 1.715 23.899 1.00 85.06 366 LEU A CA 1
ATOM 2934 C C . LEU A 1 366 ? -14.150 2.363 25.114 1.00 85.06 366 LEU A C 1
ATOM 2936 O O . LEU A 1 366 ? -14.609 3.503 25.022 1.00 85.06 366 LEU A O 1
ATOM 2940 N N . GLN A 1 367 ? -14.192 1.660 26.247 1.00 87.25 367 GLN A N 1
ATOM 2941 C CA . GLN A 1 367 ? -14.736 2.198 27.490 1.00 87.25 367 GLN A CA 1
ATOM 2942 C C . GLN A 1 367 ? -14.013 3.488 27.886 1.00 87.25 367 GLN A C 1
ATOM 2944 O O . GLN A 1 367 ? -14.661 4.514 28.102 1.00 87.25 367 GLN A O 1
ATOM 2949 N N . SER A 1 368 ? -12.677 3.463 27.904 1.00 83.38 368 SER A N 1
ATOM 2950 C CA . SER A 1 368 ? -11.845 4.642 28.171 1.00 83.38 368 SER A CA 1
ATOM 2951 C C . SER A 1 368 ? -12.120 5.777 27.177 1.00 83.38 368 SER A C 1
ATOM 2953 O O . SER A 1 368 ? -12.233 6.941 27.570 1.00 83.38 368 SER A O 1
ATOM 2955 N N . GLN A 1 369 ? -12.290 5.461 25.890 1.00 81.44 369 GLN A N 1
ATOM 2956 C CA . GLN A 1 369 ? -12.599 6.462 24.868 1.00 81.44 369 GLN A CA 1
ATOM 2957 C C . GLN A 1 369 ? -13.967 7.112 25.074 1.00 81.44 369 GLN A C 1
ATOM 2959 O O . GLN A 1 369 ? -14.073 8.336 25.061 1.00 81.44 369 GLN A O 1
ATOM 2964 N N . ILE A 1 370 ? -15.012 6.318 25.311 1.00 83.25 370 ILE A N 1
ATOM 2965 C CA . ILE A 1 370 ? -16.357 6.836 25.577 1.00 83.25 370 ILE A CA 1
ATOM 2966 C C . ILE A 1 370 ? -16.348 7.680 26.857 1.00 83.25 370 ILE A C 1
ATOM 2968 O O . ILE A 1 370 ? -16.922 8.766 26.869 1.00 83.25 370 ILE A O 1
ATOM 2972 N N . MET A 1 371 ? -15.643 7.256 27.910 1.00 83.69 371 MET A N 1
ATOM 2973 C CA . MET A 1 371 ? -15.485 8.054 29.132 1.00 83.69 371 MET A CA 1
ATOM 2974 C C . MET A 1 371 ? -14.807 9.405 28.864 1.00 83.69 371 MET A C 1
ATOM 2976 O O . MET A 1 371 ? -15.314 10.434 29.315 1.00 83.69 371 MET A O 1
ATOM 2980 N N . ARG A 1 372 ? -13.715 9.427 28.087 1.00 81.50 372 ARG A N 1
ATOM 2981 C CA . ARG A 1 372 ? -13.018 10.665 27.694 1.00 81.50 372 ARG A CA 1
ATOM 2982 C C . ARG A 1 372 ? -13.902 11.589 26.859 1.00 81.50 372 ARG A C 1
ATOM 2984 O O . ARG A 1 372 ? -13.988 12.778 27.154 1.00 81.50 372 ARG A O 1
ATOM 2991 N N . LEU A 1 373 ? -14.601 11.049 25.861 1.00 79.75 373 LEU A N 1
ATOM 2992 C CA . LEU A 1 373 ? -15.516 11.818 25.015 1.00 79.75 373 LEU A CA 1
ATOM 2993 C C . LEU A 1 373 ? -16.675 12.415 25.824 1.00 79.75 373 LEU A C 1
ATOM 2995 O O . LEU A 1 373 ? -17.053 13.568 25.604 1.00 79.75 373 LEU A O 1
ATOM 2999 N N . ARG A 1 374 ? -17.209 11.667 26.797 1.00 80.50 374 ARG A N 1
ATOM 3000 C CA . ARG A 1 374 ? -18.233 12.164 27.728 1.00 80.50 374 ARG A CA 1
ATOM 3001 C C . ARG A 1 374 ? -17.698 13.298 28.597 1.00 80.50 374 ARG A C 1
ATOM 3003 O O . ARG A 1 374 ? -18.351 14.332 28.688 1.00 80.50 374 ARG A O 1
ATOM 3010 N N . ALA A 1 375 ? -16.506 13.146 29.173 1.00 81.50 375 ALA A N 1
ATOM 3011 C CA . ALA A 1 375 ? -15.872 14.190 29.979 1.00 81.50 375 ALA A CA 1
ATOM 3012 C C . ALA A 1 375 ? -15.625 15.479 29.170 1.00 81.50 375 ALA A C 1
ATOM 3014 O O . ALA A 1 375 ? -15.988 16.562 29.621 1.00 81.50 375 ALA A O 1
ATOM 3015 N N . ALA A 1 376 ? -15.097 15.363 27.948 1.00 78.31 376 ALA A N 1
ATOM 3016 C CA . ALA A 1 376 ? -14.862 16.505 27.060 1.00 78.31 376 ALA A CA 1
ATOM 3017 C C . ALA A 1 376 ? -16.162 17.199 26.612 1.00 78.31 376 ALA A C 1
ATOM 3019 O O . ALA A 1 376 ? -16.211 18.420 26.452 1.00 78.31 376 ALA A O 1
ATOM 3020 N N . SER A 1 377 ? -17.242 16.436 26.428 1.00 70.81 377 SER A N 1
ATOM 3021 C CA . SER A 1 377 ? -18.553 17.000 26.083 1.00 70.81 377 SER A CA 1
ATOM 3022 C C . SER A 1 377 ? -19.138 17.807 27.245 1.00 70.81 377 SER A C 1
ATOM 3024 O O . SER A 1 377 ? -19.738 18.856 27.022 1.00 70.81 377 SER A O 1
ATOM 3026 N N . LEU A 1 378 ? -18.909 17.379 28.491 1.00 70.62 378 LEU A N 1
ATOM 3027 C CA . LEU A 1 378 ? -19.351 18.099 29.690 1.00 70.62 378 LEU A CA 1
ATOM 3028 C C . LEU A 1 378 ? -18.595 19.420 29.897 1.00 70.62 378 LEU A C 1
ATOM 3030 O O . LEU A 1 378 ? -19.213 20.414 30.269 1.00 70.62 378 LEU A O 1
ATOM 3034 N N . THR A 1 379 ? -17.290 19.468 29.613 1.00 65.25 379 THR A N 1
ATOM 3035 C CA . THR A 1 379 ? -16.494 20.704 29.746 1.00 65.25 379 THR A CA 1
ATOM 3036 C C . THR A 1 379 ? -16.819 21.734 28.657 1.00 65.25 379 THR A C 1
ATOM 3038 O O . THR A 1 379 ? -16.844 22.935 28.927 1.00 65.25 379 THR A O 1
ATOM 3041 N N . SER A 1 380 ? -17.148 21.270 27.447 1.00 59.56 380 SER A N 1
ATOM 3042 C CA . SER A 1 380 ? -17.462 22.118 26.282 1.00 59.56 380 SER A CA 1
ATOM 3043 C C . SER A 1 380 ? -18.882 22.713 26.305 1.00 59.56 380 SER A C 1
ATOM 3045 O O . SER A 1 380 ? -19.154 23.701 25.625 1.00 59.56 380 SER A O 1
ATOM 3047 N N . SER A 1 381 ? -19.792 22.139 27.102 1.00 53.97 381 SER A N 1
ATOM 3048 C CA . SER A 1 381 ? -21.209 22.545 27.197 1.00 53.97 381 SER A CA 1
ATOM 3049 C C . SER A 1 381 ? -21.456 23.776 28.084 1.00 53.97 381 SER A C 1
ATOM 3051 O O . SER A 1 381 ? -22.600 24.157 28.311 1.00 53.97 381 SER A O 1
ATOM 3053 N N . SER A 1 382 ? -20.396 24.407 28.597 1.00 51.25 382 SER A N 1
ATOM 3054 C CA . SER A 1 382 ? -20.473 25.629 29.410 1.00 51.25 382 SER A CA 1
ATOM 3055 C C . SER A 1 382 ? -20.674 26.913 28.584 1.00 51.25 382 SER A C 1
ATOM 3057 O O . SER A 1 382 ? -20.903 27.973 29.163 1.00 51.25 382 SER A O 1
ATOM 3059 N N . SER A 1 383 ? -20.658 26.832 27.245 1.00 46.34 383 SER A N 1
ATOM 3060 C CA . SER A 1 383 ? -21.071 27.933 26.363 1.00 46.34 383 SER A CA 1
ATOM 3061 C C . SER A 1 383 ? -22.512 27.724 25.879 1.00 46.34 383 SER A C 1
ATOM 3063 O O . SER A 1 383 ? -22.845 26.758 25.196 1.00 46.34 383 SER A O 1
ATOM 3065 N N . SER A 1 384 ? -23.397 28.621 26.305 1.00 45.72 384 SER A N 1
ATOM 3066 C CA . SER A 1 384 ? -24.837 28.598 26.058 1.00 45.72 384 SER A CA 1
ATOM 3067 C C . SER A 1 384 ? -25.182 28.677 24.565 1.00 45.72 384 SER A C 1
ATOM 3069 O O . SER A 1 384 ? -25.228 29.762 23.988 1.00 45.72 384 SER A O 1
ATOM 3071 N N . SER A 1 385 ? -25.497 27.539 23.950 1.00 41.22 385 SER A N 1
ATOM 3072 C CA . SER A 1 385 ? -26.291 27.479 22.721 1.00 41.22 385 SER A CA 1
ATOM 3073 C C . SER A 1 385 ? -27.256 26.302 22.813 1.00 41.22 385 SER A C 1
ATOM 3075 O O . SER A 1 385 ? -26.857 25.142 22.911 1.00 41.22 385 SER A O 1
ATOM 3077 N N . ALA A 1 386 ? -28.546 26.626 22.860 1.00 42.41 386 ALA A N 1
ATOM 3078 C CA . ALA A 1 386 ? -29.661 25.734 23.152 1.00 42.41 386 ALA A CA 1
ATOM 3079 C C . ALA A 1 386 ? -30.023 24.808 21.973 1.00 42.41 386 ALA A C 1
ATOM 3081 O O . ALA A 1 386 ? -31.154 24.809 21.509 1.00 42.41 386 ALA A O 1
ATOM 3082 N N . ASN A 1 387 ? -29.068 23.993 21.516 1.00 41.22 387 ASN A N 1
ATOM 3083 C CA . ASN A 1 387 ? -29.291 22.871 20.598 1.00 41.22 387 ASN A CA 1
ATOM 3084 C C . ASN A 1 387 ? -28.596 21.606 21.139 1.00 41.22 387 ASN A C 1
ATOM 3086 O O . ASN A 1 387 ? -27.684 21.043 20.530 1.00 41.22 387 ASN A O 1
ATOM 3090 N N . SER A 1 388 ? -29.024 21.147 22.318 1.00 48.25 388 SER A N 1
ATOM 3091 C CA . SER A 1 388 ? -28.562 19.900 22.941 1.00 48.25 388 SER A CA 1
ATOM 3092 C C . SER A 1 388 ? -29.057 18.671 22.170 1.00 48.25 388 SER A C 1
ATOM 3094 O O . SER A 1 388 ? -30.092 18.098 22.491 1.00 48.25 388 SER A O 1
ATOM 3096 N N . THR A 1 389 ? -28.310 18.232 21.156 1.00 44.59 389 THR A N 1
ATOM 3097 C CA . THR A 1 389 ? -28.508 16.912 20.509 1.00 44.59 389 THR A CA 1
ATOM 3098 C C . THR A 1 389 ? -27.250 16.038 20.504 1.00 44.59 389 THR A C 1
ATOM 3100 O O . THR A 1 389 ? -27.253 14.945 19.937 1.00 44.59 389 THR A O 1
ATOM 3103 N N . ARG A 1 390 ? -26.179 16.475 21.182 1.00 54.94 390 ARG A N 1
ATOM 3104 C CA . ARG A 1 390 ? -24.871 15.799 21.247 1.00 54.94 390 ARG A CA 1
ATOM 3105 C C . ARG A 1 390 ? -24.623 15.161 22.624 1.00 54.94 390 ARG A C 1
ATOM 3107 O O . ARG A 1 390 ? -23.595 15.397 23.247 1.00 54.94 390 ARG A O 1
ATOM 3114 N N . SER A 1 391 ? -25.597 14.398 23.127 1.00 64.69 391 SER A N 1
ATOM 3115 C CA . SER A 1 391 ? -25.442 13.616 24.363 1.00 64.69 391 SER A CA 1
ATOM 3116 C C . SER A 1 391 ? -24.725 12.303 24.051 1.00 64.69 391 SER A C 1
ATOM 3118 O O . SER A 1 391 ? -25.202 11.520 23.232 1.00 64.69 391 SER A O 1
ATOM 3120 N N . ILE A 1 392 ? -23.573 12.073 24.683 1.00 75.25 392 ILE A N 1
ATOM 3121 C CA . ILE A 1 392 ? -22.843 10.804 24.595 1.00 75.25 392 ILE A CA 1
ATOM 3122 C C . ILE A 1 392 ? -23.282 9.924 25.771 1.00 75.25 392 ILE A C 1
ATOM 3124 O O . ILE A 1 392 ? -23.000 10.218 26.940 1.00 75.25 392 ILE A O 1
ATOM 3128 N N . ASP A 1 393 ? -23.979 8.839 25.448 1.00 76.38 393 ASP A N 1
ATOM 3129 C CA . ASP A 1 393 ? -24.477 7.858 26.408 1.00 76.38 393 ASP A CA 1
ATOM 3130 C C . ASP A 1 393 ? -23.344 7.120 27.127 1.00 76.38 393 ASP A C 1
ATOM 3132 O O . ASP A 1 393 ? -22.200 7.066 26.665 1.00 76.38 393 ASP A O 1
ATOM 3136 N N . ALA A 1 394 ? -23.669 6.545 28.286 1.00 80.06 394 ALA A N 1
ATOM 3137 C CA . ALA A 1 394 ? -22.731 5.741 29.055 1.00 80.06 394 ALA A CA 1
ATOM 3138 C C . ALA A 1 394 ? -22.297 4.479 28.301 1.00 80.06 394 ALA A C 1
ATOM 3140 O O . ALA A 1 394 ? -23.076 3.886 27.561 1.00 80.06 394 ALA A O 1
ATOM 3141 N N . TYR A 1 395 ? -21.057 4.052 28.546 1.00 83.38 395 TYR A N 1
ATOM 3142 C CA . TYR A 1 395 ? -20.554 2.777 28.050 1.00 83.38 395 TYR A CA 1
ATOM 3143 C C . TYR A 1 395 ? -21.416 1.616 28.569 1.00 83.38 395 TYR A C 1
ATOM 3145 O O . TYR A 1 395 ? -21.739 1.559 29.759 1.00 83.38 395 TYR A O 1
ATOM 3153 N N . SER A 1 396 ? -21.751 0.687 27.675 1.00 83.88 396 SER A N 1
ATOM 3154 C CA . SER A 1 396 ? -22.399 -0.580 27.999 1.00 83.88 396 SER A CA 1
ATOM 3155 C C . SER A 1 396 ? -21.714 -1.698 27.229 1.00 83.88 396 SER A C 1
ATOM 3157 O O . SER A 1 396 ? -21.785 -1.732 26.002 1.00 83.88 396 SER A O 1
ATOM 3159 N N . GLU A 1 397 ? -21.088 -2.634 27.944 1.00 86.00 397 GLU A N 1
ATOM 3160 C CA . GLU A 1 397 ? -20.447 -3.793 27.316 1.00 86.00 397 GLU A CA 1
ATOM 3161 C C . GLU A 1 397 ? -21.443 -4.624 26.492 1.00 86.00 397 GLU A C 1
ATOM 3163 O O . GLU A 1 397 ? -21.127 -5.064 25.390 1.00 86.00 397 GLU A O 1
ATOM 3168 N N . THR A 1 398 ? -22.687 -4.756 26.964 1.00 85.12 398 THR A N 1
ATOM 3169 C CA . THR A 1 398 ? -23.742 -5.486 26.243 1.00 85.12 398 THR A CA 1
ATOM 3170 C C . THR A 1 398 ? -24.057 -4.864 24.883 1.00 85.12 398 THR A C 1
ATOM 3172 O O . THR A 1 398 ? -24.189 -5.589 23.897 1.00 85.12 398 THR A O 1
ATOM 3175 N N . GLN A 1 399 ? -24.124 -3.531 24.791 1.00 86.00 399 GLN A N 1
ATOM 3176 C CA . GLN A 1 399 ? -24.335 -2.852 23.508 1.00 86.00 399 GLN A CA 1
ATOM 3177 C C . GLN A 1 399 ? -23.166 -3.079 22.546 1.00 86.00 399 GLN A C 1
ATOM 3179 O O . GLN A 1 399 ? -23.375 -3.251 21.345 1.00 86.00 399 GLN A O 1
ATOM 3184 N N . VAL A 1 400 ? -21.934 -3.101 23.057 1.00 86.62 400 VAL A N 1
ATOM 3185 C CA . VAL A 1 400 ? -20.758 -3.340 22.217 1.00 86.62 400 VAL A CA 1
ATOM 3186 C C . VAL A 1 400 ? -20.760 -4.777 21.698 1.00 86.62 400 VAL A C 1
ATOM 3188 O O . VAL A 1 400 ? -20.628 -4.995 20.494 1.00 86.62 400 VAL A O 1
ATOM 3191 N N . SER A 1 401 ? -20.981 -5.753 22.581 1.00 85.94 401 SER A N 1
ATOM 3192 C CA . SER A 1 401 ? -21.076 -7.170 22.224 1.00 85.94 401 SER A CA 1
ATOM 3193 C C . SER A 1 401 ? -22.192 -7.440 21.217 1.00 85.94 401 SER A C 1
ATOM 3195 O O . SER A 1 401 ? -21.974 -8.189 20.261 1.00 85.94 401 SER A O 1
ATOM 3197 N N . PHE A 1 402 ? -23.342 -6.771 21.364 1.00 88.62 402 PHE A N 1
ATOM 3198 C CA . PHE A 1 402 ? -24.421 -6.794 20.378 1.00 88.62 402 PHE A CA 1
ATOM 3199 C C . PHE A 1 402 ? -23.920 -6.369 18.993 1.00 88.62 402 PHE A C 1
ATOM 3201 O O . PHE A 1 402 ? -24.042 -7.133 18.035 1.00 88.62 402 PHE A O 1
ATOM 3208 N N . TRP A 1 403 ? -23.315 -5.182 18.874 1.00 88.94 403 TRP A N 1
ATOM 3209 C CA . TRP A 1 403 ? -22.862 -4.672 17.577 1.00 88.94 403 TRP A CA 1
ATOM 3210 C C . TRP A 1 403 ? -21.749 -5.529 16.977 1.00 88.94 403 TRP A C 1
ATOM 3212 O O . TRP A 1 403 ? -21.797 -5.833 15.787 1.00 88.94 403 TRP A O 1
ATOM 3222 N N . VAL A 1 404 ? -20.793 -5.998 17.783 1.00 88.88 404 VAL A N 1
ATOM 3223 C CA . VAL A 1 404 ? -19.739 -6.910 17.314 1.00 88.88 404 VAL A CA 1
ATOM 3224 C C . VAL A 1 404 ? -20.337 -8.213 16.779 1.00 88.88 404 VAL A C 1
ATOM 3226 O O . VAL A 1 404 ? -19.908 -8.691 15.732 1.00 88.88 404 VAL A O 1
ATOM 3229 N N . GLN A 1 405 ? -21.332 -8.792 17.455 1.00 87.69 405 GLN A N 1
ATOM 3230 C CA . GLN A 1 405 ? -21.986 -10.016 16.990 1.00 87.69 405 GLN A CA 1
ATOM 3231 C C . GLN A 1 405 ? -22.796 -9.794 15.712 1.00 87.69 405 GLN A C 1
ATOM 3233 O O . GLN A 1 405 ? -22.660 -10.576 14.772 1.00 87.69 405 GLN A O 1
ATOM 3238 N N . MET A 1 406 ? -23.588 -8.723 15.653 1.00 88.31 406 MET A N 1
ATOM 3239 C CA . MET A 1 406 ? -24.415 -8.408 14.489 1.00 88.31 406 MET A CA 1
ATOM 3240 C C . MET A 1 406 ? -23.572 -8.103 13.251 1.00 88.31 406 MET A C 1
ATOM 3242 O O . MET A 1 406 ? -23.847 -8.631 12.176 1.00 88.31 406 MET A O 1
ATOM 3246 N N . LEU A 1 407 ? -22.516 -7.296 13.391 1.00 89.31 407 LEU A N 1
ATOM 3247 C CA . LEU A 1 407 ? -21.627 -6.983 12.274 1.00 89.31 407 LEU A CA 1
ATOM 3248 C C . LEU A 1 407 ? -20.823 -8.211 11.845 1.00 89.31 407 LEU A C 1
ATOM 3250 O O . LEU A 1 407 ? -20.651 -8.423 10.650 1.00 89.31 407 LEU A O 1
ATOM 3254 N N . HIS A 1 408 ? -20.385 -9.057 12.782 1.00 87.94 408 HIS A N 1
ATOM 3255 C CA . HIS A 1 408 ? -19.723 -10.315 12.438 1.00 87.94 408 HIS A CA 1
ATOM 3256 C C . HIS A 1 408 ? -20.643 -11.214 11.606 1.00 87.94 408 HIS A C 1
ATOM 3258 O O . HIS A 1 408 ? -20.236 -11.690 10.552 1.00 87.94 408 HIS A O 1
ATOM 3264 N N . ALA A 1 409 ? -21.891 -11.416 12.042 1.00 87.69 409 ALA A N 1
ATOM 3265 C CA . ALA A 1 409 ? -22.872 -12.194 11.286 1.00 87.69 409 ALA A CA 1
ATOM 3266 C C . ALA A 1 409 ? -23.165 -11.575 9.906 1.00 87.69 409 ALA A C 1
ATOM 3268 O O . ALA A 1 409 ? -23.358 -12.304 8.937 1.00 87.69 409 ALA A O 1
ATOM 3269 N N . ALA A 1 410 ? -23.150 -10.242 9.799 1.00 89.12 410 ALA A N 1
ATOM 3270 C CA . ALA A 1 410 ? -23.320 -9.538 8.530 1.00 89.12 410 ALA A CA 1
ATOM 3271 C C . ALA A 1 410 ? -22.145 -9.808 7.583 1.00 89.12 410 ALA A C 1
ATOM 3273 O O . ALA A 1 410 ? -22.352 -10.216 6.445 1.00 89.12 410 ALA A O 1
ATOM 3274 N N . ILE A 1 411 ? -20.911 -9.655 8.063 1.00 87.25 411 ILE A N 1
ATOM 3275 C CA . ILE A 1 411 ? -19.695 -9.893 7.277 1.00 87.25 411 ILE A CA 1
ATOM 3276 C C . ILE A 1 411 ? -19.624 -11.346 6.791 1.00 87.25 411 ILE A C 1
ATOM 3278 O O . ILE A 1 411 ? -19.337 -11.574 5.622 1.00 87.25 411 ILE A O 1
ATOM 3282 N N . GLU A 1 412 ? -19.949 -12.318 7.646 1.00 86.62 412 GLU A N 1
ATOM 3283 C CA . GLU A 1 412 ? -19.967 -13.742 7.271 1.00 86.62 412 GLU A CA 1
ATOM 3284 C C . GLU A 1 412 ? -21.116 -14.103 6.307 1.00 86.62 412 GLU A C 1
ATOM 3286 O O . GLU A 1 412 ? -21.063 -15.136 5.647 1.00 86.62 412 GLU A O 1
ATOM 3291 N N . SER A 1 413 ? -22.149 -13.258 6.185 1.00 87.56 413 SER A N 1
ATOM 3292 C CA . SER A 1 413 ? -23.241 -13.454 5.216 1.00 87.56 413 SER A CA 1
ATOM 3293 C C . SER A 1 413 ? -22.918 -12.946 3.804 1.00 87.56 413 SER A C 1
ATOM 3295 O O . SER A 1 413 ? -23.696 -13.180 2.876 1.00 87.56 413 SER A O 1
ATOM 3297 N N . VAL A 1 414 ? -21.796 -12.238 3.617 1.00 86.50 414 VAL A N 1
ATOM 3298 C CA . VAL A 1 414 ? -21.376 -11.737 2.302 1.00 86.50 414 VAL A CA 1
ATOM 3299 C C . VAL A 1 414 ? -20.929 -12.920 1.428 1.00 86.50 414 VAL A C 1
ATOM 3301 O O . VAL A 1 414 ? -20.063 -13.689 1.848 1.00 86.50 414 VAL A O 1
ATOM 3304 N N . PRO A 1 415 ? -21.474 -13.090 0.207 1.00 81.94 415 PRO A N 1
ATOM 3305 C CA . PRO A 1 415 ? -21.089 -14.197 -0.665 1.00 81.94 415 PRO A CA 1
ATOM 3306 C C . PRO A 1 415 ? -19.595 -14.166 -1.009 1.00 81.94 415 PRO A C 1
ATOM 3308 O O . PRO A 1 415 ? -19.091 -13.142 -1.472 1.00 81.94 415 PRO A O 1
ATOM 3311 N N . MET A 1 416 ? -18.899 -15.301 -0.879 1.00 75.50 416 MET A N 1
ATOM 3312 C CA . MET A 1 416 ? -17.473 -15.409 -1.239 1.00 75.50 416 MET A CA 1
ATOM 3313 C C . MET A 1 416 ? -17.209 -15.064 -2.715 1.00 75.50 416 MET A C 1
ATOM 3315 O O . MET A 1 416 ? -16.154 -14.536 -3.049 1.00 75.50 416 MET A O 1
ATOM 3319 N N . SER A 1 417 ? -18.190 -15.297 -3.593 1.00 69.50 417 SER A N 1
ATOM 3320 C CA . SER A 1 417 ? -18.122 -14.973 -5.024 1.00 69.50 417 SER A CA 1
ATOM 3321 C C . SER A 1 417 ? -18.121 -13.471 -5.334 1.00 69.50 417 SER A C 1
ATOM 3323 O O . SER A 1 417 ? -17.900 -13.089 -6.478 1.00 69.50 417 SER A O 1
ATOM 3325 N N . SER A 1 418 ? -18.378 -12.609 -4.345 1.00 70.06 418 SER A N 1
ATOM 3326 C CA . SER A 1 418 ? -18.421 -11.155 -4.542 1.00 70.06 418 SER A CA 1
ATOM 3327 C C . SER A 1 418 ? -17.043 -10.496 -4.651 1.00 70.06 418 SER A C 1
ATOM 3329 O O . SER A 1 418 ? -16.962 -9.346 -5.077 1.00 70.06 418 SER A O 1
ATOM 3331 N N . GLY A 1 419 ? -15.974 -11.179 -4.221 1.00 71.25 419 GLY A N 1
ATOM 3332 C CA . GLY A 1 419 ? -14.633 -10.594 -4.094 1.00 71.25 419 GLY A CA 1
ATOM 3333 C C . GLY A 1 419 ? -14.513 -9.522 -2.998 1.00 71.25 419 GLY A C 1
ATOM 3334 O O . GLY A 1 419 ? -13.430 -8.975 -2.794 1.00 71.25 419 GLY A O 1
ATOM 3335 N N . LEU A 1 420 ? -15.602 -9.216 -2.280 1.00 79.81 420 LEU A N 1
ATOM 3336 C CA . LEU A 1 420 ? -15.604 -8.276 -1.166 1.00 79.81 420 LEU A CA 1
ATOM 3337 C C . LEU A 1 420 ? -15.042 -8.956 0.084 1.00 79.81 420 LEU A C 1
ATOM 3339 O O . LEU A 1 420 ? -15.667 -9.843 0.662 1.00 79.81 420 LEU A O 1
ATOM 3343 N N . ASP A 1 421 ? -13.885 -8.484 0.538 1.00 80.69 421 ASP A N 1
ATOM 3344 C CA . ASP A 1 421 ? -13.307 -8.833 1.834 1.00 80.69 421 ASP A CA 1
ATOM 3345 C C . ASP A 1 421 ? -13.422 -7.624 2.778 1.00 80.69 421 ASP A C 1
ATOM 3347 O O . ASP A 1 421 ? -13.193 -6.476 2.376 1.00 80.69 421 ASP A O 1
ATOM 3351 N N . ILE A 1 422 ? -13.722 -7.868 4.057 1.00 81.69 422 ILE A N 1
ATOM 3352 C CA . ILE A 1 422 ? -13.679 -6.851 5.117 1.00 81.69 422 ILE A CA 1
ATOM 3353 C C . ILE A 1 422 ? -12.331 -6.118 5.162 1.00 81.69 422 ILE A C 1
ATOM 3355 O O . ILE A 1 422 ? -12.280 -4.942 5.517 1.00 81.69 422 ILE A O 1
ATOM 3359 N N . ARG A 1 423 ? -11.242 -6.781 4.749 1.00 82.19 423 ARG A N 1
ATOM 3360 C CA . ARG A 1 423 ? -9.913 -6.164 4.619 1.00 82.19 423 ARG A CA 1
ATOM 3361 C C . ARG A 1 423 ? -9.918 -4.974 3.651 1.00 82.19 423 ARG A C 1
ATOM 3363 O O . ARG A 1 423 ? -9.343 -3.938 3.969 1.00 82.19 423 ARG A O 1
ATOM 3370 N N . SER A 1 424 ? -10.613 -5.104 2.520 1.00 77.44 424 SER A N 1
ATOM 3371 C CA . SER A 1 424 ? -10.743 -4.062 1.487 1.00 77.44 424 SER A CA 1
ATOM 3372 C C . SER A 1 424 ? -11.918 -3.102 1.701 1.00 77.44 424 SER A C 1
ATOM 3374 O O . SER A 1 424 ? -11.890 -1.973 1.219 1.00 77.44 424 SER A O 1
ATOM 3376 N N . LEU A 1 425 ? -12.950 -3.522 2.436 1.00 83.06 425 LEU A N 1
ATOM 3377 C CA . LEU A 1 425 ? -14.149 -2.718 2.660 1.00 83.06 425 LEU A CA 1
ATOM 3378 C C . LEU A 1 425 ? -13.878 -1.529 3.596 1.00 83.06 425 LEU A C 1
ATOM 3380 O O . LEU A 1 425 ? -13.164 -1.623 4.602 1.00 83.06 425 LEU A O 1
ATOM 3384 N N . ASN A 1 426 ? -14.521 -0.403 3.292 1.00 82.94 426 ASN A N 1
ATOM 3385 C CA . ASN A 1 426 ? -14.685 0.706 4.226 1.00 82.94 426 ASN A CA 1
ATOM 3386 C C . ASN A 1 426 ? -16.081 0.660 4.870 1.00 82.94 426 ASN A C 1
ATOM 3388 O O . ASN A 1 426 ? -16.981 -0.046 4.405 1.00 82.94 426 ASN A O 1
ATOM 3392 N N . PHE A 1 427 ? -16.260 1.419 5.951 1.00 84.75 427 PHE A N 1
ATOM 3393 C CA . PHE A 1 427 ? -17.514 1.420 6.702 1.00 84.75 427 PHE A CA 1
ATOM 3394 C C . PHE A 1 427 ? -18.716 1.886 5.861 1.00 84.75 427 PHE A C 1
ATOM 3396 O O . PHE A 1 427 ? -19.812 1.355 6.009 1.00 84.75 427 PHE A O 1
ATOM 3403 N N . GLU A 1 428 ? -18.522 2.821 4.930 1.00 84.88 428 GLU A N 1
ATOM 3404 C CA . GLU A 1 428 ? -19.603 3.326 4.072 1.00 84.88 428 GLU A CA 1
ATOM 3405 C C . GLU A 1 428 ? -20.070 2.276 3.050 1.00 84.88 428 GLU A C 1
ATOM 3407 O O . GLU A 1 428 ? -21.266 2.078 2.851 1.00 84.88 428 GLU A O 1
ATOM 3412 N N . SER A 1 429 ? -19.142 1.507 2.483 1.00 85.62 429 SER A N 1
ATOM 3413 C CA . SER A 1 429 ? -19.454 0.385 1.587 1.00 85.62 429 SER A CA 1
ATOM 3414 C C . SER A 1 429 ? -20.163 -0.736 2.345 1.00 85.62 429 SER A C 1
ATOM 3416 O O . SER A 1 429 ? -21.115 -1.334 1.845 1.00 85.62 429 SER A O 1
ATOM 3418 N N . PHE A 1 430 ? -19.766 -0.971 3.600 1.00 88.38 430 PHE A N 1
ATOM 3419 C CA . PHE A 1 430 ? -20.475 -1.882 4.495 1.00 88.38 430 PHE A CA 1
ATOM 3420 C C . PHE A 1 430 ? -21.914 -1.413 4.786 1.00 88.38 430 PHE A C 1
ATOM 3422 O O . PHE A 1 430 ? -22.830 -2.238 4.832 1.00 88.38 430 PHE A O 1
ATOM 3429 N N . ARG A 1 431 ? -22.156 -0.097 4.892 1.00 87.88 431 ARG A N 1
ATOM 3430 C CA . ARG A 1 431 ? -23.515 0.457 5.040 1.00 87.88 431 ARG A CA 1
ATOM 3431 C C . ARG A 1 431 ? -24.421 0.188 3.847 1.00 87.88 431 ARG A C 1
ATOM 3433 O O . ARG A 1 431 ? -25.611 -0.046 4.047 1.00 87.88 431 ARG A O 1
ATOM 3440 N N . ILE A 1 432 ? -23.868 0.171 2.639 1.00 88.12 432 ILE A N 1
ATOM 3441 C CA . ILE A 1 432 ? -24.613 -0.151 1.414 1.00 88.12 432 ILE A CA 1
ATOM 3442 C C . ILE A 1 432 ? -25.034 -1.628 1.390 1.00 88.12 432 ILE A C 1
ATOM 3444 O O . ILE A 1 432 ? -26.133 -1.946 0.934 1.00 88.12 432 ILE A O 1
ATOM 3448 N N . LEU A 1 433 ? -24.200 -2.533 1.917 1.00 87.75 433 LEU A N 1
ATOM 3449 C CA . LEU A 1 433 ? -24.528 -3.962 1.998 1.00 87.75 433 LEU A CA 1
ATOM 3450 C C . LEU A 1 433 ? -25.698 -4.232 2.957 1.00 87.75 433 LEU A C 1
ATOM 3452 O O . LEU A 1 433 ? -26.597 -5.011 2.627 1.00 87.75 433 LEU A O 1
ATOM 3456 N N . PHE A 1 434 ? -25.716 -3.558 4.113 1.00 88.50 434 PHE A N 1
ATOM 3457 C CA . PHE A 1 434 ? -26.683 -3.798 5.193 1.00 88.50 434 PHE A CA 1
ATOM 3458 C C . PHE A 1 434 ? -27.435 -2.520 5.622 1.00 88.50 434 PHE A C 1
ATOM 3460 O O . PHE A 1 434 ? -27.330 -2.090 6.776 1.00 88.50 434 PHE A O 1
ATOM 3467 N N . PRO A 1 435 ? -28.251 -1.923 4.731 1.00 83.94 435 PRO A N 1
ATOM 3468 C CA . PRO A 1 435 ? -28.949 -0.664 4.991 1.00 83.94 435 PRO A CA 1
ATOM 3469 C C . PRO A 1 435 ? -30.051 -0.782 6.048 1.00 83.94 435 PRO A C 1
ATOM 3471 O O . PRO A 1 435 ? -30.538 0.229 6.521 1.00 83.94 435 PRO A O 1
ATOM 3474 N N . GLU A 1 436 ? -30.463 -1.984 6.438 1.00 80.56 436 GLU A N 1
ATOM 3475 C CA . GLU A 1 436 ? -31.470 -2.186 7.490 1.00 80.56 436 GLU A CA 1
ATOM 3476 C C . GLU A 1 436 ? -30.834 -2.310 8.884 1.00 80.56 436 GLU A C 1
ATOM 3478 O O . GLU A 1 436 ? -31.484 -2.047 9.892 1.00 80.56 436 GLU A O 1
ATOM 3483 N N . LEU A 1 437 ? -29.544 -2.664 8.951 1.00 80.88 437 LEU A N 1
ATOM 3484 C CA . LEU A 1 437 ? -28.838 -2.928 10.207 1.00 80.88 437 LEU A CA 1
ATOM 3485 C C . LEU A 1 437 ? -28.308 -1.650 10.875 1.00 80.88 437 LEU A C 1
ATOM 3487 O O . LEU A 1 437 ? -28.225 -1.574 12.099 1.00 80.88 437 LEU A O 1
ATOM 3491 N N . LEU A 1 438 ? -27.907 -0.657 10.078 1.00 76.06 438 LEU A N 1
ATOM 3492 C CA . LEU A 1 438 ? -27.096 0.475 10.542 1.00 76.06 438 LEU A CA 1
ATOM 3493 C C . LEU A 1 438 ? -27.838 1.808 10.737 1.00 76.06 438 LEU A C 1
ATOM 3495 O O . LEU A 1 438 ? -27.383 2.577 11.582 1.00 76.06 438 LEU A O 1
ATOM 3499 N N . PRO A 1 439 ? -28.950 2.129 10.049 1.00 67.75 439 PRO A N 1
ATOM 3500 C CA . PRO A 1 439 ? -29.666 3.388 10.285 1.00 67.75 439 PRO A CA 1
ATOM 3501 C C . PRO A 1 439 ? -30.439 3.443 11.604 1.00 67.75 439 PRO A C 1
ATOM 3503 O O . PRO A 1 439 ? -30.615 4.522 12.160 1.00 67.75 439 PRO A O 1
ATOM 3506 N N . ALA A 1 440 ? -30.893 2.303 12.130 1.00 68.62 440 ALA A N 1
ATOM 3507 C CA . ALA A 1 440 ? -31.568 2.264 13.422 1.00 68.62 440 ALA A CA 1
ATOM 3508 C C . ALA A 1 440 ? -30.531 2.295 14.557 1.00 68.62 440 ALA A C 1
ATOM 3510 O O . ALA A 1 440 ? -29.790 1.336 14.773 1.00 68.62 440 ALA A O 1
ATOM 3511 N N . ASP A 1 441 ? -30.475 3.393 15.310 1.00 68.38 441 ASP A N 1
ATOM 3512 C CA . ASP A 1 441 ? -29.645 3.502 16.525 1.00 68.38 441 ASP A CA 1
ATOM 3513 C C . ASP A 1 441 ? -30.124 2.573 17.656 1.00 68.38 441 ASP A C 1
ATOM 3515 O O . ASP A 1 441 ? -29.357 2.247 18.560 1.00 68.38 441 ASP A O 1
ATOM 3519 N N . ASP A 1 442 ? -31.356 2.073 17.538 1.00 75.25 442 ASP A N 1
ATOM 3520 C CA . ASP A 1 442 ? -32.110 1.400 18.594 1.00 75.25 442 ASP A CA 1
ATOM 3521 C C . ASP A 1 442 ? -32.518 -0.046 18.264 1.00 75.25 442 ASP A C 1
ATOM 3523 O O . ASP A 1 442 ? -33.301 -0.642 18.999 1.00 75.25 442 ASP A O 1
ATOM 3527 N N . ILE A 1 443 ? -32.001 -0.655 17.188 1.00 80.81 443 ILE A N 1
ATOM 3528 C CA . ILE A 1 443 ? -32.352 -2.044 16.808 1.00 80.81 443 ILE A CA 1
ATOM 3529 C C . ILE A 1 443 ? -32.115 -3.051 17.946 1.00 80.81 443 ILE A C 1
ATOM 3531 O O . ILE A 1 443 ? -32.881 -3.992 18.133 1.00 80.81 443 ILE A O 1
ATOM 3535 N N . TRP A 1 444 ? -31.103 -2.812 18.773 1.00 79.25 444 TRP A N 1
ATOM 3536 C CA . TRP A 1 444 ? -30.796 -3.616 19.951 1.00 79.25 444 TRP A CA 1
ATOM 3537 C C . TRP A 1 444 ? -31.906 -3.572 21.022 1.00 79.25 444 TRP A C 1
ATOM 3539 O O . TRP A 1 444 ? -32.082 -4.553 21.742 1.00 79.25 444 TRP A O 1
ATOM 3549 N N . LYS A 1 445 ? -32.730 -2.512 21.086 1.00 84.31 445 LYS A N 1
ATOM 3550 C CA . LYS A 1 445 ? -33.893 -2.423 21.997 1.00 84.31 445 LYS A CA 1
ATOM 3551 C C . LYS A 1 445 ? -34.995 -3.436 21.665 1.00 84.31 445 LYS A C 1
ATOM 3553 O O . LYS A 1 445 ? -35.853 -3.698 22.496 1.00 84.31 445 LYS A O 1
ATOM 3558 N N . GLN A 1 446 ? -34.975 -4.032 20.471 1.00 84.81 446 GLN A N 1
ATOM 3559 C CA . GLN A 1 446 ? -35.876 -5.136 20.115 1.00 84.81 446 GLN A CA 1
ATOM 3560 C C . GLN A 1 446 ? -35.445 -6.472 20.743 1.00 84.81 446 GLN A C 1
ATOM 3562 O O . GLN A 1 446 ? -36.225 -7.420 20.783 1.00 84.81 446 GLN A O 1
ATOM 3567 N N . HIS A 1 447 ? -34.194 -6.553 21.203 1.00 84.00 447 HIS A N 1
ATOM 3568 C CA . HIS A 1 447 ? -33.580 -7.755 21.760 1.00 84.00 447 HIS A CA 1
ATOM 3569 C C . HIS A 1 447 ? -33.423 -7.681 23.285 1.00 84.00 447 HIS A C 1
ATOM 3571 O O . HIS A 1 447 ? -33.458 -8.721 23.941 1.00 84.00 447 HIS A O 1
ATOM 3577 N N . TYR A 1 448 ? -33.302 -6.471 23.838 1.00 86.62 448 TYR A N 1
ATOM 3578 C CA . TYR A 1 448 ? -33.036 -6.228 25.255 1.00 86.62 448 TYR A CA 1
ATOM 3579 C C . TYR A 1 448 ? -34.083 -5.314 25.901 1.00 86.62 448 TYR A C 1
ATOM 3581 O O . TYR A 1 448 ? -34.363 -4.234 25.376 1.00 86.62 448 TYR A O 1
ATOM 3589 N N . THR A 1 449 ? -34.590 -5.671 27.084 1.00 85.12 449 THR A N 1
ATOM 3590 C CA . THR A 1 449 ? -35.375 -4.741 27.913 1.00 85.12 449 THR A CA 1
ATOM 3591 C C . THR A 1 449 ? -34.502 -3.650 28.528 1.00 85.12 449 THR A C 1
ATOM 3593 O O . THR A 1 449 ? -33.326 -3.860 28.836 1.00 85.12 449 THR A O 1
ATOM 3596 N N . GLU A 1 450 ? -35.099 -2.481 28.789 1.00 82.19 450 GLU A N 1
ATOM 3597 C CA . GLU A 1 450 ? -34.410 -1.362 29.447 1.00 82.19 450 GLU A CA 1
ATOM 3598 C C . GLU A 1 450 ? -33.824 -1.704 30.806 1.00 82.19 450 GLU A C 1
ATOM 3600 O O . GLU A 1 450 ? -32.677 -1.370 31.105 1.00 82.19 450 GLU A O 1
ATOM 3605 N N . LYS A 1 451 ? -34.577 -2.479 31.580 1.00 83.12 451 LYS A N 1
ATOM 3606 C CA . LYS A 1 451 ? -34.138 -2.982 32.874 1.00 83.12 451 LYS A CA 1
ATOM 3607 C C . LYS A 1 451 ? -32.848 -3.797 32.767 1.00 83.12 451 LYS A C 1
ATOM 3609 O O . LYS A 1 451 ? -32.009 -3.695 33.657 1.00 83.12 451 LYS A O 1
ATOM 3614 N N . LEU A 1 452 ? -32.691 -4.592 31.708 1.00 83.00 452 LEU A N 1
ATOM 3615 C CA . LEU A 1 452 ? -31.545 -5.474 31.535 1.00 83.00 452 LEU A CA 1
ATOM 3616 C C . LEU A 1 452 ? -30.305 -4.719 31.040 1.00 83.00 452 LEU A C 1
ATOM 3618 O O . LEU A 1 452 ? -29.248 -4.824 31.660 1.00 83.00 452 LEU A O 1
ATOM 3622 N N . TRP A 1 453 ? -30.412 -3.916 29.978 1.00 75.88 453 TRP A N 1
ATOM 3623 C CA . TRP A 1 453 ? -29.233 -3.254 29.396 1.00 75.88 453 TRP A CA 1
ATOM 3624 C C . TRP A 1 453 ? -28.726 -2.066 30.222 1.00 75.88 453 TRP A C 1
ATOM 3626 O O . TRP A 1 453 ? -27.522 -1.807 30.254 1.00 75.88 453 TRP A O 1
ATOM 3636 N N . ALA A 1 454 ? -29.623 -1.340 30.901 1.00 79.81 454 ALA A N 1
ATOM 3637 C CA . ALA A 1 454 ? -29.245 -0.204 31.738 1.00 79.81 454 ALA A CA 1
ATOM 3638 C C . ALA A 1 454 ? -28.759 -0.635 33.131 1.00 79.81 454 ALA A C 1
ATOM 3640 O O . ALA A 1 454 ? -28.225 0.201 33.867 1.00 79.81 454 ALA A O 1
ATOM 3641 N N . SER A 1 455 ? -28.930 -1.915 33.487 1.00 85.00 455 SER A N 1
ATOM 3642 C CA . SER A 1 455 ? -28.459 -2.474 34.753 1.00 85.00 455 SER A CA 1
ATOM 3643 C C . SER A 1 455 ? -26.942 -2.351 34.898 1.00 85.00 455 SER A C 1
ATOM 3645 O O . SER A 1 455 ? -26.200 -2.279 33.917 1.00 85.00 455 SER A O 1
ATOM 3647 N N . ILE A 1 456 ? -26.467 -2.361 36.147 1.00 81.69 456 ILE A N 1
ATOM 3648 C CA . ILE A 1 456 ? -25.027 -2.418 36.445 1.00 81.69 456 ILE A CA 1
ATOM 3649 C C . ILE A 1 456 ? -24.407 -3.618 35.728 1.00 81.69 456 ILE A C 1
ATOM 3651 O O . ILE A 1 456 ? -23.367 -3.482 35.097 1.00 81.69 456 ILE A O 1
ATOM 3655 N N . GLU A 1 457 ? -25.100 -4.753 35.761 1.00 83.44 457 GLU A N 1
ATOM 3656 C CA . GLU A 1 457 ? -24.675 -5.987 35.121 1.00 83.44 457 GLU A CA 1
ATOM 3657 C C . GLU A 1 457 ? -24.522 -5.849 33.600 1.00 83.44 457 GLU A C 1
ATOM 3659 O O . GLU A 1 457 ? -23.462 -6.153 33.071 1.00 83.44 457 GLU A O 1
ATOM 3664 N N . GLY A 1 458 ? -25.524 -5.317 32.895 1.00 77.38 458 GLY A N 1
ATOM 3665 C CA . GLY A 1 458 ? -25.465 -5.117 31.441 1.00 77.38 458 GLY A CA 1
ATOM 3666 C C . GLY A 1 458 ? -24.430 -4.073 30.997 1.00 77.38 458 GLY A C 1
ATOM 3667 O O . GLY A 1 458 ? -24.027 -4.042 29.827 1.00 77.38 458 GLY A O 1
ATOM 3668 N N . ARG A 1 459 ? -23.970 -3.218 31.919 1.00 80.00 459 ARG A N 1
ATOM 3669 C CA . ARG A 1 459 ? -22.880 -2.265 31.677 1.00 80.00 459 ARG A CA 1
ATOM 3670 C C . ARG A 1 459 ? -21.494 -2.866 31.892 1.00 80.00 459 ARG A C 1
ATOM 3672 O O . ARG A 1 459 ? -20.578 -2.444 31.192 1.00 80.00 459 ARG A O 1
ATOM 3679 N N . THR A 1 460 ? -21.348 -3.799 32.833 1.00 79.75 460 THR A N 1
ATOM 3680 C CA . THR A 1 460 ? -20.054 -4.372 33.251 1.00 79.75 460 THR A CA 1
ATOM 3681 C C . THR A 1 460 ? -19.770 -5.764 32.706 1.00 79.75 460 THR A C 1
ATOM 3683 O O . THR A 1 460 ? -18.640 -6.225 32.833 1.00 79.75 460 THR A O 1
ATOM 3686 N N . ARG A 1 461 ? -20.779 -6.453 32.164 1.00 82.75 461 ARG A N 1
ATOM 3687 C CA . ARG A 1 461 ? -20.619 -7.732 31.478 1.00 82.75 461 ARG A CA 1
ATOM 3688 C C . ARG A 1 461 ? -21.609 -7.881 30.335 1.00 82.75 461 ARG A C 1
ATOM 3690 O O . ARG A 1 461 ? -22.701 -7.313 30.343 1.00 82.75 461 ARG A O 1
ATOM 3697 N N . THR A 1 462 ? -21.234 -8.703 29.366 1.00 83.38 462 THR A N 1
ATOM 3698 C CA . THR A 1 462 ? -22.132 -9.125 28.290 1.00 83.38 462 THR A CA 1
ATOM 3699 C C . THR A 1 462 ? -23.262 -10.000 28.841 1.00 83.38 462 THR A C 1
ATOM 3701 O O . THR A 1 462 ? -23.010 -11.097 29.342 1.00 83.38 462 THR A O 1
ATOM 3704 N N . VAL A 1 463 ? -24.511 -9.538 28.717 1.00 85.06 463 VAL A N 1
ATOM 3705 C CA . VAL A 1 463 ? -25.713 -10.322 29.053 1.00 85.06 463 VAL A CA 1
ATOM 3706 C C . VAL A 1 463 ? -26.452 -10.790 27.797 1.00 85.06 463 VAL A C 1
ATOM 3708 O O . VAL A 1 463 ? -26.396 -10.157 26.737 1.00 85.06 463 VAL A O 1
ATOM 3711 N N . LEU A 1 464 ? -27.136 -11.931 27.902 1.00 85.38 464 LEU A N 1
ATOM 3712 C CA . LEU A 1 464 ? -27.929 -12.480 26.802 1.00 85.38 464 LEU A CA 1
ATOM 3713 C C . LEU A 1 464 ? -29.230 -11.680 26.603 1.00 85.38 464 LEU A C 1
ATOM 3715 O O . LEU A 1 464 ? -29.757 -11.147 27.577 1.00 85.38 464 LEU A O 1
ATOM 3719 N N . PRO A 1 465 ? -29.756 -11.602 25.367 1.00 87.19 465 PRO A N 1
ATOM 3720 C CA . PRO A 1 465 ? -31.047 -10.974 25.094 1.00 87.19 465 PRO A CA 1
ATOM 3721 C C . PRO A 1 465 ? -32.191 -11.638 25.864 1.00 87.19 465 PRO A C 1
ATOM 3723 O O . PRO A 1 465 ? -32.273 -12.866 25.901 1.00 87.19 465 PRO A O 1
ATOM 3726 N N . ASP A 1 466 ? -33.109 -10.838 26.402 1.00 86.75 466 ASP A N 1
ATOM 3727 C CA . ASP A 1 466 ? -34.300 -11.300 27.125 1.00 86.75 466 ASP A CA 1
ATOM 3728 C C . ASP A 1 466 ? -35.599 -11.197 26.312 1.00 86.75 466 ASP A C 1
ATOM 3730 O O . ASP A 1 466 ? -36.568 -11.881 26.637 1.00 86.75 466 ASP A O 1
ATOM 3734 N N . LEU A 1 467 ? -35.629 -10.392 25.242 1.00 86.50 467 LEU A N 1
ATOM 3735 C CA . LEU A 1 467 ? -36.797 -10.272 24.359 1.00 86.50 467 LEU A CA 1
ATOM 3736 C C . LEU A 1 467 ? -36.730 -11.233 23.172 1.00 86.50 467 LEU A C 1
ATOM 3738 O O . LEU A 1 467 ? -37.680 -11.962 22.890 1.00 86.50 467 LEU A O 1
ATOM 3742 N N . LYS A 1 468 ? -35.609 -11.219 22.445 1.00 85.12 468 LYS A N 1
ATOM 3743 C CA . LYS A 1 468 ? -35.431 -11.999 21.216 1.00 85.12 468 LYS A CA 1
ATOM 3744 C C . LYS A 1 468 ? -33.977 -12.447 21.079 1.00 85.12 468 LYS A C 1
ATOM 3746 O O . LYS A 1 468 ? -33.092 -11.593 21.159 1.00 85.12 468 LYS A O 1
ATOM 3751 N N . PRO A 1 469 ? -33.700 -13.733 20.796 1.00 82.81 469 PRO A N 1
ATOM 3752 C CA . PRO A 1 469 ? -32.332 -14.190 20.574 1.00 82.81 469 PRO A CA 1
ATOM 3753 C C . PRO A 1 469 ? -31.693 -13.470 19.378 1.00 82.81 469 PRO A C 1
ATOM 3755 O O . PRO A 1 469 ? -32.381 -13.072 18.431 1.00 82.81 469 PRO A O 1
ATOM 3758 N N . LEU A 1 470 ? -30.370 -13.298 19.418 1.00 82.69 470 LEU A N 1
ATOM 3759 C CA . LEU A 1 470 ? -29.634 -12.691 18.310 1.00 82.69 470 LEU A CA 1
ATOM 3760 C C . LEU A 1 470 ? -29.566 -13.659 17.122 1.00 82.69 470 LEU A C 1
ATOM 3762 O O . LEU A 1 470 ? -29.342 -14.856 17.323 1.00 82.69 470 LEU A O 1
ATOM 3766 N N . PRO A 1 471 ? -29.749 -13.171 15.884 1.00 78.06 471 PRO A N 1
ATOM 3767 C CA . PRO A 1 471 ? -29.594 -14.003 14.702 1.00 78.06 471 PRO A CA 1
ATOM 3768 C C . PRO A 1 471 ? -28.124 -14.412 14.537 1.00 78.06 471 PRO A C 1
ATOM 3770 O O . PRO A 1 471 ? -27.232 -13.567 14.497 1.00 78.06 471 PRO A O 1
ATOM 3773 N N . ASN A 1 472 ? -27.869 -15.716 14.414 1.00 70.75 472 ASN A N 1
ATOM 3774 C CA . ASN A 1 472 ? -26.527 -16.237 14.124 1.00 70.75 472 ASN A CA 1
ATOM 3775 C C . ASN A 1 472 ? -26.167 -16.142 12.635 1.00 70.75 472 ASN A C 1
ATOM 3777 O O . ASN A 1 472 ? -24.989 -16.120 12.290 1.00 70.75 472 ASN A O 1
ATOM 3781 N N . VAL A 1 473 ? -27.175 -16.081 11.763 1.00 72.81 473 VAL A N 1
ATOM 3782 C CA . VAL A 1 473 ? -27.027 -15.947 10.313 1.00 72.81 473 VAL A CA 1
ATOM 3783 C C . VAL A 1 473 ? -27.924 -14.802 9.871 1.00 72.81 473 VAL A C 1
ATOM 3785 O O . VAL A 1 473 ? -29.126 -14.812 10.145 1.00 72.81 473 VAL A O 1
ATOM 3788 N N . LEU A 1 474 ? -27.333 -13.800 9.224 1.00 83.88 474 LEU A N 1
ATOM 3789 C CA . LEU A 1 474 ? -28.080 -12.735 8.566 1.00 83.88 474 LEU A CA 1
ATOM 3790 C C . LEU A 1 474 ? -28.346 -13.113 7.112 1.00 83.88 474 LEU A C 1
ATOM 3792 O O . LEU A 1 474 ? -27.620 -13.906 6.513 1.00 83.88 474 LEU A O 1
ATOM 3796 N N . GLN A 1 475 ? -29.416 -12.554 6.552 1.00 84.69 475 GLN A N 1
ATOM 3797 C CA . GLN A 1 475 ? -29.726 -12.738 5.144 1.00 84.69 475 GLN A CA 1
ATOM 3798 C C . GLN A 1 475 ? -28.605 -12.131 4.295 1.00 84.69 475 GLN A C 1
ATOM 3800 O O . GLN A 1 475 ? -28.233 -10.973 4.494 1.00 84.69 475 GLN A O 1
ATOM 3805 N N . ALA A 1 476 ? -28.094 -12.918 3.347 1.00 85.50 476 ALA A N 1
ATOM 3806 C CA . ALA A 1 476 ? -27.068 -12.457 2.426 1.00 85.50 476 ALA A CA 1
ATOM 3807 C C . ALA A 1 476 ? -27.558 -11.218 1.646 1.00 85.50 476 ALA A C 1
ATOM 3809 O O . ALA A 1 476 ? -28.728 -11.173 1.236 1.00 85.50 476 ALA A O 1
ATOM 3810 N N . PRO A 1 477 ? -26.692 -10.213 1.425 1.00 88.25 477 PRO A N 1
ATOM 3811 C CA . PRO A 1 477 ? -27.048 -9.039 0.641 1.00 88.25 477 PRO A CA 1
ATOM 3812 C C . PRO A 1 477 ? -27.418 -9.443 -0.791 1.00 88.25 477 PRO A C 1
ATOM 3814 O O . PRO A 1 477 ? -26.836 -10.360 -1.370 1.00 88.25 477 PRO A O 1
ATOM 3817 N N . SER A 1 478 ? -28.388 -8.743 -1.385 1.00 87.81 478 SER A N 1
ATOM 3818 C CA . SER A 1 478 ? -28.767 -8.985 -2.778 1.00 87.81 478 SER A CA 1
ATOM 3819 C C . SER A 1 478 ? -27.615 -8.653 -3.730 1.00 87.81 478 SER A C 1
ATOM 3821 O O . SER A 1 478 ? -26.806 -7.764 -3.456 1.00 87.81 478 SER A O 1
ATOM 3823 N N . GLN A 1 479 ? -27.576 -9.305 -4.895 1.00 86.25 479 GLN A N 1
ATOM 3824 C CA . GLN A 1 479 ? -26.524 -9.076 -5.894 1.00 86.25 479 GLN A CA 1
ATOM 3825 C C . GLN A 1 479 ? -26.416 -7.599 -6.310 1.00 86.25 479 GLN A C 1
ATOM 3827 O O . GLN A 1 479 ? -25.317 -7.088 -6.502 1.00 86.25 479 GLN A O 1
ATOM 3832 N N . SER A 1 480 ? -27.543 -6.883 -6.378 1.00 87.88 480 SER A N 1
ATOM 3833 C CA . SER A 1 480 ? -27.560 -5.442 -6.656 1.00 87.88 480 SER A CA 1
ATOM 3834 C C . SER A 1 480 ? -26.861 -4.630 -5.557 1.00 87.88 480 SER A C 1
ATOM 3836 O O . SER A 1 480 ? -26.070 -3.741 -5.869 1.00 87.88 480 SER A O 1
ATOM 3838 N N . ARG A 1 481 ? -27.079 -4.961 -4.275 1.00 87.94 481 ARG A N 1
ATOM 3839 C CA . ARG A 1 481 ? -26.383 -4.304 -3.152 1.00 87.94 481 ARG A CA 1
ATOM 3840 C C . ARG A 1 481 ? -24.891 -4.624 -3.155 1.00 87.94 481 ARG A C 1
ATOM 3842 O O . ARG A 1 481 ? -24.085 -3.729 -2.926 1.00 87.94 481 ARG A O 1
ATOM 3849 N N . VAL A 1 482 ? -24.521 -5.868 -3.464 1.00 86.75 482 VAL A N 1
ATOM 3850 C CA . VAL A 1 482 ? -23.115 -6.268 -3.634 1.00 86.75 482 VAL A CA 1
ATOM 3851 C C . VAL A 1 482 ? -22.453 -5.435 -4.731 1.00 86.75 482 VAL A C 1
ATOM 3853 O O . VAL A 1 482 ? -21.410 -4.838 -4.491 1.00 86.75 482 VAL A O 1
ATOM 3856 N N . GLN A 1 483 ? -23.086 -5.308 -5.900 1.00 84.62 483 GLN A N 1
ATOM 3857 C CA . GLN A 1 483 ? -22.574 -4.487 -7.002 1.00 84.62 483 GLN A CA 1
ATOM 3858 C C . GLN A 1 483 ? -22.446 -3.005 -6.623 1.00 84.62 483 GLN A C 1
ATOM 3860 O O . GLN A 1 483 ? -21.437 -2.386 -6.948 1.00 84.62 483 GLN A O 1
ATOM 3865 N N . GLN A 1 484 ? -23.416 -2.440 -5.896 1.00 86.00 484 GLN A N 1
ATOM 3866 C CA . GLN A 1 484 ? -23.338 -1.059 -5.403 1.00 86.00 484 GLN A CA 1
ATOM 3867 C C . GLN A 1 484 ? -22.213 -0.864 -4.380 1.00 86.00 484 GLN A C 1
ATOM 3869 O O . GLN A 1 484 ? -21.521 0.149 -4.420 1.00 86.00 484 GLN A O 1
ATOM 3874 N N . ALA A 1 485 ? -21.997 -1.825 -3.480 1.00 86.44 485 ALA A N 1
ATOM 3875 C CA . ALA A 1 485 ? -20.918 -1.767 -2.499 1.00 86.44 485 ALA A CA 1
ATOM 3876 C C . ALA A 1 485 ? -19.536 -1.927 -3.151 1.00 86.44 485 ALA A C 1
ATOM 3878 O O . ALA A 1 485 ? -18.604 -1.209 -2.787 1.00 86.44 485 ALA A O 1
ATOM 3879 N N . VAL A 1 486 ? -19.409 -2.810 -4.150 1.00 85.56 486 VAL A N 1
ATOM 3880 C CA . VAL A 1 486 ? -18.212 -2.920 -4.999 1.00 85.56 486 VAL A CA 1
ATOM 3881 C C . VAL A 1 486 ? -17.968 -1.593 -5.713 1.00 85.56 486 VAL A C 1
ATOM 3883 O O . VAL A 1 486 ? -16.874 -1.048 -5.606 1.00 85.56 486 VAL A O 1
ATOM 3886 N N . ALA A 1 487 ? -18.985 -1.025 -6.368 1.00 83.69 487 ALA A N 1
ATOM 3887 C CA . ALA A 1 487 ? -18.878 0.266 -7.041 1.00 83.69 487 ALA A CA 1
ATOM 3888 C C . ALA A 1 487 ? -18.460 1.382 -6.074 1.00 83.69 487 ALA A C 1
ATOM 3890 O O . ALA A 1 487 ? -17.517 2.100 -6.372 1.00 83.69 487 ALA A O 1
ATOM 3891 N N . SER A 1 488 ? -19.062 1.462 -4.884 1.00 84.56 488 SER A N 1
ATOM 3892 C CA . SER A 1 488 ? -18.701 2.440 -3.849 1.00 84.56 488 SER A CA 1
ATOM 3893 C C . SER A 1 488 ? -17.272 2.258 -3.326 1.00 84.56 488 SER A C 1
ATOM 3895 O O . SER A 1 488 ? -16.558 3.242 -3.129 1.00 84.56 488 SER A O 1
ATOM 3897 N N . THR A 1 489 ? -16.820 1.014 -3.149 1.00 83.06 489 THR A N 1
ATOM 3898 C CA . THR A 1 489 ? -15.437 0.716 -2.741 1.00 83.06 489 THR A CA 1
ATOM 3899 C C . THR A 1 489 ? -14.457 1.153 -3.828 1.00 83.06 489 THR A C 1
ATOM 3901 O O . THR A 1 489 ? -13.464 1.820 -3.541 1.00 83.06 489 THR A O 1
ATOM 3904 N N . LEU A 1 490 ? -14.763 0.832 -5.087 1.00 82.62 490 LEU A N 1
ATOM 3905 C CA . LEU A 1 490 ? -13.969 1.238 -6.242 1.00 82.62 490 LEU A CA 1
ATOM 3906 C C . LEU A 1 490 ? -14.001 2.759 -6.436 1.00 82.62 490 LEU A C 1
ATOM 3908 O O . LEU A 1 490 ? -12.968 3.341 -6.722 1.00 82.62 490 LEU A O 1
ATOM 3912 N N . ASP A 1 491 ? -15.133 3.426 -6.233 1.00 78.62 491 ASP A N 1
ATOM 3913 C CA . ASP A 1 491 ? -15.233 4.886 -6.282 1.00 78.62 491 ASP A CA 1
ATOM 3914 C C . ASP A 1 491 ? -14.404 5.537 -5.181 1.00 78.62 491 ASP A C 1
ATOM 3916 O O . ASP A 1 491 ? -13.684 6.485 -5.457 1.00 78.62 491 ASP A O 1
ATOM 3920 N N . GLY A 1 492 ? -14.428 5.008 -3.955 1.00 74.62 492 GLY A N 1
ATOM 3921 C CA . GLY A 1 492 ? -13.561 5.485 -2.876 1.00 74.62 492 GLY A CA 1
ATOM 3922 C C . GLY A 1 492 ? -12.074 5.276 -3.178 1.00 74.62 492 GLY A C 1
ATOM 3923 O O . GLY A 1 492 ? -11.250 6.132 -2.862 1.00 74.62 492 GLY A O 1
ATOM 3924 N N . LYS A 1 493 ? -11.730 4.158 -3.822 1.00 76.44 493 LYS A N 1
ATOM 3925 C CA . LYS A 1 493 ? -10.362 3.830 -4.241 1.00 76.44 493 LYS A CA 1
ATOM 3926 C C . LYS A 1 493 ? -9.864 4.676 -5.403 1.00 76.44 493 LYS A C 1
ATOM 3928 O O . LYS A 1 493 ? -8.709 5.085 -5.418 1.00 76.44 493 LYS A O 1
ATOM 3933 N N . TYR A 1 494 ? -10.743 4.930 -6.361 1.00 72.19 494 TYR A N 1
ATOM 3934 C CA . TYR A 1 494 ? -10.447 5.565 -7.637 1.00 72.19 494 TYR A CA 1
ATOM 3935 C C . TYR A 1 494 ? -11.148 6.918 -7.789 1.00 72.19 494 TYR A C 1
ATOM 3937 O O . TYR A 1 494 ? -11.529 7.293 -8.899 1.00 72.19 494 TYR A O 1
ATOM 3945 N N . SER A 1 495 ? -11.375 7.627 -6.678 1.00 65.00 495 SER A N 1
ATOM 3946 C CA . SER A 1 495 ? -12.109 8.894 -6.681 1.00 65.00 495 SER A CA 1
ATOM 3947 C C . SER A 1 495 ? -11.316 9.976 -7.407 1.00 65.00 495 SER A C 1
ATOM 3949 O O . SER A 1 495 ? -10.122 10.155 -7.167 1.00 65.00 495 SER A O 1
ATOM 3951 N N . TYR A 1 496 ? -12.007 10.719 -8.273 1.00 53.12 496 TYR A N 1
ATOM 3952 C CA . TYR A 1 496 ? -11.435 11.777 -9.112 1.00 53.12 496 TYR A CA 1
ATOM 3953 C C . TYR A 1 496 ? -11.820 13.198 -8.668 1.00 53.12 496 TYR A C 1
ATOM 3955 O O . TYR A 1 496 ? -11.373 14.165 -9.286 1.00 53.12 496 TYR A O 1
ATOM 3963 N N . TYR A 1 497 ? -12.660 13.366 -7.639 1.00 40.75 497 TYR A N 1
ATOM 3964 C CA . TYR A 1 497 ? -13.179 14.689 -7.277 1.00 40.75 497 TYR A CA 1
ATOM 3965 C C . TYR A 1 497 ? -12.276 15.438 -6.291 1.00 40.75 497 TYR A C 1
ATOM 3967 O O . TYR A 1 497 ? -11.962 14.964 -5.200 1.00 40.75 497 TYR A O 1
ATOM 3975 N N . LYS A 1 498 ? -11.912 16.657 -6.697 1.00 39.28 498 LYS A N 1
ATOM 3976 C CA . LYS A 1 498 ? -11.255 17.695 -5.902 1.00 39.28 498 LYS A CA 1
ATOM 3977 C C . LYS A 1 498 ? -12.238 18.187 -4.831 1.00 39.28 498 LYS A C 1
ATOM 3979 O O . LYS A 1 498 ? -13.297 18.698 -5.175 1.00 39.28 498 LYS A O 1
ATOM 3984 N N . SER A 1 499 ? -11.907 18.032 -3.552 1.00 30.09 499 SER A N 1
ATOM 3985 C CA . SER A 1 499 ? -12.560 18.794 -2.481 1.00 30.09 499 SER A CA 1
ATOM 3986 C C . SER A 1 499 ? -12.012 20.225 -2.480 1.00 30.09 499 SER A C 1
ATOM 3988 O O . SER A 1 499 ? -10.809 20.411 -2.671 1.00 30.09 499 SER A O 1
ATOM 3990 N N . ASP A 1 500 ? -12.894 21.202 -2.280 1.00 30.73 500 ASP A N 1
ATOM 3991 C CA . ASP A 1 500 ? -12.645 22.642 -2.388 1.00 30.73 500 ASP A CA 1
ATOM 3992 C C . ASP A 1 500 ? -11.384 23.165 -1.674 1.00 30.73 500 ASP A C 1
ATOM 3994 O O . ASP A 1 500 ? -10.892 22.634 -0.677 1.00 30.73 500 ASP A O 1
ATOM 3998 N N . THR A 1 501 ? -10.868 24.260 -2.228 1.00 35.06 501 THR A N 1
ATOM 3999 C CA . THR A 1 501 ? -9.567 24.909 -2.012 1.00 35.06 501 THR A CA 1
ATOM 4000 C C . THR A 1 501 ? -9.372 25.605 -0.654 1.00 35.06 501 THR A C 1
ATOM 4002 O O . THR A 1 501 ? -8.859 26.718 -0.605 1.00 35.06 501 THR A O 1
ATOM 4005 N N . SER A 1 502 ? -9.712 24.971 0.469 1.00 31.55 502 SER A N 1
ATOM 4006 C CA . SER A 1 502 ? -9.453 25.543 1.808 1.00 31.55 502 SER A CA 1
ATOM 4007 C C . SER A 1 502 ? -8.749 24.610 2.803 1.00 31.55 502 SER A C 1
ATOM 4009 O O . SER A 1 502 ? -8.618 24.942 3.980 1.00 31.55 502 SER A O 1
ATOM 4011 N N . SER A 1 503 ? -8.212 23.468 2.363 1.00 27.84 503 SER A N 1
ATOM 4012 C CA . SER A 1 503 ? -7.317 22.642 3.191 1.00 27.84 503 SER A CA 1
ATOM 4013 C C . SER A 1 503 ? -6.267 21.904 2.352 1.00 27.84 503 SER A C 1
ATOM 4015 O O . SER A 1 503 ? -6.618 21.306 1.336 1.00 27.84 503 SER A O 1
ATOM 4017 N N . PRO A 1 504 ? -4.982 21.874 2.764 1.00 29.31 504 PRO A N 1
ATOM 4018 C CA . PRO A 1 504 ? -3.880 21.310 1.975 1.00 29.31 504 PRO A CA 1
ATOM 4019 C C . PRO A 1 504 ? -3.847 19.768 1.942 1.00 29.31 504 PRO A C 1
ATOM 4021 O O . PRO A 1 504 ? -2.825 19.173 1.618 1.00 29.31 504 PRO A O 1
ATOM 4024 N N . SER A 1 505 ? -4.948 19.084 2.261 1.00 32.97 505 SER A N 1
ATOM 4025 C CA . SER A 1 505 ? -5.035 17.621 2.231 1.00 32.97 505 SER A CA 1
ATOM 4026 C C . SER A 1 505 ? -6.150 17.161 1.294 1.00 32.97 505 SER A C 1
ATOM 4028 O O . SER A 1 505 ? -7.259 16.870 1.735 1.00 32.97 505 SER A O 1
ATOM 4030 N N . SER A 1 506 ? -5.847 17.099 -0.003 1.00 35.72 506 SER A N 1
ATOM 4031 C CA . SER A 1 506 ? -6.697 16.420 -0.992 1.00 35.72 506 SER A CA 1
ATOM 4032 C C . SER A 1 506 ? -6.715 14.904 -0.725 1.00 35.72 506 SER A C 1
ATOM 4034 O O . SER A 1 506 ? -5.646 14.338 -0.481 1.00 35.72 506 SER A O 1
ATOM 4036 N N . PRO A 1 507 ? -7.865 14.205 -0.794 1.00 39.16 507 PRO A N 1
ATOM 4037 C CA . PRO A 1 507 ? -7.873 12.751 -0.855 1.00 39.16 507 PRO A CA 1
ATOM 4038 C C . PRO A 1 507 ? -7.509 12.338 -2.285 1.00 39.16 507 PRO A C 1
ATOM 4040 O O . PRO A 1 507 ? -8.338 12.343 -3.188 1.00 39.16 507 PRO A O 1
ATOM 4043 N N . SER A 1 508 ? -6.227 12.054 -2.503 1.00 49.19 508 SER A N 1
ATOM 4044 C CA . SER A 1 508 ? -5.723 11.490 -3.757 1.00 49.19 508 SER A CA 1
ATOM 4045 C C . SER A 1 508 ? -6.177 10.031 -3.925 1.00 49.19 508 SER A C 1
ATOM 4047 O O . SER A 1 508 ? -6.503 9.368 -2.937 1.00 49.19 508 SER A O 1
ATOM 4049 N N . LEU A 1 509 ? -6.069 9.494 -5.150 1.00 48.53 509 LEU A N 1
ATOM 4050 C CA . LEU A 1 509 ? -6.078 8.050 -5.484 1.00 48.53 509 LEU A CA 1
ATOM 4051 C C . LEU A 1 509 ? -5.253 7.174 -4.511 1.00 48.53 509 LEU A C 1
ATOM 4053 O O . LEU A 1 509 ? -5.435 5.965 -4.417 1.00 48.53 509 LEU A O 1
ATOM 4057 N N . TYR A 1 510 ? -4.340 7.798 -3.769 1.00 53.47 510 TYR A N 1
ATOM 4058 C CA . TYR A 1 510 ? -3.352 7.185 -2.892 1.00 53.47 510 TYR A CA 1
ATOM 4059 C C . TYR A 1 510 ? -3.721 7.262 -1.403 1.00 53.47 510 TYR A C 1
ATOM 4061 O O . TYR A 1 510 ? -2.978 6.777 -0.555 1.00 53.47 510 TYR A O 1
ATOM 4069 N N . SER A 1 511 ? -4.887 7.836 -1.080 1.00 55.50 511 SER A N 1
ATOM 4070 C CA . SER A 1 511 ? -5.499 7.783 0.257 1.00 55.50 511 SER A CA 1
ATOM 4071 C C . SER A 1 511 ? -6.311 6.499 0.486 1.00 55.50 511 SER A C 1
ATOM 4073 O O . SER A 1 511 ? -6.880 6.316 1.564 1.00 55.50 511 SER A O 1
ATOM 4075 N N . HIS A 1 512 ? -6.389 5.609 -0.509 1.00 61.06 512 HIS A N 1
ATOM 4076 C CA . HIS A 1 512 ? -7.054 4.318 -0.366 1.00 61.06 512 HIS A CA 1
ATOM 4077 C C . HIS A 1 512 ? -6.374 3.459 0.711 1.00 61.06 512 HIS A C 1
ATOM 4079 O O . HIS A 1 512 ? -5.149 3.400 0.798 1.00 61.06 512 HIS A O 1
ATOM 4085 N N . GLY A 1 513 ? -7.176 2.798 1.549 1.00 66.94 513 GLY A N 1
ATOM 4086 C CA . GLY A 1 513 ? -6.679 2.037 2.700 1.00 66.94 513 GLY A CA 1
ATOM 4087 C C . GLY A 1 513 ? -6.272 2.903 3.898 1.00 66.94 513 GLY A C 1
ATOM 4088 O O . GLY A 1 513 ? -5.820 2.363 4.909 1.00 66.94 513 GLY A O 1
ATOM 4089 N N . ARG A 1 514 ? -6.449 4.235 3.833 1.00 75.69 514 ARG A N 1
ATOM 4090 C CA . ARG A 1 514 ? -6.271 5.108 4.998 1.00 75.69 514 ARG A CA 1
ATOM 4091 C C . ARG A 1 514 ? -7.272 4.705 6.089 1.00 75.69 514 ARG A C 1
ATOM 4093 O O . ARG A 1 514 ? -8.478 4.771 5.838 1.00 75.69 514 ARG A O 1
ATOM 4100 N N . PRO A 1 515 ? -6.806 4.326 7.291 1.00 79.00 515 PRO A N 1
ATOM 4101 C CA . PRO A 1 515 ? -7.706 3.912 8.352 1.00 79.00 515 PRO A CA 1
ATOM 4102 C C . PRO A 1 515 ? -8.575 5.087 8.811 1.00 79.00 515 PRO A C 1
ATOM 4104 O O . PRO A 1 515 ? -8.128 6.241 8.833 1.00 79.00 515 PRO A O 1
ATOM 4107 N N . GLY A 1 516 ? -9.817 4.783 9.193 1.00 77.25 516 GLY A N 1
ATOM 4108 C CA . GLY A 1 516 ? -10.703 5.742 9.856 1.00 77.25 516 GLY A CA 1
ATOM 4109 C C . GLY A 1 516 ? -10.142 6.212 11.203 1.00 77.25 516 GLY A C 1
ATOM 4110 O O . GLY A 1 516 ? -9.167 5.660 11.715 1.00 77.25 516 GLY A O 1
ATOM 4111 N N . ALA A 1 517 ? -10.766 7.224 11.808 1.00 78.75 517 ALA A N 1
ATOM 4112 C CA . ALA A 1 517 ? -10.325 7.748 13.102 1.00 78.75 517 ALA A CA 1
ATOM 4113 C C . ALA A 1 517 ? -10.370 6.673 14.204 1.00 78.75 517 ALA A C 1
ATOM 4115 O O . ALA A 1 517 ? -9.434 6.553 14.991 1.00 78.75 517 ALA A O 1
ATOM 4116 N N . GLU A 1 518 ? -11.419 5.850 14.214 1.00 81.12 518 GLU A N 1
ATOM 4117 C CA . GLU A 1 518 ? -11.603 4.744 15.156 1.00 81.12 518 GLU A CA 1
ATOM 4118 C C . GLU A 1 518 ? -10.582 3.621 14.926 1.00 81.12 518 GLU A C 1
ATOM 4120 O O . GLU A 1 518 ? -10.041 3.070 15.883 1.00 81.12 518 GLU A O 1
ATOM 4125 N N . GLU A 1 519 ? -10.269 3.313 13.663 1.00 82.44 519 GLU A N 1
ATOM 4126 C CA . GLU A 1 519 ? -9.240 2.327 13.314 1.00 82.44 519 GLU A CA 1
ATOM 4127 C C . GLU A 1 519 ? -7.842 2.803 13.742 1.00 82.44 519 GLU A C 1
ATOM 4129 O O . GLU A 1 519 ? -7.083 2.028 14.323 1.00 82.44 519 GLU A O 1
ATOM 4134 N N . LEU A 1 520 ? -7.498 4.076 13.500 1.00 85.19 520 LEU A N 1
ATOM 4135 C CA . LEU A 1 520 ? -6.232 4.663 13.961 1.00 85.19 520 LEU A CA 1
ATOM 4136 C C . LEU A 1 520 ? -6.135 4.670 15.486 1.00 85.19 520 LEU A C 1
ATOM 4138 O O . LEU A 1 520 ? -5.079 4.356 16.031 1.00 85.19 520 LEU A O 1
ATOM 4142 N N . PHE A 1 521 ? -7.229 5.006 16.167 1.00 84.25 521 PHE A N 1
ATOM 4143 C CA . PHE A 1 521 ? -7.287 5.005 17.622 1.00 84.25 521 PHE A CA 1
ATOM 4144 C C . PHE A 1 521 ? -7.026 3.607 18.199 1.00 84.25 521 PHE A C 1
ATOM 4146 O O . PHE A 1 521 ? -6.187 3.460 19.085 1.00 84.25 521 PHE A O 1
ATOM 4153 N N . LEU A 1 522 ? -7.669 2.571 17.648 1.00 83.94 522 LEU A N 1
ATOM 4154 C CA . LEU A 1 522 ? -7.417 1.182 18.039 1.00 83.94 522 LEU A CA 1
ATOM 4155 C C . LEU A 1 522 ? -5.962 0.767 17.808 1.00 83.94 522 LEU A C 1
ATOM 4157 O O . LEU A 1 522 ? -5.336 0.203 18.706 1.00 83.94 522 LEU A O 1
ATOM 4161 N N . LYS A 1 523 ? -5.406 1.088 16.633 1.00 86.75 523 LYS A N 1
ATOM 4162 C CA . LYS A 1 523 ? -3.998 0.809 16.318 1.00 86.75 523 LYS A CA 1
ATOM 4163 C C . LYS A 1 523 ? -3.043 1.491 17.298 1.00 86.75 523 LYS A C 1
ATOM 4165 O O . LYS A 1 523 ? -2.078 0.865 17.715 1.00 86.75 523 LYS A O 1
ATOM 4170 N N . MET A 1 524 ? -3.328 2.730 17.698 1.00 89.50 524 MET A N 1
ATOM 4171 C CA . MET A 1 524 ? -2.534 3.460 18.689 1.00 89.50 524 MET A CA 1
ATOM 4172 C C . MET A 1 524 ? -2.585 2.806 20.073 1.00 89.50 524 MET A C 1
ATOM 4174 O O . MET A 1 524 ? -1.538 2.595 20.681 1.00 89.50 524 MET A O 1
ATOM 4178 N N . CYS A 1 525 ? -3.767 2.423 20.562 1.00 84.19 525 CYS A N 1
ATOM 4179 C CA . CYS A 1 525 ? -3.874 1.774 21.869 1.00 84.19 525 CYS A CA 1
ATOM 4180 C C . CYS A 1 525 ? -3.176 0.408 21.906 1.00 84.19 525 CYS A C 1
ATOM 4182 O O . CYS A 1 525 ? -2.553 0.065 22.909 1.00 84.19 525 CYS A O 1
ATOM 4184 N N . TRP A 1 526 ? -3.231 -0.362 20.819 1.00 85.50 526 TRP A N 1
ATOM 4185 C CA . TRP A 1 526 ? -2.465 -1.605 20.730 1.00 85.50 526 TRP A CA 1
ATOM 4186 C C . TRP A 1 526 ? -0.970 -1.380 20.614 1.00 85.50 526 TRP A C 1
ATOM 4188 O O . TRP A 1 526 ? -0.226 -2.126 21.233 1.00 85.50 526 TRP A O 1
ATOM 4198 N N . ALA A 1 527 ? -0.535 -0.350 19.890 1.00 88.38 527 ALA A N 1
ATOM 4199 C CA . ALA A 1 527 ? 0.872 0.015 19.831 1.00 88.38 527 ALA A CA 1
ATOM 4200 C C . ALA A 1 527 ? 1.428 0.337 21.230 1.00 88.38 527 ALA A C 1
ATOM 4202 O O . ALA A 1 527 ? 2.506 -0.125 21.591 1.00 88.38 527 ALA A O 1
ATOM 4203 N N . ALA A 1 528 ? 0.664 1.071 22.048 1.00 86.81 528 ALA A N 1
ATOM 4204 C CA . ALA A 1 528 ? 1.031 1.356 23.435 1.00 86.81 528 ALA A CA 1
ATOM 4205 C C . ALA A 1 528 ? 1.078 0.084 24.300 1.00 86.81 528 ALA A C 1
ATOM 4207 O O . ALA A 1 528 ? 2.016 -0.105 25.071 1.00 86.81 528 ALA A O 1
ATOM 4208 N N . LYS A 1 529 ? 0.097 -0.814 24.138 1.00 85.31 529 LYS A N 1
ATOM 4209 C CA . LYS A 1 529 ? 0.071 -2.109 24.831 1.00 85.31 529 LYS A CA 1
ATOM 4210 C C . LYS A 1 529 ? 1.272 -2.983 24.451 1.00 85.31 529 LYS A C 1
ATOM 4212 O O . LYS A 1 529 ? 1.924 -3.518 25.335 1.00 85.31 529 LYS A O 1
ATOM 4217 N N . GLU A 1 530 ? 1.565 -3.101 23.159 1.00 87.38 530 GLU A N 1
ATOM 4218 C CA . GLU A 1 530 ? 2.680 -3.891 22.629 1.00 87.38 530 GLU A CA 1
ATOM 4219 C C . GLU A 1 530 ? 4.018 -3.428 23.211 1.00 87.38 530 GLU A C 1
ATOM 4221 O O . GLU A 1 530 ? 4.831 -4.249 23.620 1.00 87.38 530 GLU A O 1
ATOM 4226 N N . VAL A 1 531 ? 4.219 -2.112 23.313 1.00 86.88 531 VAL A N 1
ATOM 4227 C CA . VAL A 1 531 ? 5.404 -1.529 23.952 1.00 86.88 531 VAL A CA 1
ATOM 4228 C C . VAL A 1 531 ? 5.419 -1.764 25.464 1.00 86.88 531 VAL A C 1
ATOM 4230 O O . VAL A 1 531 ? 6.477 -2.037 26.017 1.00 86.88 531 VAL A O 1
ATOM 4233 N N . GLY A 1 532 ? 4.271 -1.695 26.141 1.00 82.38 532 GLY A N 1
ATOM 4234 C CA . GLY A 1 532 ? 4.181 -1.973 27.579 1.00 82.38 532 GLY A CA 1
ATOM 4235 C C . GLY A 1 532 ? 4.402 -3.446 27.951 1.00 82.38 532 GLY A C 1
ATOM 4236 O O . GLY A 1 532 ? 4.837 -3.735 29.061 1.00 82.38 532 GLY A O 1
ATOM 4237 N N . GLU A 1 533 ? 4.111 -4.375 27.038 1.00 81.62 533 GLU A N 1
ATOM 4238 C CA . GLU A 1 533 ? 4.349 -5.820 27.194 1.00 81.62 533 GLU A CA 1
ATOM 4239 C C . GLU A 1 533 ? 5.733 -6.256 26.683 1.00 81.62 533 GLU A C 1
ATOM 4241 O O . GLU A 1 533 ? 6.110 -7.420 26.846 1.00 81.62 533 GLU A O 1
ATOM 4246 N N . TYR A 1 534 ? 6.491 -5.345 26.068 1.00 75.44 534 TYR A N 1
ATOM 4247 C CA . TYR A 1 534 ? 7.822 -5.622 25.546 1.00 75.44 534 TYR A CA 1
ATOM 4248 C C . TYR A 1 534 ? 8.804 -5.861 26.700 1.00 75.44 534 TYR A C 1
ATOM 4250 O O . TYR A 1 534 ? 9.307 -4.929 27.320 1.00 75.44 534 TYR A O 1
ATOM 4258 N N . VAL A 1 535 ? 9.078 -7.133 26.982 1.00 59.94 535 VAL A N 1
ATOM 4259 C CA . VAL A 1 535 ? 10.189 -7.570 27.836 1.00 59.94 535 VAL A CA 1
ATOM 4260 C C . VAL A 1 535 ? 11.396 -7.730 26.931 1.00 59.94 535 VAL A C 1
ATOM 4262 O O . VAL A 1 535 ? 11.275 -8.450 25.943 1.00 59.94 535 VAL A O 1
ATOM 4265 N N . ASP A 1 536 ? 12.509 -7.066 27.258 1.00 57.00 536 ASP A N 1
ATOM 4266 C CA . ASP A 1 536 ? 13.726 -6.933 26.444 1.00 57.00 536 ASP A CA 1
ATOM 4267 C C . ASP A 1 536 ? 14.194 -8.267 25.831 1.00 57.00 536 ASP A C 1
ATOM 4269 O O . ASP A 1 536 ? 15.022 -9.014 26.358 1.00 57.00 536 ASP A O 1
ATOM 4273 N N . SER A 1 537 ? 13.596 -8.622 24.698 1.00 46.00 537 SER A N 1
ATOM 4274 C CA . SER A 1 537 ? 14.019 -9.739 23.884 1.00 46.00 537 SER A CA 1
ATOM 4275 C C . SER A 1 537 ? 15.223 -9.226 23.121 1.00 46.00 537 SER A C 1
ATOM 4277 O O . SER A 1 537 ? 15.069 -8.322 22.307 1.00 46.00 537 SER A O 1
ATOM 4279 N N . ASN A 1 538 ? 16.396 -9.807 23.380 1.00 44.66 538 ASN A N 1
ATOM 4280 C CA . ASN A 1 538 ? 17.701 -9.535 22.753 1.00 44.66 538 ASN A CA 1
ATOM 4281 C C . ASN A 1 538 ? 17.728 -9.625 21.200 1.00 44.66 538 ASN A C 1
ATOM 4283 O O . ASN A 1 538 ? 18.789 -9.811 20.606 1.00 44.66 538 ASN A O 1
ATOM 4287 N N . SER A 1 539 ? 16.587 -9.534 20.514 1.00 51.97 539 SER A N 1
ATOM 4288 C CA . SER A 1 539 ? 16.496 -9.395 19.071 1.00 51.97 539 SER A CA 1
ATOM 4289 C C . SER A 1 539 ? 16.948 -7.991 18.658 1.00 51.97 539 SER A C 1
ATOM 4291 O O . SER A 1 539 ? 16.305 -6.998 19.002 1.00 51.97 539 SER A O 1
ATOM 4293 N N . PRO A 1 540 ? 18.011 -7.873 17.849 1.00 57.38 540 PRO A N 1
ATOM 4294 C CA . PRO A 1 540 ? 18.439 -6.587 17.316 1.00 57.38 540 PRO A CA 1
ATOM 4295 C C . PRO A 1 540 ? 17.434 -5.997 16.312 1.00 57.38 540 PRO A C 1
ATOM 4297 O O . PRO A 1 540 ? 17.570 -4.820 15.972 1.00 57.38 540 PRO A O 1
ATOM 4300 N N . ILE A 1 541 ? 16.436 -6.771 15.860 1.00 60.41 541 ILE A N 1
ATOM 4301 C CA . ILE A 1 541 ? 15.490 -6.409 14.798 1.00 60.41 541 ILE A CA 1
ATOM 4302 C C . ILE A 1 541 ? 14.092 -6.161 15.390 1.00 60.41 541 ILE A C 1
ATOM 4304 O O . ILE A 1 541 ? 13.552 -7.058 16.048 1.00 60.41 541 ILE A O 1
ATOM 4308 N N . PRO A 1 542 ? 13.473 -4.992 15.129 1.00 67.31 542 PRO A N 1
ATOM 4309 C CA . PRO A 1 542 ? 12.067 -4.757 15.420 1.00 67.31 542 PRO A CA 1
ATOM 4310 C C . PRO A 1 542 ? 11.190 -5.760 14.667 1.00 67.31 542 PRO A C 1
ATOM 4312 O O . PRO A 1 542 ? 11.214 -5.819 13.439 1.00 67.31 542 PRO A O 1
ATOM 4315 N N . SER A 1 543 ? 10.405 -6.541 15.405 1.00 72.00 543 SER A N 1
ATOM 4316 C CA . SER A 1 543 ? 9.498 -7.550 14.847 1.00 72.00 543 SER A CA 1
ATOM 4317 C C . SER A 1 543 ? 8.240 -6.948 14.213 1.00 72.00 543 SER A C 1
ATOM 4319 O O . SER A 1 543 ? 7.574 -7.618 13.425 1.00 72.00 543 SER A O 1
ATOM 4321 N N . THR A 1 544 ? 7.912 -5.692 14.534 1.00 83.31 544 THR A N 1
ATOM 4322 C CA . THR A 1 544 ? 6.703 -5.001 14.071 1.00 83.31 544 THR A CA 1
ATOM 4323 C C . THR A 1 544 ? 6.977 -3.546 13.683 1.00 83.31 544 THR A C 1
ATOM 4325 O O . THR A 1 544 ? 7.953 -2.926 14.119 1.00 83.31 544 THR A O 1
ATOM 4328 N N . HIS A 1 545 ? 6.062 -2.975 12.891 1.00 88.00 545 HIS A N 1
ATOM 4329 C CA . HIS A 1 545 ? 6.045 -1.551 12.525 1.00 88.00 545 HIS A CA 1
ATOM 4330 C C . HIS A 1 545 ? 6.078 -0.627 13.753 1.00 88.00 545 HIS A C 1
ATOM 4332 O O . HIS A 1 545 ? 6.814 0.358 13.790 1.00 88.00 545 HIS A O 1
ATOM 4338 N N . VAL A 1 546 ? 5.319 -0.969 14.797 1.00 88.69 546 VAL A N 1
ATOM 4339 C CA . VAL A 1 546 ? 5.286 -0.202 16.049 1.00 88.69 546 VAL A CA 1
ATOM 4340 C C . VAL A 1 546 ? 6.649 -0.220 16.724 1.00 88.69 546 VAL A C 1
ATOM 4342 O O . VAL A 1 546 ? 7.131 0.828 17.153 1.00 88.69 546 VAL A O 1
ATOM 4345 N N . MET A 1 547 ? 7.291 -1.385 16.781 1.00 87.12 547 MET A N 1
ATOM 4346 C CA . MET A 1 547 ? 8.573 -1.527 17.457 1.00 87.12 547 MET A CA 1
ATOM 4347 C C . MET A 1 547 ? 9.703 -0.797 16.714 1.00 87.12 547 MET A C 1
ATOM 4349 O O . MET A 1 547 ? 10.626 -0.277 17.344 1.00 87.12 547 MET A O 1
ATOM 4353 N N . LEU A 1 548 ? 9.599 -0.661 15.384 1.00 87.56 548 LEU A N 1
ATOM 4354 C CA . LEU A 1 548 ? 10.476 0.212 14.596 1.00 87.56 548 LEU A CA 1
ATOM 4355 C C . LEU A 1 548 ? 10.309 1.679 15.017 1.00 87.56 548 LEU A C 1
ATOM 4357 O O . LEU A 1 548 ? 11.301 2.353 15.299 1.00 87.56 548 LEU A O 1
ATOM 4361 N N . ILE A 1 549 ? 9.068 2.165 15.106 1.00 91.06 549 ILE A N 1
ATOM 4362 C CA . ILE A 1 549 ? 8.790 3.543 15.537 1.00 91.06 549 ILE A CA 1
ATOM 4363 C C . ILE A 1 549 ? 9.276 3.765 16.972 1.00 91.06 549 ILE A C 1
ATOM 4365 O O . ILE A 1 549 ? 9.928 4.775 17.232 1.00 91.06 549 ILE A O 1
ATOM 4369 N N . TYR A 1 550 ? 9.007 2.830 17.887 1.00 90.25 550 TYR A N 1
ATOM 4370 C CA . TYR A 1 550 ? 9.436 2.909 19.285 1.00 90.25 550 TYR A CA 1
ATOM 4371 C C . TYR A 1 550 ? 10.962 2.979 19.414 1.00 90.25 550 TYR A C 1
ATOM 4373 O O . TYR A 1 550 ? 11.489 3.798 20.167 1.00 90.25 550 TYR A O 1
ATOM 4381 N N . ARG A 1 551 ? 11.695 2.190 18.621 1.00 87.12 551 ARG A N 1
ATOM 4382 C CA . ARG A 1 551 ? 13.162 2.231 18.579 1.00 87.12 551 ARG A CA 1
ATOM 4383 C C . ARG A 1 551 ? 13.693 3.577 18.085 1.00 87.12 551 ARG A C 1
ATOM 4385 O O . ARG A 1 551 ? 14.594 4.130 18.715 1.00 87.12 551 ARG A O 1
ATOM 4392 N N . ILE A 1 552 ? 13.149 4.106 16.985 1.00 88.44 552 ILE A N 1
ATOM 4393 C CA . ILE A 1 552 ? 13.539 5.424 16.451 1.00 88.44 552 ILE A CA 1
ATOM 4394 C C . ILE A 1 552 ? 13.244 6.515 17.485 1.00 88.44 552 ILE A C 1
ATOM 4396 O O . ILE A 1 552 ? 14.101 7.350 17.768 1.00 88.44 552 ILE A O 1
ATOM 4400 N N . PHE A 1 553 ? 12.062 6.462 18.099 1.00 90.00 553 PHE A N 1
ATOM 4401 C CA . PHE A 1 553 ? 11.649 7.363 19.167 1.00 90.00 553 PHE A CA 1
ATOM 4402 C C . PHE A 1 553 ? 12.620 7.343 20.356 1.00 90.00 553 PHE A C 1
ATOM 4404 O O . PHE A 1 553 ? 13.116 8.399 20.742 1.00 90.00 553 PHE A O 1
ATOM 4411 N N . ASN A 1 554 ? 12.957 6.166 20.893 1.00 87.94 554 ASN A N 1
ATOM 4412 C CA . ASN A 1 554 ? 13.872 6.049 22.032 1.00 87.94 554 ASN A CA 1
ATOM 4413 C C . ASN A 1 554 ? 15.271 6.580 21.718 1.00 87.94 554 ASN A C 1
ATOM 4415 O O . ASN A 1 554 ? 15.857 7.277 22.539 1.00 87.94 554 ASN A O 1
ATOM 4419 N N . ARG A 1 555 ? 15.790 6.325 20.511 1.00 86.19 555 ARG A N 1
ATOM 4420 C CA . ARG A 1 555 ? 17.096 6.857 20.094 1.00 86.19 555 ARG A CA 1
ATOM 4421 C C . ARG A 1 555 ? 17.122 8.381 20.070 1.00 86.19 555 ARG A C 1
ATOM 4423 O O . ARG A 1 555 ? 18.105 8.979 20.498 1.00 86.19 555 ARG A O 1
ATOM 4430 N N . MET A 1 556 ? 16.042 9.011 19.617 1.00 86.69 556 MET A N 1
ATOM 4431 C CA . MET A 1 556 ? 15.911 10.469 19.680 1.00 86.69 556 MET A CA 1
ATOM 4432 C C . MET A 1 556 ? 15.745 10.968 21.116 1.00 86.69 556 MET A C 1
ATOM 4434 O O . MET A 1 556 ? 16.333 11.983 21.471 1.00 86.69 556 MET A O 1
ATOM 4438 N N . LEU A 1 557 ? 15.004 10.235 21.947 1.00 84.44 557 LEU A N 1
ATOM 4439 C CA . LEU A 1 557 ? 14.800 10.557 23.359 1.00 84.44 557 LEU A CA 1
ATOM 4440 C C . LEU A 1 557 ? 16.104 10.501 24.176 1.00 84.44 557 LEU A C 1
ATOM 4442 O O . LEU A 1 557 ? 16.295 11.303 25.085 1.00 84.44 557 LEU A O 1
ATOM 4446 N N . ASP A 1 558 ? 17.021 9.597 23.824 1.00 81.44 558 ASP A N 1
ATOM 4447 C CA . ASP A 1 558 ? 18.334 9.443 24.470 1.00 81.44 558 ASP A CA 1
ATOM 4448 C C . ASP A 1 558 ? 19.378 10.465 23.987 1.00 81.44 558 ASP A C 1
ATOM 4450 O O . ASP A 1 558 ? 20.497 10.538 24.511 1.00 81.44 558 ASP A O 1
ATOM 4454 N N . THR A 1 559 ? 19.053 11.247 22.955 1.00 81.62 559 THR A N 1
ATOM 4455 C CA . THR A 1 559 ? 20.006 12.156 22.319 1.00 81.62 559 THR A CA 1
ATOM 4456 C C . THR A 1 559 ? 20.311 13.333 23.239 1.00 81.62 559 THR A C 1
ATOM 4458 O O . THR A 1 559 ? 19.467 14.180 23.509 1.00 81.62 559 THR A O 1
ATOM 4461 N N . LYS A 1 560 ? 21.562 13.456 23.691 1.00 70.00 560 LYS A N 1
ATOM 4462 C CA . LYS A 1 560 ? 21.988 14.612 24.493 1.00 70.00 560 LYS A CA 1
ATOM 4463 C C . LYS A 1 560 ? 21.970 15.886 23.644 1.00 70.00 560 LYS A C 1
ATOM 4465 O O . LYS A 1 560 ? 22.860 16.110 22.823 1.00 70.00 560 LYS A O 1
ATOM 4470 N N . ILE A 1 561 ? 20.978 16.742 23.870 1.00 66.56 561 ILE A N 1
ATOM 4471 C CA . ILE A 1 561 ? 20.911 18.077 23.273 1.00 66.56 561 ILE A CA 1
ATOM 4472 C C . ILE A 1 561 ? 21.890 18.981 24.034 1.00 66.56 561 ILE A C 1
ATOM 4474 O O . ILE A 1 561 ? 21.687 19.288 25.206 1.00 66.56 561 ILE A O 1
ATOM 4478 N N . GLN A 1 562 ? 22.993 19.370 23.390 1.00 55.31 562 GLN A N 1
ATOM 4479 C CA . GLN A 1 562 ? 23.936 20.336 23.958 1.00 55.31 562 GLN A CA 1
ATOM 4480 C C . GLN A 1 562 ? 23.323 21.742 23.887 1.00 55.31 562 GLN A C 1
ATOM 4482 O O . GLN A 1 562 ? 23.198 22.291 22.793 1.00 55.31 562 GLN A O 1
ATOM 4487 N N . HIS A 1 563 ? 22.967 22.318 25.037 1.00 52.41 563 HIS A N 1
ATOM 4488 C CA . HIS A 1 563 ? 22.595 23.732 25.140 1.00 52.41 563 HIS A CA 1
ATOM 4489 C C . HIS A 1 563 ? 23.846 24.602 24.958 1.00 52.41 563 HIS A C 1
ATOM 4491 O O . HIS A 1 563 ? 24.855 24.402 25.640 1.00 52.41 563 HIS A O 1
ATOM 4497 N N . GLY A 1 564 ? 23.807 25.522 23.997 1.00 47.38 564 GLY A N 1
ATOM 4498 C CA . GLY A 1 564 ? 24.884 26.475 23.730 1.00 47.38 564 GLY A CA 1
ATOM 4499 C C . GLY A 1 564 ? 24.443 27.877 24.138 1.00 47.38 564 GLY A C 1
ATOM 4500 O O . GLY A 1 564 ? 23.261 28.166 24.174 1.00 47.38 564 GLY A O 1
ATOM 4501 N N . SER A 1 565 ? 25.376 28.785 24.415 1.00 45.44 565 SER A N 1
ATOM 4502 C CA . SER A 1 565 ? 25.041 30.169 24.790 1.00 45.44 565 SER A CA 1
ATOM 4503 C C . SER A 1 565 ? 24.420 31.014 23.658 1.00 45.44 565 SER A C 1
ATOM 4505 O O . SER A 1 565 ? 24.021 32.143 23.920 1.00 45.44 565 SER A O 1
ATOM 4507 N N . ASP A 1 566 ? 24.348 30.488 22.426 1.00 48.91 566 ASP A N 1
ATOM 4508 C CA . ASP A 1 566 ? 23.832 31.169 21.228 1.00 48.91 566 ASP A CA 1
ATOM 4509 C C . ASP A 1 566 ? 22.530 30.523 20.721 1.00 48.91 566 ASP A C 1
ATOM 4511 O O . ASP A 1 566 ? 22.544 29.449 20.108 1.00 48.91 566 ASP A O 1
ATOM 4515 N N . ASP A 1 567 ? 21.417 31.238 20.892 1.00 52.75 567 ASP A N 1
ATOM 4516 C CA . ASP A 1 567 ? 20.043 30.794 20.592 1.00 52.75 567 ASP A CA 1
ATOM 4517 C C . ASP A 1 567 ? 19.843 30.408 19.102 1.00 52.75 567 ASP A C 1
ATOM 4519 O O . ASP A 1 567 ? 19.230 29.394 18.765 1.00 52.75 567 ASP A O 1
ATOM 4523 N N . ASN A 1 568 ? 20.485 31.135 18.173 1.00 51.03 568 ASN A N 1
ATOM 4524 C CA . ASN A 1 568 ? 20.421 30.848 16.728 1.00 51.03 568 ASN A CA 1
ATOM 4525 C C . ASN A 1 568 ? 21.249 29.620 16.291 1.00 51.03 568 ASN A C 1
ATOM 4527 O O . ASN A 1 568 ? 20.989 29.028 15.240 1.00 51.03 568 ASN A O 1
ATOM 4531 N N . GLY A 1 569 ? 22.267 29.231 17.065 1.00 54.91 569 GLY A N 1
ATOM 4532 C CA . GLY A 1 569 ? 23.107 28.061 16.782 1.00 54.91 569 GLY A CA 1
ATOM 4533 C C . GLY A 1 569 ? 22.564 26.769 17.393 1.00 54.91 569 GLY A C 1
ATOM 4534 O O . GLY A 1 569 ? 22.838 25.674 16.888 1.00 54.91 569 GLY A O 1
ATOM 4535 N N . GLU A 1 570 ? 21.778 26.894 18.460 1.00 57.91 570 GLU A N 1
ATOM 4536 C CA . GLU A 1 570 ? 21.271 25.780 19.252 1.00 57.91 570 GLU A CA 1
ATOM 4537 C C . GLU A 1 570 ? 20.233 24.942 18.495 1.00 57.91 570 GLU A C 1
ATOM 4539 O O . GLU A 1 570 ? 20.377 23.719 18.405 1.00 57.91 570 GLU A O 1
ATOM 4544 N N . GLY A 1 571 ? 19.253 25.581 17.845 1.00 62.50 571 GLY A N 1
ATOM 4545 C CA . GLY A 1 571 ? 18.230 24.877 17.059 1.00 62.50 571 GLY A CA 1
ATOM 4546 C C . GLY A 1 571 ? 18.819 24.032 15.920 1.00 62.50 571 GLY A C 1
ATOM 4547 O O . GLY A 1 571 ? 18.392 22.897 15.678 1.00 62.50 571 GLY A O 1
ATOM 4548 N N . ARG A 1 572 ? 19.872 24.537 15.262 1.00 63.69 572 ARG A N 1
ATOM 4549 C CA . ARG A 1 572 ? 20.582 23.815 14.195 1.00 63.69 572 ARG A CA 1
ATOM 4550 C C . ARG A 1 572 ? 21.393 22.638 14.741 1.00 63.69 572 ARG A C 1
ATOM 4552 O O . ARG A 1 572 ? 21.336 21.560 14.157 1.00 63.69 572 ARG A O 1
ATOM 4559 N N . ARG A 1 573 ? 22.116 22.806 15.856 1.00 67.62 573 ARG A N 1
ATOM 4560 C CA . ARG A 1 573 ? 22.880 21.711 16.490 1.00 67.62 573 ARG A CA 1
ATOM 4561 C C . ARG A 1 573 ? 21.962 20.605 17.004 1.00 67.62 573 ARG A C 1
ATOM 4563 O O . ARG A 1 573 ? 22.210 19.440 16.714 1.00 67.62 573 ARG A O 1
ATOM 4570 N N . ARG A 1 574 ? 20.866 20.973 17.676 1.00 72.00 574 ARG A N 1
ATOM 4571 C CA . ARG A 1 574 ? 19.823 20.045 18.138 1.00 72.00 574 ARG A CA 1
ATOM 4572 C C . ARG A 1 574 ? 19.281 19.196 16.994 1.00 72.00 574 ARG A C 1
ATOM 4574 O O . ARG A 1 574 ? 19.227 17.976 17.098 1.00 72.00 574 ARG A O 1
ATOM 4581 N N . THR A 1 575 ? 18.948 19.840 15.883 1.00 69.31 575 THR A N 1
ATOM 4582 C CA . THR A 1 575 ? 18.466 19.167 14.674 1.00 69.31 575 THR A CA 1
ATOM 4583 C C . THR A 1 575 ? 19.473 18.159 14.129 1.00 69.31 575 THR A C 1
ATOM 4585 O O . THR A 1 575 ? 19.093 17.043 13.784 1.00 69.31 575 THR A O 1
ATOM 4588 N N . VAL A 1 576 ? 20.747 18.547 14.022 1.00 74.00 576 VAL A N 1
ATOM 4589 C CA . VAL A 1 576 ? 21.803 17.676 13.486 1.00 74.00 576 VAL A CA 1
ATOM 4590 C C . VAL A 1 576 ? 21.982 16.444 14.374 1.00 74.00 576 VAL A C 1
ATOM 4592 O O . VAL A 1 576 ? 22.022 15.333 13.852 1.00 74.00 576 VAL A O 1
ATOM 4595 N N . SER A 1 577 ? 22.000 16.619 15.698 1.00 79.25 577 SER A N 1
ATOM 4596 C CA . SER A 1 577 ? 22.099 15.502 16.645 1.00 79.25 577 SER A CA 1
ATOM 4597 C C . SER A 1 577 ? 20.899 14.557 16.559 1.00 79.25 577 SER A C 1
ATOM 4599 O O . SER A 1 577 ? 21.088 13.347 16.470 1.00 79.25 577 SER A O 1
ATOM 4601 N N . LEU A 1 578 ? 19.672 15.091 16.524 1.00 81.00 578 LEU A N 1
ATOM 4602 C CA . LEU A 1 578 ? 18.455 14.279 16.393 1.00 81.00 578 LEU A CA 1
ATOM 4603 C C . LEU A 1 578 ? 18.392 13.555 15.043 1.00 81.00 578 LEU A C 1
ATOM 4605 O O . LEU A 1 578 ? 17.985 12.399 14.982 1.00 81.00 578 LEU A O 1
ATOM 4609 N N . SER A 1 579 ? 18.844 14.208 13.970 1.00 80.00 579 SER A N 1
ATOM 4610 C CA . SER A 1 579 ? 18.938 13.588 12.646 1.00 80.00 579 SER A CA 1
ATOM 4611 C C . SER A 1 579 ? 19.934 12.430 12.654 1.00 80.00 579 SER A C 1
ATOM 4613 O O . SER A 1 579 ? 19.606 11.356 12.163 1.00 80.00 579 SER A O 1
ATOM 4615 N N . SER A 1 580 ? 21.118 12.617 13.250 1.00 81.88 580 SER A N 1
ATOM 4616 C CA . SER A 1 580 ? 22.110 11.544 13.414 1.00 81.88 580 SER A CA 1
ATOM 4617 C C . SER A 1 580 ? 21.529 10.372 14.202 1.00 81.88 580 SER A C 1
ATOM 4619 O O . SER A 1 580 ? 21.604 9.238 13.749 1.00 81.88 580 SER A O 1
ATOM 4621 N N . ALA A 1 581 ? 20.866 10.643 15.328 1.00 81.12 581 ALA A N 1
ATOM 4622 C CA . ALA A 1 581 ? 20.266 9.603 16.157 1.00 81.12 581 ALA A CA 1
ATOM 4623 C C . ALA A 1 581 ? 19.141 8.841 15.441 1.00 81.12 581 ALA A C 1
ATOM 4625 O O . ALA A 1 581 ? 19.039 7.620 15.568 1.00 81.12 581 ALA A O 1
ATOM 4626 N N . ALA A 1 582 ? 18.313 9.538 14.658 1.00 81.31 582 ALA A N 1
ATOM 4627 C CA . ALA A 1 582 ? 17.274 8.915 13.845 1.00 81.31 582 ALA A CA 1
ATOM 4628 C C . ALA A 1 582 ? 17.864 8.030 12.731 1.00 81.31 582 ALA A C 1
ATOM 4630 O O . ALA A 1 582 ? 17.265 7.009 12.387 1.00 81.31 582 ALA A O 1
ATOM 4631 N N . TRP A 1 583 ? 19.025 8.391 12.174 1.00 79.69 583 TRP A N 1
ATOM 4632 C CA . TRP A 1 583 ? 19.761 7.568 11.209 1.00 79.69 583 TRP A CA 1
ATOM 4633 C C . TRP A 1 583 ? 20.418 6.353 11.863 1.00 79.69 583 TRP A C 1
ATOM 4635 O O . TRP A 1 583 ? 20.257 5.233 11.377 1.00 79.69 583 TRP A O 1
ATOM 4645 N N . ASP A 1 584 ? 21.075 6.540 13.005 1.00 80.31 584 ASP A N 1
ATOM 4646 C CA . ASP A 1 584 ? 21.674 5.455 13.788 1.00 80.31 584 ASP A CA 1
ATOM 4647 C C . ASP A 1 584 ? 20.620 4.443 14.253 1.00 80.31 584 ASP A C 1
ATOM 4649 O O . ASP A 1 584 ? 20.878 3.242 14.338 1.00 80.31 584 ASP A O 1
ATOM 4653 N N . ALA A 1 585 ? 19.395 4.911 14.514 1.00 75.38 585 ALA A N 1
ATOM 4654 C CA . ALA A 1 585 ? 18.285 4.051 14.888 1.00 75.38 585 ALA A CA 1
ATOM 4655 C C . ALA A 1 585 ? 17.917 3.038 13.805 1.00 75.38 585 ALA A C 1
ATOM 4657 O O . ALA A 1 585 ? 17.425 1.974 14.169 1.00 75.38 585 ALA A O 1
ATOM 4658 N N . VAL A 1 586 ? 18.148 3.358 12.527 1.00 74.50 586 VAL A N 1
ATOM 4659 C CA . VAL A 1 586 ? 17.749 2.547 11.366 1.00 74.50 586 VAL A CA 1
ATOM 4660 C C . VAL A 1 586 ? 18.933 1.967 10.584 1.00 74.50 586 VAL A C 1
ATOM 4662 O O . VAL A 1 586 ? 18.725 1.136 9.707 1.00 74.50 586 VAL A O 1
ATOM 4665 N N . SER A 1 587 ? 20.173 2.338 10.915 1.00 72.81 587 SER A N 1
ATOM 4666 C CA . SER A 1 587 ? 21.393 1.889 10.220 1.00 72.81 587 SER A CA 1
ATOM 4667 C C . SER A 1 587 ? 21.621 0.372 10.289 1.00 72.81 587 SER A C 1
ATOM 4669 O O . SER A 1 587 ? 22.180 -0.217 9.365 1.00 72.81 587 SER A O 1
ATOM 4671 N N . PHE A 1 588 ? 21.120 -0.294 11.334 1.00 62.47 588 PHE A N 1
ATOM 4672 C CA . PHE A 1 588 ? 21.166 -1.756 11.470 1.00 62.47 588 PHE A CA 1
ATOM 4673 C C . PHE A 1 588 ? 20.354 -2.491 10.385 1.00 62.47 588 PHE A C 1
ATOM 4675 O O . PHE A 1 588 ? 20.675 -3.633 10.064 1.00 62.47 588 PHE A O 1
ATOM 4682 N N . LEU A 1 589 ? 19.337 -1.841 9.800 1.00 62.78 589 LEU A N 1
ATOM 4683 C CA . LEU A 1 589 ? 18.570 -2.388 8.673 1.00 62.78 589 LEU A CA 1
ATOM 4684 C C . LEU A 1 589 ? 19.405 -2.469 7.391 1.00 62.78 589 LEU A C 1
ATOM 4686 O O . LEU A 1 589 ? 19.064 -3.227 6.492 1.00 62.78 589 LEU A O 1
ATOM 4690 N N . HIS A 1 590 ? 20.507 -1.718 7.321 1.00 60.94 590 HIS A N 1
ATOM 4691 C CA . HIS A 1 590 ? 21.446 -1.734 6.204 1.00 60.94 590 HIS A CA 1
ATOM 4692 C C . HIS A 1 590 ? 22.586 -2.749 6.416 1.00 60.94 590 HIS A C 1
ATOM 4694 O O . HIS A 1 590 ? 22.908 -3.509 5.510 1.00 60.94 590 HIS A O 1
ATOM 4700 N N . GLN A 1 591 ? 23.148 -2.832 7.631 1.00 53.28 591 GLN A N 1
ATOM 4701 C CA . GLN A 1 591 ? 24.328 -3.665 7.943 1.00 53.28 591 GLN A CA 1
ATOM 4702 C C . GLN A 1 591 ? 24.110 -5.188 7.846 1.00 53.28 591 GLN A C 1
ATOM 4704 O O . GLN A 1 591 ? 25.077 -5.944 7.848 1.00 53.28 591 GLN A O 1
ATOM 4709 N N . GLN A 1 592 ? 22.867 -5.667 7.757 1.00 51.28 592 GLN A N 1
ATOM 4710 C CA . GLN A 1 592 ? 22.584 -7.099 7.592 1.00 51.28 592 GLN A CA 1
ATOM 4711 C C . GLN A 1 592 ? 22.696 -7.607 6.144 1.00 51.28 592 GLN A C 1
ATOM 4713 O O . GLN A 1 592 ? 22.663 -8.820 5.947 1.00 51.28 592 GLN A O 1
ATOM 4718 N N . GLN A 1 593 ? 22.869 -6.729 5.146 1.00 49.75 593 GLN A N 1
ATOM 4719 C CA . GLN A 1 593 ? 23.049 -7.153 3.750 1.00 49.75 593 GLN A CA 1
ATOM 4720 C C . GLN A 1 593 ? 24.418 -7.808 3.498 1.00 49.75 593 GLN A C 1
ATOM 4722 O O . GLN A 1 593 ? 24.480 -8.800 2.777 1.00 49.75 593 GLN A O 1
ATOM 4727 N N . ASP A 1 594 ? 25.482 -7.338 4.158 1.00 43.25 594 ASP A N 1
ATOM 4728 C CA . ASP A 1 594 ? 26.849 -7.835 3.921 1.00 43.25 594 ASP A CA 1
ATOM 4729 C C . ASP A 1 594 ? 27.137 -9.193 4.588 1.00 43.25 594 ASP A C 1
ATOM 4731 O O . ASP A 1 594 ? 27.975 -9.954 4.116 1.00 43.25 594 ASP A O 1
ATOM 4735 N N . HIS A 1 595 ? 26.443 -9.536 5.681 1.00 41.72 595 HIS A N 1
ATOM 4736 C CA . HIS A 1 595 ? 26.723 -10.759 6.453 1.00 41.72 595 HIS A CA 1
ATOM 4737 C C . HIS A 1 595 ? 25.880 -11.982 6.060 1.00 41.72 595 HIS A C 1
ATOM 4739 O O . HIS A 1 595 ? 26.171 -13.084 6.518 1.00 41.72 595 HIS A O 1
ATOM 4745 N N . GLN A 1 596 ? 24.851 -11.822 5.222 1.00 40.31 596 GLN A N 1
ATOM 4746 C CA . GLN A 1 596 ? 23.991 -12.932 4.777 1.00 40.31 596 GLN A CA 1
ATOM 4747 C C . GLN A 1 596 ? 24.330 -13.458 3.377 1.00 40.31 596 GLN A C 1
ATOM 4749 O O . GLN A 1 596 ? 23.814 -14.500 2.983 1.00 40.31 596 GLN A O 1
ATOM 4754 N N . GLN A 1 597 ? 25.223 -12.796 2.636 1.00 40.06 597 GLN A N 1
ATOM 4755 C CA . GLN A 1 597 ? 25.646 -13.272 1.316 1.00 40.06 597 GLN A CA 1
ATOM 4756 C C . GLN A 1 597 ? 26.641 -14.448 1.394 1.00 40.06 597 GLN A C 1
ATOM 4758 O O . GLN A 1 597 ? 26.818 -15.160 0.410 1.00 40.06 597 GLN A O 1
ATOM 4763 N N . GLU A 1 598 ? 27.243 -14.700 2.564 1.00 37.94 598 GLU A N 1
ATOM 4764 C CA . GLU A 1 598 ? 28.209 -15.793 2.760 1.00 37.94 598 GLU A CA 1
ATOM 4765 C C . GLU A 1 598 ? 27.581 -17.108 3.259 1.00 37.94 598 GLU A C 1
ATOM 4767 O O . GLU A 1 598 ? 28.183 -18.168 3.084 1.00 37.94 598 GLU A O 1
ATOM 4772 N N . HIS A 1 599 ? 26.363 -17.098 3.822 1.00 38.78 599 HIS A N 1
ATOM 4773 C CA . HIS A 1 599 ? 25.752 -18.306 4.388 1.00 38.78 599 HIS A CA 1
ATOM 4774 C C . HIS A 1 599 ? 24.226 -18.378 4.187 1.00 38.78 599 HIS A C 1
ATOM 4776 O O . HIS A 1 599 ? 23.479 -17.790 4.961 1.00 38.78 599 HIS A O 1
ATOM 4782 N N . GLN A 1 600 ? 23.813 -19.196 3.205 1.00 33.53 600 GLN A N 1
ATOM 4783 C CA . GLN A 1 600 ? 22.654 -20.121 3.175 1.00 33.53 600 GLN A CA 1
ATOM 4784 C C . GLN A 1 600 ? 21.815 -20.065 1.884 1.00 33.53 600 GLN A C 1
ATOM 4786 O O . GLN A 1 600 ? 20.914 -19.247 1.713 1.00 33.53 600 GLN A O 1
ATOM 4791 N N . GLU A 1 601 ? 22.060 -21.056 1.023 1.00 36.03 601 GLU A N 1
ATOM 4792 C CA . GLU A 1 601 ? 21.018 -21.752 0.270 1.00 36.03 601 GLU A CA 1
ATOM 4793 C C . GLU A 1 601 ? 20.173 -22.552 1.280 1.00 36.03 601 GLU A C 1
ATOM 4795 O O . GLU A 1 601 ? 20.677 -23.519 1.833 1.00 36.03 601 GLU A O 1
ATOM 4800 N N . GLU A 1 602 ? 18.949 -22.119 1.601 1.00 33.09 602 GLU A N 1
ATOM 4801 C CA . GLU A 1 602 ? 17.763 -22.982 1.797 1.00 33.09 602 GLU A CA 1
ATOM 4802 C C . GLU A 1 602 ? 16.566 -22.203 2.380 1.00 33.09 602 GLU A C 1
ATOM 4804 O O . GLU A 1 602 ? 16.626 -21.560 3.422 1.00 33.09 602 GLU A O 1
ATOM 4809 N N . HIS A 1 603 ? 15.457 -22.290 1.641 1.00 34.34 603 HIS A N 1
ATOM 4810 C CA . HIS A 1 603 ? 14.053 -22.092 2.006 1.00 34.34 603 HIS A CA 1
ATOM 4811 C C . HIS A 1 603 ? 13.720 -21.418 3.354 1.00 34.34 603 HIS A C 1
ATOM 4813 O O . HIS A 1 603 ? 13.580 -22.114 4.351 1.00 34.34 603 HIS A O 1
ATOM 4819 N N . HIS A 1 604 ? 13.402 -20.113 3.339 1.00 26.03 604 HIS A N 1
ATOM 4820 C CA . HIS A 1 604 ? 12.196 -19.475 3.926 1.00 26.03 604 HIS A CA 1
ATOM 4821 C C . HIS A 1 604 ? 12.200 -17.962 3.587 1.00 26.03 604 HIS A C 1
ATOM 4823 O O . HIS A 1 604 ? 13.243 -17.322 3.711 1.00 26.03 604 HIS A O 1
ATOM 4829 N N . PRO A 1 605 ? 11.075 -17.341 3.170 1.00 29.38 605 PRO A N 1
ATOM 4830 C CA . PRO A 1 605 ? 11.039 -15.917 2.847 1.00 29.38 605 PRO A CA 1
ATOM 4831 C C . PRO A 1 605 ? 10.972 -15.094 4.141 1.00 29.38 605 PRO A C 1
ATOM 4833 O O . PRO A 1 605 ? 9.895 -14.733 4.612 1.00 29.38 605 PRO A O 1
ATOM 4836 N N . GLN A 1 606 ? 12.123 -14.816 4.751 1.00 33.38 606 GLN A N 1
ATOM 4837 C CA . GLN A 1 606 ? 12.216 -13.778 5.775 1.00 33.38 606 GLN A CA 1
ATOM 4838 C C . GLN A 1 606 ? 12.199 -12.407 5.095 1.00 33.38 606 GLN A C 1
ATOM 4840 O O . GLN A 1 606 ? 12.885 -12.173 4.101 1.00 33.38 606 GLN A O 1
ATOM 4845 N N . THR A 1 607 ? 11.366 -11.510 5.615 1.00 40.12 607 THR A N 1
ATOM 4846 C CA . THR A 1 607 ? 11.109 -10.155 5.121 1.00 40.12 607 THR A CA 1
ATOM 4847 C C . THR A 1 607 ? 12.388 -9.308 5.174 1.00 40.12 607 THR A C 1
ATOM 4849 O O . THR A 1 607 ? 12.640 -8.598 6.144 1.00 40.12 607 THR A O 1
ATOM 4852 N N . GLN A 1 608 ? 13.224 -9.397 4.137 1.00 51.84 608 GLN A N 1
ATOM 4853 C CA . GLN A 1 608 ? 14.374 -8.512 3.936 1.00 51.84 608 GLN A CA 1
ATOM 4854 C C . GLN A 1 608 ? 13.851 -7.071 3.809 1.00 51.84 608 GLN A C 1
ATOM 4856 O O . GLN A 1 608 ? 13.057 -6.775 2.916 1.00 51.84 608 GLN A O 1
ATOM 4861 N N . GLN A 1 609 ? 14.209 -6.198 4.756 1.00 58.56 609 GLN A N 1
ATOM 4862 C CA . GLN A 1 609 ? 13.606 -4.866 4.892 1.00 58.56 609 GLN A CA 1
ATOM 4863 C C . GLN A 1 609 ? 14.208 -3.849 3.906 1.00 58.56 609 GLN A C 1
ATOM 4865 O O . GLN A 1 609 ? 15.406 -3.857 3.640 1.00 58.56 609 GLN A O 1
ATOM 4870 N N . ASN A 1 610 ? 13.364 -2.958 3.368 1.00 73.56 610 ASN A N 1
ATOM 4871 C CA . ASN A 1 610 ? 13.737 -2.003 2.319 1.00 73.56 610 ASN A CA 1
ATOM 4872 C C . ASN A 1 610 ? 14.530 -0.801 2.866 1.00 73.56 610 ASN A C 1
ATOM 4874 O O . ASN A 1 610 ? 14.043 -0.099 3.757 1.00 73.56 610 ASN A O 1
ATOM 4878 N N . PHE A 1 611 ? 15.689 -0.481 2.274 1.00 81.38 611 PHE A N 1
ATOM 4879 C CA . PHE A 1 611 ? 16.502 0.683 2.656 1.00 81.38 611 PHE A CA 1
ATOM 4880 C C . PHE A 1 611 ? 15.726 2.002 2.552 1.00 81.38 611 PHE A C 1
ATOM 4882 O O . PHE A 1 611 ? 15.711 2.799 3.490 1.00 81.38 611 PHE A O 1
ATOM 4889 N N . THR A 1 612 ? 14.995 2.219 1.455 1.00 86.19 612 THR A N 1
ATOM 4890 C CA . THR A 1 612 ? 14.135 3.404 1.290 1.00 86.19 612 THR A CA 1
ATOM 4891 C C . THR A 1 612 ? 13.087 3.511 2.403 1.00 86.19 612 THR A C 1
ATOM 4893 O O . THR A 1 612 ? 12.813 4.613 2.885 1.00 86.19 612 THR A O 1
ATOM 4896 N N . ALA A 1 613 ? 12.543 2.384 2.876 1.00 86.50 613 ALA A N 1
ATOM 4897 C CA . ALA A 1 613 ? 11.577 2.380 3.972 1.00 86.50 613 ALA A CA 1
ATOM 4898 C C . ALA A 1 613 ? 12.209 2.810 5.302 1.00 86.50 613 ALA A C 1
ATOM 4900 O O . ALA A 1 613 ? 11.606 3.591 6.040 1.00 86.50 613 ALA A O 1
ATOM 4901 N N . ALA A 1 614 ? 13.437 2.363 5.577 1.00 84.56 614 ALA A N 1
ATOM 4902 C CA . ALA A 1 614 ? 14.210 2.787 6.741 1.00 84.56 614 ALA A CA 1
ATOM 4903 C C . ALA A 1 614 ? 14.434 4.312 6.744 1.00 84.56 614 ALA A C 1
ATOM 4905 O O . ALA A 1 614 ? 14.136 4.984 7.736 1.00 84.56 614 ALA A O 1
ATOM 4906 N N . VAL A 1 615 ? 14.867 4.873 5.606 1.00 85.12 615 VAL A N 1
ATOM 4907 C CA . VAL A 1 615 ? 15.039 6.328 5.435 1.00 85.12 615 VAL A CA 1
ATOM 4908 C C . VAL A 1 615 ? 13.723 7.075 5.636 1.00 85.12 615 VAL A C 1
ATOM 4910 O O . VAL A 1 615 ? 13.675 8.098 6.324 1.00 85.12 615 VAL A O 1
ATOM 4913 N N . PHE A 1 616 ? 12.645 6.575 5.031 1.00 88.94 616 PHE A N 1
ATOM 4914 C CA . PHE A 1 616 ? 11.326 7.186 5.123 1.00 88.94 616 PHE A CA 1
ATOM 4915 C C . PHE A 1 616 ? 10.845 7.274 6.573 1.00 88.94 616 PHE A C 1
ATOM 4917 O O . PHE A 1 616 ? 10.521 8.366 7.043 1.00 88.94 616 PHE A O 1
ATOM 4924 N N . TRP A 1 617 ? 10.837 6.154 7.300 1.00 88.94 617 TRP A N 1
ATOM 4925 C CA . TRP A 1 617 ? 10.351 6.128 8.679 1.00 88.94 617 TRP A CA 1
ATOM 4926 C C . TRP A 1 617 ? 11.227 6.947 9.620 1.00 88.94 617 TRP A C 1
ATOM 4928 O O . TRP A 1 617 ? 10.685 7.684 10.442 1.00 88.94 617 TRP A O 1
ATOM 4938 N N . SER A 1 618 ? 12.551 6.908 9.445 1.00 87.69 618 SER A N 1
ATOM 4939 C CA . SER A 1 618 ? 13.480 7.771 10.183 1.00 87.69 618 SER A CA 1
ATOM 4940 C C . SER A 1 618 ? 13.098 9.251 10.045 1.00 87.69 618 SER A C 1
ATOM 4942 O O . SER A 1 618 ? 12.903 9.941 11.045 1.00 87.69 618 SER A O 1
ATOM 4944 N N . ARG A 1 619 ? 12.858 9.726 8.813 1.00 88.00 619 ARG A N 1
ATOM 4945 C CA . ARG A 1 619 ? 12.469 11.122 8.543 1.00 88.00 619 ARG A CA 1
ATOM 4946 C C . ARG A 1 619 ? 11.086 11.486 9.085 1.00 88.00 619 ARG A C 1
ATOM 4948 O O . ARG A 1 619 ? 10.915 12.569 9.643 1.00 88.00 619 ARG A O 1
ATOM 4955 N N . ILE A 1 620 ? 10.095 10.612 8.913 1.00 89.44 620 ILE A N 1
ATOM 4956 C CA . ILE A 1 620 ? 8.715 10.875 9.346 1.00 89.44 620 ILE A CA 1
ATOM 4957 C C . ILE A 1 620 ? 8.612 10.929 10.873 1.00 89.44 620 ILE A C 1
ATOM 4959 O O . ILE A 1 620 ? 7.967 11.830 11.411 1.00 89.44 620 ILE A O 1
ATOM 4963 N N . VAL A 1 621 ? 9.266 9.998 11.569 1.00 91.12 621 VAL A N 1
ATOM 4964 C CA . VAL A 1 621 ? 9.261 9.948 13.036 1.00 91.12 621 VAL A CA 1
ATOM 4965 C C . VAL A 1 621 ? 10.075 11.108 13.614 1.00 91.12 621 VAL A C 1
ATOM 4967 O O . VAL A 1 621 ? 9.596 11.761 14.539 1.00 91.12 621 VAL A O 1
ATOM 4970 N N . LEU A 1 622 ? 11.229 11.445 13.021 1.00 88.44 622 LEU A N 1
ATOM 4971 C CA . LEU A 1 622 ? 12.021 12.626 13.387 1.00 88.44 622 LEU A CA 1
ATOM 4972 C C . LEU A 1 622 ? 11.203 13.913 13.315 1.00 88.44 622 LEU A C 1
ATOM 4974 O O . LEU A 1 622 ? 11.196 14.706 14.255 1.00 88.44 622 LEU A O 1
ATOM 4978 N N . ARG A 1 623 ? 10.477 14.112 12.213 1.00 86.88 623 ARG A N 1
ATOM 4979 C CA . ARG A 1 623 ? 9.632 15.291 12.044 1.00 86.88 623 ARG A CA 1
ATOM 4980 C C . ARG A 1 623 ? 8.548 15.367 13.117 1.00 86.88 623 ARG A C 1
ATOM 4982 O O . ARG A 1 623 ? 8.415 16.401 13.766 1.00 86.88 623 ARG A O 1
ATOM 4989 N N . ALA A 1 624 ? 7.798 14.283 13.306 1.00 89.81 624 ALA A N 1
ATOM 4990 C CA . ALA A 1 624 ? 6.743 14.224 14.313 1.00 89.81 624 ALA A CA 1
ATOM 4991 C C . ALA A 1 624 ? 7.295 14.490 15.722 1.00 89.81 624 ALA A C 1
ATOM 4993 O O . ALA A 1 624 ? 6.664 15.185 16.520 1.00 89.81 624 ALA A O 1
ATOM 4994 N N . PHE A 1 625 ? 8.489 13.971 16.025 1.00 88.44 625 PHE A N 1
ATOM 4995 C CA . PHE A 1 625 ? 9.164 14.199 17.298 1.00 88.44 625 PHE A CA 1
ATOM 4996 C C . PHE A 1 625 ? 9.494 15.674 17.500 1.00 88.44 625 PHE A C 1
ATOM 4998 O O . PHE A 1 625 ? 9.118 16.237 18.522 1.00 88.44 625 PHE A O 1
ATOM 5005 N N . ILE A 1 626 ? 10.115 16.323 16.513 1.00 84.25 626 ILE A N 1
ATOM 5006 C CA . ILE A 1 626 ? 10.454 17.747 16.600 1.00 84.25 626 ILE A CA 1
ATOM 5007 C C . ILE A 1 626 ? 9.194 18.607 16.744 1.00 84.25 626 ILE A C 1
ATOM 5009 O O . ILE A 1 626 ? 9.147 19.456 17.626 1.00 84.25 626 ILE A O 1
ATOM 5013 N N . GLU A 1 627 ? 8.155 18.373 15.937 1.00 85.12 627 GLU A N 1
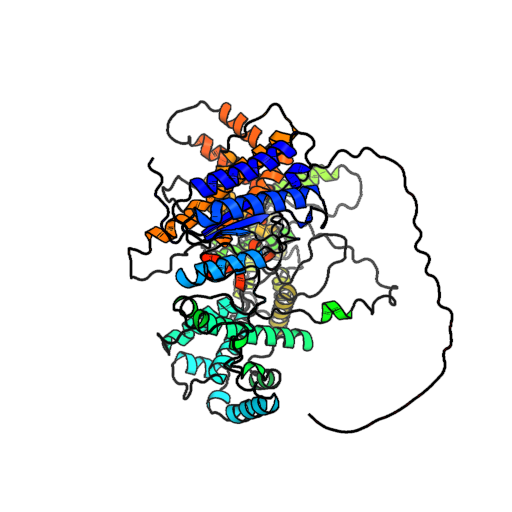ATOM 5014 C CA . GLU A 1 627 ? 6.890 19.122 16.024 1.00 85.12 627 GLU A CA 1
ATOM 5015 C C . GLU A 1 627 ? 6.235 18.974 17.411 1.00 85.12 627 GLU A C 1
ATOM 5017 O O . GLU A 1 627 ? 5.742 19.950 17.988 1.00 85.12 627 GLU A O 1
ATOM 5022 N N . THR A 1 628 ? 6.285 17.765 17.980 1.00 85.00 628 THR A N 1
ATOM 5023 C CA . THR A 1 628 ? 5.775 17.485 19.330 1.00 85.00 628 THR A CA 1
ATOM 5024 C C . THR A 1 628 ? 6.603 18.205 20.393 1.00 85.00 628 THR A C 1
ATOM 5026 O O . THR A 1 628 ? 6.034 18.842 21.276 1.00 85.00 628 THR A O 1
ATOM 5029 N N . ASP A 1 629 ? 7.930 18.148 20.283 1.00 80.88 629 ASP A N 1
ATOM 5030 C CA . ASP A 1 629 ? 8.882 18.700 21.251 1.00 80.88 629 ASP A CA 1
ATOM 5031 C C . ASP A 1 629 ? 8.974 20.240 21.196 1.00 80.88 629 ASP A C 1
ATOM 5033 O O . ASP A 1 629 ? 9.284 20.899 22.189 1.00 80.88 629 ASP A O 1
ATOM 5037 N N . SER A 1 630 ? 8.662 20.842 20.043 1.00 78.38 630 SER A N 1
ATOM 5038 C CA . SER A 1 630 ? 8.457 22.289 19.900 1.00 78.38 630 SER A CA 1
ATOM 5039 C C . SER A 1 630 ? 7.143 22.754 20.532 1.00 78.38 630 SER A C 1
ATOM 5041 O O . SER A 1 630 ? 7.088 23.845 21.093 1.00 78.38 630 SER A O 1
ATOM 5043 N N . SER A 1 631 ? 6.085 21.941 20.449 1.00 75.38 631 SER A N 1
ATOM 5044 C CA . SER A 1 631 ? 4.753 22.287 20.971 1.00 75.38 631 SER A CA 1
ATOM 5045 C C . SER A 1 631 ? 4.624 22.043 22.479 1.00 75.38 631 SER A C 1
ATOM 5047 O O . SER A 1 631 ? 3.898 22.744 23.183 1.00 75.38 631 SER A O 1
ATOM 5049 N N . SER A 1 632 ? 5.319 21.033 22.993 1.00 73.38 632 SER A N 1
ATOM 5050 C CA . SER A 1 632 ? 5.416 20.704 24.411 1.00 73.38 632 SER A CA 1
ATOM 5051 C C . SER A 1 632 ? 6.857 20.304 24.677 1.00 73.38 632 SER A C 1
ATOM 5053 O O . SER A 1 632 ? 7.335 19.456 23.939 1.00 73.38 632 SER A O 1
ATOM 5055 N N . PRO A 1 633 ? 7.546 20.836 25.703 1.00 75.75 633 PRO A N 1
ATOM 5056 C CA . PRO A 1 633 ? 8.957 20.541 25.941 1.00 75.75 633 PRO A CA 1
ATOM 5057 C C . PRO A 1 633 ? 9.085 19.110 26.481 1.00 75.75 633 PRO A C 1
ATOM 5059 O O . PRO A 1 633 ? 9.119 18.844 27.680 1.00 75.75 633 PRO A O 1
ATOM 5062 N N . TYR A 1 634 ? 9.014 18.169 25.558 1.00 74.62 634 TYR A N 1
ATOM 5063 C CA . TYR A 1 634 ? 8.733 16.764 25.765 1.00 74.62 634 TYR A CA 1
ATOM 5064 C C . TYR A 1 634 ? 10.017 16.042 26.168 1.00 74.62 634 TYR A C 1
ATOM 5066 O O . TYR A 1 634 ? 10.037 15.285 27.139 1.00 74.62 634 TYR A O 1
ATOM 5074 N N . HIS A 1 635 ? 11.117 16.402 25.512 1.00 74.25 635 HIS A N 1
ATOM 5075 C CA . HIS A 1 635 ? 12.462 15.956 25.835 1.00 74.25 635 HIS A CA 1
ATOM 5076 C C . HIS A 1 635 ? 12.909 16.422 27.230 1.00 74.25 635 HIS A C 1
ATOM 5078 O O . HIS A 1 635 ? 13.487 15.648 27.989 1.00 74.25 635 HIS A O 1
ATOM 5084 N N . SER A 1 636 ? 12.613 17.668 27.628 1.00 75.44 636 SER A N 1
ATOM 5085 C CA . SER A 1 636 ? 12.991 18.155 28.965 1.00 75.44 636 SER A CA 1
ATOM 5086 C C . SER A 1 636 ? 12.163 17.503 30.074 1.00 75.44 636 SER A C 1
ATOM 5088 O O . SER A 1 636 ? 12.724 17.111 31.095 1.00 75.44 636 SER A O 1
ATOM 5090 N N . LYS A 1 637 ? 10.855 17.303 29.855 1.00 82.00 637 LYS A N 1
ATOM 5091 C CA . LYS A 1 637 ? 9.975 16.573 30.783 1.00 82.00 637 LYS A CA 1
ATOM 5092 C C . LYS A 1 637 ? 10.463 15.151 31.035 1.00 82.00 637 LYS A C 1
ATOM 5094 O O . LYS A 1 637 ? 10.431 14.704 32.183 1.00 82.00 637 LYS A O 1
ATOM 5099 N N . PHE A 1 638 ? 10.928 14.457 29.996 1.00 82.44 638 PHE A N 1
ATOM 5100 C CA . PHE A 1 638 ? 11.491 13.118 30.144 1.00 82.44 638 PHE A CA 1
ATOM 5101 C C . PHE A 1 638 ? 12.767 13.141 30.998 1.00 82.44 638 PHE A C 1
ATOM 5103 O O . PHE A 1 638 ? 12.833 12.451 32.014 1.00 82.44 638 PHE A O 1
ATOM 5110 N N . THR A 1 639 ? 13.730 14.010 30.677 1.00 75.94 639 THR A N 1
ATOM 5111 C CA . THR A 1 639 ? 14.993 14.132 31.428 1.00 75.94 639 THR A CA 1
ATOM 5112 C C . THR A 1 639 ? 14.778 14.521 32.895 1.00 75.94 639 THR A C 1
ATOM 5114 O O . THR A 1 639 ? 15.430 13.968 33.786 1.00 75.94 639 THR A O 1
ATOM 5117 N N . SER A 1 640 ? 13.843 15.435 33.182 1.00 79.56 640 SER A N 1
ATOM 5118 C CA . SER A 1 640 ? 13.467 15.795 34.557 1.00 79.56 640 SER A CA 1
ATOM 5119 C C . SER A 1 640 ? 12.823 14.628 35.308 1.00 79.56 640 SER A C 1
ATOM 5121 O O . SER A 1 640 ? 13.125 14.421 36.482 1.00 79.56 640 SER A O 1
ATOM 5123 N N . SER A 1 641 ? 11.980 13.842 34.633 1.00 80.25 641 SER A N 1
ATOM 5124 C CA . SER A 1 641 ? 11.344 12.659 35.225 1.00 80.25 641 SER A CA 1
ATOM 5125 C C . SER A 1 641 ? 12.374 11.567 35.530 1.00 80.25 641 SER A C 1
ATOM 5127 O O . SER A 1 641 ? 12.348 10.997 36.618 1.00 80.25 641 SER A O 1
ATOM 5129 N N . LEU A 1 642 ? 13.347 11.355 34.639 1.00 74.50 642 LEU A N 1
ATOM 5130 C CA . LEU A 1 642 ? 14.431 10.385 34.826 1.00 74.50 642 LEU A CA 1
ATOM 5131 C C . LEU A 1 642 ? 15.398 10.788 35.954 1.00 74.50 642 LEU A C 1
ATOM 5133 O O . LEU A 1 642 ? 15.866 9.943 36.707 1.00 74.50 642 LEU A O 1
ATOM 5137 N N . SER A 1 643 ? 15.656 12.088 36.122 1.00 68.56 643 SER A N 1
ATOM 5138 C CA . SER A 1 643 ? 16.519 12.608 37.199 1.00 68.56 643 SER A CA 1
ATOM 5139 C C . SER A 1 643 ? 15.887 12.487 38.594 1.00 68.56 643 SER A C 1
ATOM 5141 O O . SER A 1 643 ? 16.590 12.550 39.600 1.00 68.56 643 SER A O 1
ATOM 5143 N N . SER A 1 644 ? 14.560 12.325 38.665 1.00 61.97 644 SER A N 1
ATOM 5144 C CA . SER A 1 644 ? 13.833 12.090 39.920 1.00 61.97 644 SER A CA 1
ATOM 5145 C C . SER A 1 644 ? 13.854 10.622 40.374 1.00 61.97 644 SER A C 1
ATOM 5147 O O . SER A 1 644 ? 13.613 10.342 41.549 1.00 61.97 644 SER A O 1
ATOM 5149 N N . SER A 1 645 ? 14.185 9.689 39.473 1.00 56.47 645 SER A N 1
ATOM 5150 C CA . SER A 1 645 ? 14.447 8.278 39.781 1.00 56.47 645 SER A CA 1
ATOM 5151 C C . SER A 1 645 ? 15.942 8.059 40.051 1.00 56.47 645 SER A C 1
ATOM 5153 O O . SER A 1 645 ? 16.786 8.477 39.264 1.00 56.47 645 SER A O 1
ATOM 5155 N N . ALA A 1 646 ? 16.291 7.438 41.181 1.00 47.03 646 ALA A N 1
ATOM 5156 C CA . ALA A 1 646 ? 17.683 7.265 41.609 1.00 47.03 646 ALA A CA 1
ATOM 5157 C C . ALA A 1 646 ? 18.525 6.466 40.584 1.00 47.03 646 ALA A C 1
ATOM 5159 O O . ALA A 1 646 ? 18.046 5.457 40.061 1.00 47.03 646 ALA A O 1
ATOM 5160 N N . PRO A 1 647 ? 19.790 6.851 40.321 1.00 48.56 647 PRO A N 1
ATOM 5161 C CA . PRO A 1 647 ? 20.623 6.170 39.340 1.00 48.56 647 PRO A CA 1
ATOM 5162 C C . PRO A 1 647 ? 21.134 4.843 39.912 1.00 48.56 647 PRO A C 1
ATOM 5164 O O . PRO A 1 647 ? 21.899 4.827 40.876 1.00 48.56 647 PRO A O 1
ATOM 5167 N N . THR A 1 648 ? 20.749 3.724 39.299 1.00 47.84 648 THR A N 1
ATOM 5168 C CA . THR A 1 648 ? 21.456 2.448 39.467 1.00 47.84 648 THR A CA 1
ATOM 5169 C C . THR A 1 648 ? 22.288 2.188 38.210 1.00 47.84 648 THR A C 1
ATOM 5171 O O . THR A 1 648 ? 21.760 2.247 37.101 1.00 47.84 648 THR A O 1
ATOM 5174 N N . PRO A 1 649 ? 23.609 1.978 38.335 1.00 47.66 649 PRO A N 1
ATOM 5175 C CA . PRO A 1 649 ? 24.448 1.657 37.198 1.00 47.66 649 PRO A CA 1
ATOM 5176 C C . PRO A 1 649 ? 24.292 0.165 36.894 1.00 47.66 649 PRO A C 1
ATOM 5178 O O . PRO A 1 649 ? 24.542 -0.667 37.762 1.00 47.66 649 PRO A O 1
ATOM 5181 N N . HIS A 1 650 ? 23.932 -0.133 35.645 1.00 42.84 650 HIS A N 1
ATOM 5182 C CA . HIS A 1 650 ? 23.774 -1.456 35.026 1.00 42.84 650 HIS A CA 1
ATOM 5183 C C . HIS A 1 650 ? 22.339 -2.028 35.068 1.00 42.84 650 HIS A C 1
ATOM 5185 O O . HIS A 1 650 ? 21.830 -2.395 36.121 1.00 42.84 650 HIS A O 1
ATOM 5191 N N . ALA A 1 651 ? 21.768 -2.152 33.859 1.00 48.06 651 ALA A N 1
ATOM 5192 C CA . ALA A 1 651 ? 20.388 -2.488 33.474 1.00 48.06 651 ALA A CA 1
ATOM 5193 C C . ALA A 1 651 ? 19.398 -1.306 33.493 1.00 48.06 651 ALA A C 1
ATOM 5195 O O . ALA A 1 651 ? 19.261 -0.612 34.497 1.00 48.06 651 ALA A O 1
ATOM 5196 N N . THR A 1 652 ? 18.712 -1.089 32.361 1.00 58.06 652 THR A N 1
ATOM 5197 C CA . THR A 1 652 ? 17.533 -0.216 32.260 1.00 58.06 652 THR A CA 1
ATOM 5198 C C . THR A 1 652 ? 16.577 -0.626 33.372 1.00 58.06 652 THR A C 1
ATOM 5200 O O . THR A 1 652 ? 16.184 -1.790 33.459 1.00 58.06 652 THR A O 1
ATOM 5203 N N . SER A 1 653 ? 16.268 0.282 34.297 1.00 68.69 653 SER A N 1
ATOM 5204 C CA . SER A 1 653 ? 15.364 -0.090 35.385 1.00 68.69 653 SER A CA 1
ATOM 5205 C C . SER A 1 653 ? 13.959 -0.332 34.807 1.00 68.69 653 SER A C 1
ATOM 5207 O O . SER A 1 653 ? 13.540 0.421 33.925 1.00 68.69 653 SER A O 1
ATOM 5209 N N . PRO A 1 654 ? 13.173 -1.296 35.321 1.00 73.81 654 PRO A N 1
ATOM 5210 C CA . PRO A 1 654 ? 11.781 -1.492 34.894 1.00 73.81 654 PRO A CA 1
ATOM 5211 C C . PRO A 1 654 ? 10.929 -0.212 34.989 1.00 73.81 654 PRO A C 1
ATOM 5213 O O . PRO A 1 654 ? 9.950 -0.031 34.270 1.00 73.81 654 PRO A O 1
ATOM 5216 N N . GLN A 1 655 ? 11.317 0.706 35.879 1.00 76.62 655 GLN A N 1
ATOM 5217 C CA . GLN A 1 655 ? 10.698 2.018 36.031 1.00 76.62 655 GLN A CA 1
ATOM 5218 C C . GLN A 1 655 ? 11.009 2.962 34.856 1.00 76.62 655 GLN A C 1
ATOM 5220 O O . GLN A 1 655 ? 10.134 3.716 34.434 1.00 76.62 655 GLN A O 1
ATOM 5225 N N . GLU A 1 656 ? 12.224 2.915 34.310 1.00 80.56 656 GLU A N 1
ATOM 5226 C CA . GLU A 1 656 ? 12.613 3.675 33.120 1.00 80.56 656 GLU A CA 1
ATOM 5227 C C . GLU A 1 656 ? 11.892 3.158 31.869 1.00 80.56 656 GLU A C 1
ATOM 5229 O O . GLU A 1 656 ? 11.392 3.954 31.077 1.00 80.56 656 GLU A O 1
ATOM 5234 N N . GLU A 1 657 ? 11.769 1.839 31.713 1.00 81.31 657 GLU A N 1
ATOM 5235 C CA . GLU A 1 657 ? 11.020 1.227 30.607 1.00 81.31 657 GLU A CA 1
ATOM 5236 C C . GLU A 1 657 ? 9.537 1.616 30.646 1.00 81.31 657 GLU A C 1
ATOM 5238 O O . GLU A 1 657 ? 8.978 2.045 29.634 1.00 81.31 657 GLU A O 1
ATOM 5243 N N . ALA A 1 658 ? 8.918 1.574 31.831 1.00 83.50 658 ALA A N 1
ATOM 5244 C CA . ALA A 1 658 ? 7.543 2.030 32.024 1.00 83.50 658 ALA A CA 1
ATOM 5245 C C . ALA A 1 658 ? 7.373 3.526 31.699 1.00 83.50 658 ALA A C 1
ATOM 5247 O O . ALA A 1 658 ? 6.381 3.925 31.082 1.00 83.50 658 ALA A O 1
ATOM 5248 N N . LEU A 1 659 ? 8.351 4.359 32.070 1.00 86.06 659 LEU A N 1
ATOM 5249 C CA . LEU A 1 659 ? 8.350 5.786 31.751 1.00 86.06 659 LEU A CA 1
ATOM 5250 C C . LEU A 1 659 ? 8.471 6.023 30.237 1.00 86.06 659 LEU A C 1
ATOM 5252 O O . LEU A 1 659 ? 7.731 6.835 29.682 1.00 86.06 659 LEU A O 1
ATOM 5256 N N . ARG A 1 660 ? 9.352 5.290 29.546 1.00 88.00 660 ARG A N 1
ATOM 5257 C CA . ARG A 1 660 ? 9.496 5.353 28.081 1.00 88.00 660 ARG A CA 1
ATOM 5258 C C . ARG A 1 660 ? 8.211 4.944 27.371 1.00 88.00 660 ARG A C 1
ATOM 5260 O O . ARG A 1 660 ? 7.783 5.652 26.460 1.00 88.00 660 ARG A O 1
ATOM 5267 N N . ALA A 1 661 ? 7.563 3.869 27.819 1.00 87.38 661 ALA A N 1
ATOM 5268 C CA . ALA A 1 661 ? 6.275 3.428 27.288 1.00 87.38 661 ALA A CA 1
ATOM 5269 C C . ALA A 1 661 ? 5.180 4.495 27.476 1.00 87.38 661 ALA A C 1
ATOM 5271 O O . ALA A 1 661 ? 4.441 4.799 26.538 1.00 87.38 661 ALA A O 1
ATOM 5272 N N . GLN A 1 662 ? 5.117 5.128 28.655 1.00 88.25 662 GLN A N 1
ATOM 5273 C CA . GLN A 1 662 ? 4.157 6.197 28.941 1.00 88.25 662 GLN A CA 1
ATOM 5274 C C . GLN A 1 662 ? 4.364 7.417 28.038 1.00 88.25 662 GLN A C 1
ATOM 5276 O O . GLN A 1 662 ? 3.401 7.972 27.502 1.00 88.25 662 GLN A O 1
ATOM 5281 N N . PHE A 1 663 ? 5.613 7.856 27.876 1.00 89.38 663 PHE A N 1
ATOM 5282 C CA . PHE A 1 663 ? 5.931 8.947 26.965 1.00 89.38 663 PHE A CA 1
ATOM 5283 C C . PHE A 1 663 ? 5.544 8.536 25.540 1.00 89.38 663 PHE A C 1
ATOM 5285 O O . PHE A 1 663 ? 4.764 9.246 24.899 1.00 89.38 663 PHE A O 1
ATOM 5292 N N . PHE A 1 664 ? 5.978 7.370 25.067 1.00 91.38 664 PHE A N 1
ATOM 5293 C CA . PHE A 1 664 ? 5.647 6.886 23.731 1.00 91.38 664 PHE A CA 1
ATOM 5294 C C . PHE A 1 664 ? 4.137 6.879 23.441 1.00 91.38 664 PHE A C 1
ATOM 5296 O O . PHE A 1 664 ? 3.717 7.333 22.376 1.00 91.38 664 PHE A O 1
ATOM 5303 N N . GLU A 1 665 ? 3.302 6.468 24.401 1.00 90.25 665 GLU A N 1
ATOM 5304 C CA . GLU A 1 665 ? 1.844 6.559 24.271 1.00 90.25 665 GLU A CA 1
ATOM 5305 C C . GLU A 1 665 ? 1.379 8.008 24.035 1.00 90.25 665 GLU A C 1
ATOM 5307 O O . GLU A 1 665 ? 0.607 8.266 23.109 1.00 90.25 665 GLU A O 1
ATOM 5312 N N . GLN A 1 666 ? 1.878 8.978 24.809 1.00 88.69 666 GLN A N 1
ATOM 5313 C CA . GLN A 1 666 ? 1.560 10.402 24.609 1.00 88.69 666 GLN A CA 1
ATOM 5314 C C . GLN A 1 666 ? 2.011 10.906 23.230 1.00 88.69 666 GLN A C 1
ATOM 5316 O O . GLN A 1 666 ? 1.298 11.675 22.581 1.00 88.69 666 GLN A O 1
ATOM 5321 N N . PHE A 1 667 ? 3.173 10.453 22.756 1.00 91.12 667 PHE A N 1
ATOM 5322 C CA . PHE A 1 667 ? 3.680 10.797 21.430 1.00 91.12 667 PHE A CA 1
ATOM 5323 C C . PHE A 1 667 ? 2.758 10.276 20.320 1.00 91.12 667 PHE A C 1
ATOM 5325 O O . PHE A 1 667 ? 2.409 11.026 19.403 1.00 91.12 667 PHE A O 1
ATOM 5332 N N . LEU A 1 668 ? 2.295 9.026 20.428 1.00 91.44 668 LEU A N 1
ATOM 5333 C CA . LEU A 1 668 ? 1.335 8.448 19.486 1.00 91.44 668 LEU A CA 1
ATOM 5334 C C . LEU A 1 668 ? -0.050 9.102 19.571 1.00 91.44 668 LEU A C 1
ATOM 5336 O O . LEU A 1 668 ? -0.718 9.217 18.545 1.00 91.44 668 LEU A O 1
ATOM 5340 N N . GLN A 1 669 ? -0.484 9.570 20.746 1.00 87.00 669 GLN A N 1
ATOM 5341 C CA . GLN A 1 669 ? -1.733 10.329 20.889 1.00 87.00 669 GLN A CA 1
ATOM 5342 C C . GLN A 1 669 ? -1.696 11.650 20.104 1.00 87.00 669 GLN A C 1
ATOM 5344 O O . GLN A 1 669 ? -2.695 12.010 19.478 1.00 87.00 669 GLN A O 1
ATOM 5349 N N . GLY A 1 670 ? -0.550 12.341 20.088 1.00 86.06 670 GLY A N 1
ATOM 5350 C CA . GLY A 1 670 ? -0.332 13.521 19.241 1.00 86.06 670 GLY A CA 1
ATOM 5351 C C . GLY A 1 670 ? -0.160 13.183 17.756 1.00 86.06 670 GLY A C 1
ATOM 5352 O O . GLY A 1 670 ? -0.522 13.978 16.891 1.00 86.06 670 GLY A O 1
ATOM 5353 N N . ASN A 1 671 ? 0.335 11.979 17.450 1.00 90.00 671 ASN A N 1
ATOM 5354 C CA . ASN A 1 671 ? 0.720 11.561 16.101 1.00 90.00 671 ASN A CA 1
ATOM 5355 C C . ASN A 1 671 ? 0.117 10.197 15.688 1.00 90.00 671 ASN A C 1
ATOM 5357 O O . ASN A 1 671 ? 0.848 9.297 15.262 1.00 90.00 671 ASN A O 1
ATOM 5361 N N . PRO A 1 672 ? -1.220 10.010 15.719 1.00 88.06 672 PRO A N 1
ATOM 5362 C CA . PRO A 1 672 ? -1.842 8.691 15.537 1.00 88.06 672 PRO A CA 1
ATOM 5363 C C . PRO A 1 672 ? -1.629 8.104 14.135 1.00 88.06 672 PRO A C 1
ATOM 5365 O O . PRO A 1 672 ? -1.688 6.890 13.943 1.00 88.06 672 PRO A O 1
ATOM 5368 N N . ARG A 1 673 ? -1.334 8.950 13.137 1.00 89.69 673 ARG A N 1
ATOM 5369 C CA . ARG A 1 673 ? -1.028 8.513 11.766 1.00 89.69 673 ARG A CA 1
ATOM 5370 C C . ARG A 1 673 ? 0.245 7.671 11.678 1.00 89.69 673 ARG A C 1
ATOM 5372 O O . ARG A 1 673 ? 0.352 6.892 10.740 1.00 89.69 673 ARG A O 1
ATOM 5379 N N . LEU A 1 674 ? 1.170 7.786 12.636 1.00 91.75 674 LEU A N 1
ATOM 5380 C CA . LEU A 1 674 ? 2.372 6.949 12.672 1.00 91.75 674 LEU A CA 1
ATOM 5381 C C . LEU A 1 674 ? 2.026 5.464 12.827 1.00 91.75 674 LEU A C 1
ATOM 5383 O O . LEU A 1 674 ? 2.732 4.619 12.298 1.00 91.75 674 LEU A O 1
ATOM 5387 N N . CYS A 1 675 ? 0.892 5.129 13.449 1.00 89.88 675 CYS A N 1
ATOM 5388 C CA . CYS A 1 675 ? 0.438 3.741 13.589 1.00 89.88 675 CYS A CA 1
ATOM 5389 C C . CYS A 1 675 ? -0.087 3.134 12.273 1.00 89.88 675 CYS A C 1
ATOM 5391 O O . CYS A 1 675 ? -0.416 1.947 12.213 1.00 89.88 675 CYS A O 1
ATOM 5393 N N . TRP A 1 676 ? -0.216 3.931 11.208 1.00 89.12 676 TRP A N 1
ATOM 5394 C CA . TRP A 1 676 ? -0.594 3.441 9.890 1.00 89.12 676 TRP A CA 1
ATOM 5395 C C . TRP A 1 676 ? 0.649 3.086 9.079 1.00 89.12 676 TRP A C 1
ATOM 5397 O O . TRP A 1 676 ? 1.266 3.948 8.465 1.00 89.12 676 TRP A O 1
ATOM 5407 N N . GLU A 1 677 ? 0.968 1.795 9.016 1.00 87.06 677 GLU A N 1
ATOM 5408 C CA . GLU A 1 677 ? 2.071 1.271 8.199 1.00 87.06 677 GLU A CA 1
ATOM 5409 C C . GLU A 1 677 ? 1.978 1.701 6.722 1.00 87.06 677 GLU A C 1
ATOM 5411 O O . GLU A 1 677 ? 2.984 2.004 6.097 1.00 87.06 677 GLU A O 1
ATOM 5416 N N . GLY A 1 678 ? 0.770 1.828 6.164 1.00 86.19 678 GLY A N 1
ATOM 5417 C CA . GLY A 1 678 ? 0.558 2.292 4.789 1.00 86.19 678 GLY A CA 1
ATOM 5418 C C . GLY A 1 678 ? 0.774 3.795 4.558 1.00 86.19 678 GLY A C 1
ATOM 5419 O O . GLY A 1 678 ? 0.516 4.263 3.453 1.00 86.19 678 GLY A O 1
ATOM 5420 N N . LEU A 1 679 ? 1.236 4.567 5.553 1.00 87.88 679 LEU A N 1
ATOM 5421 C CA . LEU A 1 679 ? 1.449 6.017 5.431 1.00 87.88 679 LEU A CA 1
ATOM 5422 C C . LEU A 1 679 ? 2.401 6.393 4.284 1.00 87.88 679 LEU A C 1
ATOM 5424 O O . LEU A 1 679 ? 2.230 7.447 3.668 1.00 87.88 679 LEU A O 1
ATOM 5428 N N . TRP A 1 680 ? 3.370 5.534 3.963 1.00 88.00 680 TRP A N 1
ATOM 5429 C CA . TRP A 1 680 ? 4.298 5.733 2.846 1.00 88.00 680 TRP A CA 1
ATOM 5430 C C . TRP A 1 680 ? 3.598 5.891 1.494 1.00 88.00 680 TRP A C 1
ATOM 5432 O O . TRP A 1 680 ? 4.126 6.584 0.628 1.00 88.00 680 TRP A O 1
ATOM 5442 N N . ARG A 1 681 ? 2.388 5.337 1.322 1.00 85.44 681 ARG A N 1
ATOM 5443 C CA . ARG A 1 681 ? 1.608 5.424 0.075 1.00 85.44 681 ARG A CA 1
ATOM 5444 C C . ARG A 1 681 ? 1.261 6.865 -0.301 1.00 85.44 681 ARG A C 1
ATOM 5446 O O . ARG A 1 681 ? 0.996 7.148 -1.466 1.00 85.44 681 ARG A O 1
ATOM 5453 N N . MET A 1 682 ? 1.296 7.785 0.664 1.00 82.94 682 MET A N 1
ATOM 5454 C CA . MET A 1 682 ? 1.130 9.218 0.413 1.00 82.94 682 MET A CA 1
ATOM 5455 C C . MET A 1 682 ? 2.319 9.839 -0.336 1.00 82.94 682 MET A C 1
ATOM 5457 O O . MET A 1 682 ? 2.154 10.887 -0.952 1.00 82.94 682 MET A O 1
ATOM 5461 N N . TYR A 1 683 ? 3.495 9.213 -0.271 1.00 83.56 683 TYR A N 1
ATOM 5462 C CA . TYR A 1 683 ? 4.768 9.742 -0.768 1.00 83.56 683 TYR A CA 1
ATOM 5463 C C . TYR A 1 683 ? 5.333 8.916 -1.924 1.00 83.56 683 TYR A C 1
ATOM 5465 O O . TYR A 1 683 ? 5.889 9.489 -2.858 1.00 83.56 683 TYR A O 1
ATOM 5473 N N . TYR A 1 684 ? 5.141 7.597 -1.883 1.00 85.31 684 TYR A N 1
ATOM 5474 C CA . TYR A 1 684 ? 5.678 6.656 -2.858 1.00 85.31 684 TYR A CA 1
ATOM 5475 C C . TYR A 1 684 ? 4.582 5.873 -3.571 1.00 85.31 684 TYR A C 1
ATOM 5477 O O . TYR A 1 684 ? 3.558 5.518 -2.973 1.00 85.31 684 TYR A O 1
ATOM 5485 N N . SER A 1 685 ? 4.825 5.563 -4.840 1.00 84.00 685 SER A N 1
ATOM 5486 C CA . SER A 1 685 ? 4.102 4.535 -5.576 1.00 84.00 685 SER A CA 1
ATOM 5487 C C . SER A 1 685 ? 4.394 3.131 -5.065 1.00 84.00 685 SER A C 1
ATOM 5489 O O . SER A 1 685 ? 5.416 2.891 -4.422 1.00 84.00 685 SER A O 1
ATOM 5491 N N . ASP A 1 686 ? 3.464 2.200 -5.301 1.00 84.62 686 ASP A N 1
ATOM 5492 C CA . ASP A 1 686 ? 3.702 0.790 -4.978 1.00 84.62 686 ASP A CA 1
ATOM 5493 C C . ASP A 1 686 ? 4.884 0.265 -5.800 1.00 84.62 686 ASP A C 1
ATOM 5495 O O . ASP A 1 686 ? 5.711 -0.483 -5.284 1.00 84.62 686 ASP A O 1
ATOM 5499 N N . GLU A 1 687 ? 4.976 0.708 -7.054 1.00 86.12 687 GLU A N 1
ATOM 5500 C CA . GLU A 1 687 ? 6.016 0.375 -8.017 1.00 86.12 687 GLU A CA 1
ATOM 5501 C C . GLU A 1 687 ? 7.396 0.781 -7.507 1.00 86.12 687 GLU A C 1
ATOM 5503 O O . GLU A 1 687 ? 8.333 -0.012 -7.568 1.00 86.12 687 GLU A O 1
ATOM 5508 N N . LEU A 1 688 ? 7.522 1.986 -6.955 1.00 87.19 688 LEU A N 1
ATOM 5509 C CA . LEU A 1 688 ? 8.774 2.460 -6.383 1.00 87.19 688 LEU A CA 1
ATOM 5510 C C . LEU A 1 688 ? 9.053 1.805 -5.030 1.00 87.19 688 LEU A C 1
ATOM 5512 O O . LEU A 1 688 ? 10.131 1.260 -4.832 1.00 87.19 688 LEU A O 1
ATOM 5516 N N . TRP A 1 689 ? 8.083 1.798 -4.113 1.00 87.56 689 TRP A N 1
ATOM 5517 C CA . TRP A 1 689 ? 8.280 1.304 -2.746 1.00 87.56 689 TRP A CA 1
ATOM 5518 C C . TRP A 1 689 ? 8.653 -0.182 -2.674 1.00 87.56 689 TRP A C 1
ATOM 5520 O O . TRP A 1 689 ? 9.376 -0.596 -1.765 1.00 87.56 689 TRP A O 1
ATOM 5530 N N . ARG A 1 690 ? 8.143 -0.992 -3.610 1.00 87.88 690 ARG A N 1
ATOM 5531 C CA . ARG A 1 690 ? 8.368 -2.446 -3.671 1.00 87.88 690 ARG A CA 1
ATOM 5532 C C . ARG A 1 690 ? 9.504 -2.846 -4.611 1.00 87.88 690 ARG A C 1
ATOM 5534 O O . ARG A 1 690 ? 9.699 -4.044 -4.821 1.00 87.88 690 ARG A O 1
ATOM 5541 N N . SER A 1 691 ? 10.209 -1.890 -5.213 1.00 88.06 691 SER A N 1
ATOM 5542 C CA . SER A 1 691 ? 11.306 -2.213 -6.116 1.00 88.06 691 SER A CA 1
ATOM 5543 C C . SER A 1 691 ? 12.528 -2.731 -5.376 1.00 88.06 691 SER A C 1
ATOM 5545 O O . SER A 1 691 ? 12.816 -2.376 -4.232 1.00 88.06 691 SER A O 1
ATOM 5547 N N . GLU A 1 692 ? 13.280 -3.561 -6.082 1.00 85.69 692 GLU A N 1
ATOM 5548 C CA . GLU A 1 692 ? 14.611 -3.994 -5.697 1.00 85.69 692 GLU A CA 1
ATOM 5549 C C . GLU A 1 692 ? 15.538 -2.796 -5.462 1.00 85.69 692 GLU A C 1
ATOM 5551 O O . GLU A 1 692 ? 16.379 -2.811 -4.573 1.00 85.69 692 GLU A O 1
ATOM 5556 N N . ASP A 1 693 ? 15.366 -1.728 -6.234 1.00 84.06 693 ASP A N 1
ATOM 5557 C CA . ASP A 1 693 ? 16.153 -0.504 -6.126 1.00 84.06 693 ASP A CA 1
ATOM 5558 C C . ASP A 1 693 ? 15.853 0.221 -4.804 1.00 84.06 693 ASP A C 1
ATOM 5560 O O . ASP A 1 693 ? 16.772 0.561 -4.063 1.00 84.06 693 ASP A O 1
ATOM 5564 N N . ALA A 1 694 ? 14.579 0.345 -4.420 1.00 85.12 694 ALA A N 1
ATOM 5565 C CA . ALA A 1 694 ? 14.186 0.878 -3.114 1.00 85.12 694 ALA A CA 1
ATOM 5566 C C . ALA A 1 694 ? 14.600 -0.026 -1.944 1.00 85.12 694 ALA A C 1
ATOM 5568 O O . ALA A 1 694 ? 14.720 0.444 -0.804 1.00 85.12 694 ALA A O 1
ATOM 5569 N N . ARG A 1 695 ? 14.823 -1.317 -2.218 1.00 83.12 695 ARG A N 1
ATOM 5570 C CA . ARG A 1 695 ? 15.359 -2.268 -1.248 1.00 83.12 695 ARG A CA 1
ATOM 5571 C C . ARG A 1 695 ? 16.833 -2.014 -0.952 1.00 83.12 695 ARG A C 1
ATOM 5573 O O . ARG A 1 695 ? 17.192 -2.010 0.221 1.00 83.12 695 ARG A O 1
ATOM 5580 N N . VAL A 1 696 ? 17.662 -1.794 -1.975 1.00 77.25 696 VAL A N 1
ATOM 5581 C CA . VAL A 1 696 ? 19.130 -1.689 -1.832 1.00 77.25 696 VAL A CA 1
ATOM 5582 C C . VAL A 1 696 ? 19.647 -0.261 -1.661 1.00 77.25 696 VAL A C 1
ATOM 5584 O O . VAL A 1 696 ? 20.714 -0.063 -1.092 1.00 77.25 696 VAL A O 1
ATOM 5587 N N . MET A 1 697 ? 18.908 0.742 -2.132 1.00 79.00 697 MET A N 1
ATOM 5588 C CA . MET A 1 697 ? 19.314 2.145 -2.069 1.00 79.00 697 MET A CA 1
ATOM 5589 C C . MET A 1 697 ? 18.138 3.061 -1.739 1.00 79.00 697 MET A C 1
ATOM 5591 O O . MET A 1 697 ? 16.976 2.649 -1.719 1.00 79.00 697 MET A O 1
ATOM 5595 N N . TYR A 1 698 ? 18.445 4.322 -1.425 1.00 83.06 698 TYR A N 1
ATOM 5596 C CA . TYR A 1 698 ? 17.413 5.335 -1.238 1.00 83.06 698 TYR A CA 1
ATOM 5597 C C . TYR A 1 698 ? 16.941 5.814 -2.602 1.00 83.06 698 TYR A C 1
ATOM 5599 O O . TYR A 1 698 ? 17.726 6.353 -3.383 1.00 83.06 698 TYR A O 1
ATOM 5607 N N . VAL A 1 699 ? 15.649 5.654 -2.853 1.00 82.25 699 VAL A N 1
ATOM 5608 C CA . VAL A 1 699 ? 14.973 6.206 -4.021 1.00 82.25 699 VAL A CA 1
ATOM 5609 C C . VAL A 1 699 ? 14.084 7.352 -3.549 1.00 82.25 699 VAL A C 1
ATOM 5611 O O . VAL A 1 699 ? 13.423 7.251 -2.516 1.00 82.25 699 VAL A O 1
ATOM 5614 N N . ALA A 1 700 ? 14.101 8.474 -4.267 1.00 80.88 700 ALA A N 1
ATOM 5615 C CA . ALA A 1 700 ? 13.309 9.641 -3.898 1.00 80.88 700 ALA A CA 1
ATOM 5616 C C . ALA A 1 700 ? 11.795 9.381 -4.073 1.00 80.88 700 ALA A C 1
ATOM 5618 O O . ALA A 1 700 ? 11.409 8.627 -4.964 1.00 80.88 700 ALA A O 1
ATOM 5619 N N . PRO A 1 701 ? 10.930 10.011 -3.256 1.00 84.44 701 PRO A N 1
ATOM 5620 C CA . PRO A 1 701 ? 9.479 9.940 -3.422 1.00 84.44 701 PRO A CA 1
ATOM 5621 C C . PRO A 1 701 ? 9.011 10.433 -4.794 1.00 84.44 701 PRO A C 1
ATOM 5623 O O . PRO A 1 701 ? 9.410 11.512 -5.227 1.00 84.44 701 PRO A O 1
ATOM 5626 N N . ASP A 1 702 ? 8.108 9.691 -5.433 1.00 76.44 702 ASP A N 1
ATOM 5627 C CA . ASP A 1 702 ? 7.558 9.991 -6.761 1.00 76.44 702 ASP A CA 1
ATOM 5628 C C . ASP A 1 702 ? 6.129 10.563 -6.732 1.00 76.44 702 ASP A C 1
ATOM 5630 O O . ASP A 1 702 ? 5.635 11.027 -7.758 1.00 76.44 702 ASP A O 1
ATOM 5634 N N . ARG A 1 703 ? 5.453 10.565 -5.572 1.00 75.19 703 ARG A N 1
ATOM 5635 C CA . ARG A 1 703 ? 4.103 11.150 -5.420 1.00 75.19 703 ARG A CA 1
ATOM 5636 C C . ARG A 1 703 ? 4.115 12.492 -4.710 1.00 75.19 703 ARG A C 1
ATOM 5638 O O . ARG A 1 703 ? 3.453 13.435 -5.134 1.00 75.19 703 ARG A O 1
ATOM 5645 N N . MET A 1 704 ? 4.816 12.556 -3.586 1.00 75.62 704 MET A N 1
ATOM 5646 C CA . MET A 1 704 ? 4.879 13.748 -2.749 1.00 75.62 704 MET A CA 1
ATOM 5647 C C . MET A 1 704 ? 6.241 13.806 -2.085 1.00 75.62 704 MET A C 1
ATOM 5649 O O . MET A 1 704 ? 6.706 12.807 -1.540 1.00 75.62 704 MET A O 1
ATOM 5653 N N . ALA A 1 705 ? 6.865 14.981 -2.089 1.00 72.06 705 ALA A N 1
ATOM 5654 C CA . ALA A 1 705 ? 8.117 15.174 -1.378 1.00 72.06 705 ALA A CA 1
ATOM 5655 C C . ALA A 1 705 ? 7.917 14.907 0.121 1.00 72.06 705 ALA A C 1
ATOM 5657 O O . ALA A 1 705 ? 6.967 15.398 0.736 1.00 72.06 705 ALA A O 1
ATOM 5658 N N . VAL A 1 706 ? 8.832 14.145 0.723 1.00 73.62 706 VAL A N 1
ATOM 5659 C CA . VAL A 1 706 ? 8.943 14.088 2.184 1.00 73.62 706 VAL A CA 1
ATOM 5660 C C . VAL A 1 706 ? 9.460 15.459 2.627 1.00 73.62 706 VAL A C 1
ATOM 5662 O O . VAL A 1 706 ? 10.539 15.843 2.173 1.00 73.62 706 VAL A O 1
ATOM 5665 N N . PRO A 1 707 ? 8.723 16.222 3.456 1.00 61.91 707 PRO A N 1
ATOM 5666 C CA . PRO A 1 707 ? 9.089 17.599 3.764 1.00 61.91 707 PRO A CA 1
ATOM 5667 C C . PRO A 1 707 ? 10.506 17.697 4.322 1.00 61.91 707 PRO A C 1
ATOM 5669 O O . PRO A 1 707 ? 10.859 16.997 5.273 1.00 61.91 707 PRO A O 1
ATOM 5672 N N . ALA A 1 708 ? 11.322 18.535 3.682 1.00 52.62 708 ALA A N 1
ATOM 5673 C CA . ALA A 1 708 ? 12.710 18.737 4.056 1.00 52.62 708 ALA A CA 1
ATOM 5674 C C . ALA A 1 708 ? 12.791 19.493 5.387 1.00 52.62 708 ALA A C 1
ATOM 5676 O O . ALA A 1 708 ? 12.088 20.482 5.595 1.00 52.62 708 ALA A O 1
ATOM 5677 N N . TYR A 1 709 ? 13.671 19.047 6.281 1.00 55.28 709 TYR A N 1
ATOM 5678 C CA . TYR A 1 709 ? 13.932 19.733 7.538 1.00 55.28 709 TYR A CA 1
ATOM 5679 C C . TYR A 1 709 ? 15.198 20.590 7.396 1.00 55.28 709 TYR A C 1
ATOM 5681 O O . TYR A 1 709 ? 16.310 20.149 7.673 1.00 55.28 709 TYR A O 1
ATOM 5689 N N . VAL A 1 710 ? 15.025 21.829 6.938 1.00 38.91 710 VAL A N 1
ATOM 5690 C CA . VAL A 1 710 ? 15.940 22.939 7.233 1.00 38.91 710 VAL A CA 1
ATOM 5691 C C . VAL A 1 710 ? 15.058 24.137 7.557 1.00 38.91 710 VAL A C 1
ATOM 5693 O O . VAL A 1 710 ? 14.409 24.695 6.676 1.00 38.91 710 VAL A O 1
ATOM 5696 N N . VAL A 1 711 ? 15.005 24.507 8.836 1.00 34.16 711 VAL A N 1
ATOM 5697 C CA . VAL A 1 711 ? 14.356 25.740 9.290 1.00 34.16 711 VAL A CA 1
ATOM 5698 C C . VAL A 1 711 ? 15.158 26.906 8.715 1.00 34.16 711 VAL A C 1
ATOM 5700 O O . VAL A 1 711 ? 16.255 27.206 9.186 1.00 34.16 711 VAL A O 1
ATOM 5703 N N . MET A 1 712 ? 14.638 27.541 7.664 1.00 28.53 712 MET A N 1
ATOM 5704 C CA . MET A 1 712 ? 15.051 28.895 7.311 1.00 28.53 712 MET A CA 1
ATOM 5705 C C . MET A 1 712 ? 14.675 29.772 8.499 1.00 28.53 712 MET A C 1
ATOM 5707 O O . MET A 1 712 ? 13.498 29.860 8.848 1.00 28.53 712 MET A O 1
ATOM 5711 N N . GLY A 1 713 ? 15.672 30.369 9.151 1.00 28.30 713 GLY A N 1
ATOM 5712 C CA . GLY A 1 713 ? 15.424 31.400 10.145 1.00 28.30 713 GLY A CA 1
ATOM 5713 C C . GLY A 1 713 ? 14.576 32.481 9.490 1.00 28.30 713 GLY A C 1
ATOM 5714 O O . GLY A 1 713 ? 15.024 33.140 8.552 1.00 28.30 713 GLY A O 1
ATOM 5715 N N . THR A 1 714 ? 13.334 32.622 9.939 1.00 25.83 714 THR A N 1
ATOM 5716 C CA . THR A 1 714 ? 12.517 33.791 9.644 1.00 25.83 714 THR A CA 1
ATOM 5717 C C . THR A 1 714 ? 13.243 34.982 10.248 1.00 25.83 714 THR A C 1
ATOM 5719 O O . THR A 1 714 ? 13.199 35.191 11.459 1.00 25.83 714 THR A O 1
ATOM 5722 N N . GLY A 1 715 ? 13.982 35.702 9.404 1.00 26.42 715 GLY A N 1
ATOM 5723 C CA . GLY A 1 715 ? 14.514 37.011 9.732 1.00 26.42 715 GLY A CA 1
ATOM 5724 C C . GLY A 1 715 ? 13.354 37.896 10.158 1.00 26.42 715 GLY A C 1
ATOM 5725 O O . GLY A 1 715 ? 12.360 38.023 9.443 1.00 26.42 715 GLY A O 1
ATOM 5726 N N . ASP A 1 716 ? 13.483 38.419 11.367 1.00 25.47 716 ASP A N 1
ATOM 5727 C CA . ASP A 1 716 ? 12.523 39.277 12.029 1.00 25.47 716 ASP A CA 1
ATOM 5728 C C . ASP A 1 716 ? 12.114 40.429 11.100 1.00 25.47 716 ASP A C 1
ATOM 5730 O O . ASP A 1 716 ? 12.950 41.138 10.529 1.00 25.47 716 ASP A O 1
ATOM 5734 N N . GLY A 1 717 ? 10.806 40.564 10.898 1.00 25.78 717 GLY A N 1
ATOM 5735 C CA . GLY A 1 717 ? 10.220 41.540 9.998 1.00 25.78 717 GLY A CA 1
ATOM 5736 C C . GLY A 1 717 ? 10.375 42.942 10.561 1.00 25.78 717 GLY A C 1
ATOM 5737 O O . GLY A 1 717 ? 9.483 43.445 11.245 1.00 25.78 717 GLY A O 1
ATOM 5738 N N . LYS A 1 718 ? 11.463 43.624 10.203 1.00 25.50 718 LYS A N 1
ATOM 5739 C CA . LYS A 1 718 ? 11.466 45.082 10.229 1.00 25.50 718 LYS A CA 1
ATOM 5740 C C . LYS A 1 718 ? 10.714 45.559 8.992 1.00 25.50 718 LYS A C 1
ATOM 5742 O O . LYS A 1 718 ? 11.181 45.438 7.866 1.00 25.50 718 LYS A O 1
ATOM 5747 N N . LYS A 1 719 ? 9.487 46.023 9.232 1.00 30.97 719 LYS A N 1
ATOM 5748 C CA . LYS A 1 719 ? 8.667 46.754 8.268 1.00 30.97 719 LYS A CA 1
ATOM 5749 C C . LYS A 1 719 ? 9.449 47.972 7.775 1.00 30.97 719 LYS A C 1
ATOM 5751 O O . LYS A 1 719 ? 9.402 49.002 8.441 1.00 30.97 719 LYS A O 1
ATOM 5756 N N . ASP A 1 720 ? 10.061 47.875 6.606 1.00 24.34 720 ASP A N 1
ATOM 5757 C CA . ASP A 1 720 ? 10.273 49.050 5.773 1.00 24.34 720 ASP A CA 1
ATOM 5758 C C . ASP A 1 720 ? 9.105 49.122 4.788 1.00 24.34 720 ASP A C 1
ATOM 5760 O O . ASP A 1 720 ? 8.921 48.300 3.889 1.00 24.34 720 ASP A O 1
ATOM 5764 N N . LYS A 1 721 ? 8.222 50.080 5.082 1.00 34.16 721 LYS A N 1
ATOM 5765 C CA . LYS A 1 721 ? 7.358 50.698 4.086 1.00 34.16 721 LYS A CA 1
ATOM 5766 C C . LYS A 1 721 ? 8.289 51.237 3.008 1.00 34.16 721 LYS A C 1
ATOM 5768 O O . LYS A 1 721 ? 9.068 52.115 3.333 1.00 34.16 721 LYS A O 1
ATOM 5773 N N . ASP A 1 722 ? 8.170 50.711 1.800 1.00 24.89 722 ASP A N 1
ATOM 5774 C CA . ASP A 1 722 ? 8.045 51.494 0.572 1.00 24.89 722 ASP A CA 1
ATOM 5775 C C . ASP A 1 722 ? 7.465 50.559 -0.495 1.00 24.89 722 ASP A C 1
ATOM 5777 O O . ASP A 1 722 ? 8.133 49.703 -1.070 1.00 24.89 722 ASP A O 1
ATOM 5781 N N . ARG A 1 723 ? 6.142 50.657 -0.666 1.00 25.20 723 ARG A N 1
ATOM 5782 C CA . ARG A 1 723 ? 5.457 50.188 -1.869 1.00 25.20 723 ARG A CA 1
ATOM 5783 C C . ARG A 1 723 ? 5.621 51.300 -2.896 1.00 25.20 723 ARG A C 1
ATOM 5785 O O . ARG A 1 723 ? 5.003 52.347 -2.726 1.00 25.20 723 ARG A O 1
ATOM 5792 N N . GLU A 1 724 ? 6.402 51.061 -3.939 1.00 27.69 724 GLU A N 1
ATOM 5793 C CA . GLU A 1 724 ? 6.112 51.663 -5.236 1.00 27.69 724 GLU A CA 1
ATOM 5794 C C . GLU A 1 724 ? 5.262 50.667 -6.022 1.00 27.69 724 GLU A C 1
ATOM 5796 O O . GLU A 1 724 ? 5.666 49.539 -6.312 1.00 27.69 724 GLU A O 1
ATOM 5801 N N . ASP A 1 725 ? 4.027 51.088 -6.271 1.00 25.59 725 ASP A N 1
ATOM 5802 C CA . ASP A 1 725 ? 3.076 50.433 -7.146 1.00 25.59 725 ASP A CA 1
ATOM 5803 C C . ASP A 1 725 ? 3.612 50.480 -8.587 1.00 25.59 725 ASP A C 1
ATOM 5805 O O . ASP A 1 725 ? 3.818 51.558 -9.141 1.00 25.59 725 ASP A O 1
ATOM 5809 N N . VAL A 1 726 ? 3.802 49.319 -9.220 1.00 24.62 726 VAL A N 1
ATOM 5810 C CA . VAL A 1 726 ? 3.913 49.231 -10.684 1.00 24.62 726 VAL A CA 1
ATOM 5811 C C . VAL A 1 726 ? 2.677 48.512 -11.202 1.00 24.62 726 VAL A C 1
ATOM 5813 O O . VAL A 1 726 ? 2.587 47.286 -11.267 1.00 24.62 726 VAL A O 1
ATOM 5816 N N . GLU A 1 727 ? 1.694 49.344 -11.520 1.00 23.92 727 GLU A N 1
ATOM 5817 C CA . GLU A 1 727 ? 0.516 49.045 -12.315 1.00 23.92 727 GLU A CA 1
ATOM 5818 C C . GLU A 1 727 ? 0.970 48.658 -13.735 1.00 23.92 727 GLU A C 1
ATOM 5820 O O . GLU A 1 727 ? 1.472 49.485 -14.496 1.00 23.92 727 GLU A O 1
ATOM 5825 N N . VAL A 1 728 ? 0.834 47.379 -14.097 1.00 24.05 728 VAL A N 1
ATOM 5826 C CA . VAL A 1 728 ? 1.073 46.915 -15.470 1.00 24.05 728 VAL A CA 1
ATOM 5827 C C . VAL A 1 728 ? -0.104 47.375 -16.328 1.00 24.05 728 VAL A C 1
ATOM 5829 O O . VAL A 1 728 ? -1.163 46.745 -16.346 1.00 24.05 728 VAL A O 1
ATOM 5832 N N . ARG A 1 729 ? 0.082 48.498 -17.027 1.00 22.59 729 ARG A N 1
ATOM 5833 C CA . ARG A 1 729 ? -0.789 48.924 -18.124 1.00 22.59 729 ARG A CA 1
ATOM 5834 C C . ARG A 1 729 ? -0.620 47.974 -19.306 1.00 22.59 729 ARG A C 1
ATOM 5836 O O . ARG A 1 729 ? 0.477 47.792 -19.826 1.00 22.59 729 ARG A O 1
ATOM 5843 N N . LEU A 1 730 ? -1.739 47.387 -19.713 1.00 27.97 730 LEU A N 1
ATOM 5844 C CA . LEU A 1 730 ? -1.946 46.834 -21.044 1.00 27.97 730 LEU A CA 1
ATOM 5845 C C . LEU A 1 730 ? -1.941 48.005 -22.033 1.00 27.97 730 LEU A C 1
ATOM 5847 O O . LEU A 1 730 ? -2.783 48.892 -21.907 1.00 27.97 730 LEU A O 1
ATOM 5851 N N . GLU A 1 731 ? -1.020 48.008 -22.995 1.00 24.84 731 GLU A N 1
ATOM 5852 C CA . GLU A 1 731 ? -1.131 48.863 -24.178 1.00 24.84 731 GLU A CA 1
ATOM 5853 C C . GLU A 1 731 ? -1.579 48.029 -25.378 1.00 24.84 731 GLU A C 1
ATOM 5855 O O . GLU A 1 731 ? -1.007 46.992 -25.720 1.00 24.84 731 GLU A O 1
ATOM 5860 N N . GLU A 1 732 ? -2.688 48.501 -25.941 1.00 25.55 732 GLU A N 1
ATOM 5861 C CA . GLU A 1 732 ? -3.321 48.086 -27.181 1.00 25.55 732 GLU A CA 1
ATOM 5862 C C . GLU A 1 732 ? -2.407 48.367 -28.379 1.00 25.55 732 GLU A C 1
ATOM 5864 O O . GLU A 1 732 ? -1.588 49.285 -28.371 1.00 25.55 732 GLU A O 1
ATOM 5869 N N . GLY A 1 733 ? -2.564 47.556 -29.424 1.00 25.09 733 GLY A N 1
ATOM 5870 C CA . GLY A 1 733 ? -1.813 47.704 -30.660 1.00 25.09 733 GLY A CA 1
ATOM 5871 C C . GLY A 1 733 ? -2.189 48.947 -31.461 1.00 25.09 733 GLY A C 1
ATOM 5872 O O . GLY A 1 733 ? -3.287 49.483 -31.334 1.00 25.09 733 GLY A O 1
ATOM 5873 N N . GLN A 1 734 ? -1.290 49.325 -32.369 1.00 24.89 734 GLN A N 1
ATOM 5874 C CA . GLN A 1 734 ? -1.652 50.008 -33.602 1.00 24.89 734 GLN A CA 1
ATOM 5875 C C . GLN A 1 734 ? -0.627 49.755 -34.713 1.00 24.89 734 GLN A C 1
ATOM 5877 O O . GLN A 1 734 ? 0.580 49.694 -34.493 1.00 24.89 734 GLN A O 1
ATOM 5882 N N . ASP A 1 735 ? -1.216 49.577 -35.889 1.00 24.88 735 ASP A N 1
ATOM 5883 C CA . ASP A 1 735 ? -0.719 49.416 -37.249 1.00 24.88 735 ASP A CA 1
ATOM 5884 C C . ASP A 1 735 ? 0.629 50.054 -37.624 1.00 24.88 735 ASP A C 1
ATOM 5886 O O . ASP A 1 735 ? 0.872 51.240 -37.405 1.00 24.88 735 ASP A O 1
ATOM 5890 N N . ALA A 1 736 ? 1.418 49.299 -38.396 1.00 24.83 736 ALA A N 1
ATOM 5891 C CA . ALA A 1 736 ? 2.224 49.862 -39.474 1.00 24.83 736 ALA A CA 1
ATOM 5892 C C . ALA A 1 736 ? 2.301 48.881 -40.658 1.00 24.83 736 ALA A C 1
ATOM 5894 O O . ALA A 1 736 ? 2.825 47.774 -40.562 1.00 24.83 736 ALA A O 1
ATOM 5895 N N . VAL A 1 737 ? 1.730 49.341 -41.767 1.00 24.11 737 VAL A N 1
ATOM 5896 C CA . VAL A 1 737 ? 1.740 48.800 -43.129 1.00 24.11 737 VAL A CA 1
ATOM 5897 C C . VAL A 1 737 ? 3.169 48.670 -43.660 1.00 24.11 737 VAL A C 1
ATOM 5899 O O . VAL A 1 737 ? 3.894 49.657 -43.609 1.00 24.11 737 VAL A O 1
ATOM 5902 N N . LEU A 1 738 ? 3.523 47.532 -44.271 1.00 25.94 738 LEU A N 1
ATOM 5903 C CA . LEU A 1 738 ? 4.431 47.492 -45.425 1.00 25.94 738 LEU A CA 1
ATOM 5904 C C . LEU A 1 738 ? 3.992 46.406 -46.422 1.00 25.94 738 LEU A C 1
ATOM 5906 O O . LEU A 1 738 ? 3.652 45.283 -46.058 1.00 25.94 738 LEU A O 1
ATOM 5910 N N . GLU A 1 739 ? 3.940 46.846 -47.673 1.00 22.69 739 GLU A N 1
ATOM 5911 C CA . GLU A 1 739 ? 3.444 46.218 -48.893 1.00 22.69 739 GLU A CA 1
ATOM 5912 C C . GLU A 1 739 ? 4.385 45.142 -49.462 1.00 22.69 739 GLU A C 1
ATOM 5914 O O . GLU A 1 739 ? 5.596 45.273 -49.325 1.00 22.69 739 GLU A O 1
ATOM 5919 N N . GLY A 1 740 ? 3.802 44.186 -50.208 1.00 23.52 740 GLY A N 1
ATOM 5920 C CA . GLY A 1 740 ? 4.415 43.496 -51.363 1.00 23.52 740 GLY A CA 1
ATOM 5921 C C . GLY A 1 740 ? 5.523 42.478 -51.049 1.00 23.52 740 GLY A C 1
ATOM 5922 O O . GLY A 1 740 ? 6.316 42.666 -50.147 1.00 23.52 740 GLY A O 1
ATOM 5923 N N . GLU A 1 741 ? 5.696 41.344 -51.715 1.00 23.36 741 GLU A N 1
ATOM 5924 C CA . GLU A 1 741 ? 5.141 40.753 -52.928 1.00 23.36 741 GLU A CA 1
ATOM 5925 C C . GLU A 1 741 ? 5.305 39.227 -52.798 1.00 23.36 741 GLU A C 1
ATOM 5927 O O . GLU A 1 741 ? 6.147 38.723 -52.053 1.00 23.36 741 GLU A O 1
ATOM 5932 N N . TRP A 1 742 ? 4.466 38.494 -53.519 1.00 24.08 742 TRP A N 1
ATOM 5933 C CA . TRP A 1 742 ? 4.535 37.047 -53.662 1.00 24.08 742 TRP A CA 1
ATOM 5934 C C . TRP A 1 742 ? 5.572 36.682 -54.721 1.00 24.08 742 TRP A C 1
ATOM 5936 O O . TRP A 1 742 ? 5.463 37.172 -55.842 1.00 24.08 742 TRP A O 1
ATOM 5946 N N . GLU A 1 743 ? 6.465 35.735 -54.435 1.00 23.58 743 GLU A N 1
ATOM 5947 C CA . GLU A 1 743 ? 7.054 34.928 -55.502 1.00 23.58 743 GLU A CA 1
ATOM 5948 C C . GLU A 1 743 ? 7.239 33.473 -55.061 1.00 23.58 743 GLU A C 1
ATOM 5950 O O . GLU A 1 743 ? 7.904 33.147 -54.078 1.00 23.58 743 GLU A O 1
ATOM 5955 N N . VAL A 1 744 ? 6.541 32.614 -55.798 1.00 26.75 744 VAL A N 1
ATOM 5956 C CA . VAL A 1 744 ? 6.635 31.160 -55.811 1.00 26.75 744 VAL A CA 1
ATOM 5957 C C . VAL A 1 744 ? 7.832 30.805 -56.680 1.00 26.75 744 VAL A C 1
ATOM 5959 O O . VAL A 1 744 ? 7.881 31.241 -57.827 1.00 26.75 744 VAL A O 1
ATOM 5962 N N . VAL A 1 745 ? 8.743 29.973 -56.180 1.00 26.70 745 VAL A N 1
ATOM 5963 C CA . VAL A 1 745 ? 9.668 29.220 -57.033 1.00 26.70 745 VAL A CA 1
ATOM 5964 C C . VAL A 1 745 ? 9.715 27.781 -56.529 1.00 26.70 745 VAL A C 1
ATOM 5966 O O . VAL A 1 745 ? 10.143 27.508 -55.407 1.00 26.70 745 VAL A O 1
ATOM 5969 N N . ASP A 1 746 ? 9.185 26.901 -57.373 1.00 25.62 746 ASP A N 1
ATOM 5970 C CA . ASP A 1 746 ? 9.351 25.453 -57.354 1.00 25.62 746 ASP A CA 1
ATOM 5971 C C . ASP A 1 746 ? 10.802 25.039 -57.684 1.00 25.62 746 ASP A C 1
ATOM 5973 O O . ASP A 1 746 ? 11.596 25.829 -58.185 1.00 25.62 746 ASP A O 1
ATOM 5977 N N . GLU A 1 747 ? 11.046 23.739 -57.500 1.00 25.98 747 GLU A N 1
ATOM 5978 C CA . GLU A 1 747 ? 12.079 22.888 -58.118 1.00 25.98 747 GLU A CA 1
ATOM 5979 C C . GLU A 1 747 ? 13.334 22.505 -57.304 1.00 25.98 747 GLU A C 1
ATOM 5981 O O . GLU A 1 747 ? 14.224 23.291 -57.006 1.00 25.98 747 GLU A O 1
ATOM 5986 N N . GLU A 1 748 ? 13.359 21.194 -57.027 1.00 25.42 748 GLU A N 1
ATOM 5987 C CA . GLU A 1 748 ? 14.438 20.235 -57.299 1.00 25.42 748 GLU A CA 1
ATOM 5988 C C . GLU A 1 748 ? 15.832 20.385 -56.654 1.00 25.42 748 GLU A C 1
ATOM 5990 O O . GLU A 1 748 ? 16.605 21.294 -56.925 1.00 25.42 748 GLU A O 1
ATOM 5995 N N . GLY A 1 749 ? 16.226 19.304 -55.963 1.00 28.91 749 GLY A N 1
ATOM 5996 C CA . GLY A 1 749 ? 17.556 18.712 -56.135 1.00 28.91 749 GLY A CA 1
ATOM 5997 C C . GLY A 1 749 ? 18.609 19.014 -55.068 1.00 28.91 749 GLY A C 1
ATOM 5998 O O . GLY A 1 749 ? 19.432 19.903 -55.264 1.00 28.91 749 GLY A O 1
ATOM 5999 N N . LEU A 1 750 ? 18.653 18.189 -54.010 1.00 30.69 750 LEU A N 1
ATOM 6000 C CA . LEU A 1 750 ? 19.797 17.336 -53.603 1.00 30.69 750 LEU A CA 1
ATOM 6001 C C . LEU A 1 750 ? 19.556 16.649 -52.253 1.00 30.69 750 LEU A C 1
ATOM 6003 O O . LEU A 1 750 ? 19.183 17.346 -51.283 1.00 30.69 750 LEU A O 1
#

Secondary structure (DSSP, 8-state):
-------TT-EEEEEE-GGGGG-TTTHHHHHHHHHHHHHHHHHH----SEEEEEES-GGGS-TT-HHHHHHHHHHHHHHHHHTTT-SS-EEEETT-TT--TTT-TTHHHHHHHHHHHHHS-HHHHTT--TTS---PPP---------HHHHHHHHHHHHTSHHHHS-HHHHHHHHHTT--S---HHHHHHHHHHHHHHHTTSSSHHHHHHHHHHHHHHTT-TTT--HHHHHHHHHHHHHHHHHHHHHHSSPPPGGGHHHHHHH-GGGG-TTTTTTT--HHHHTSHHHHHSPPPPSSSPPP----THHHHTTTS-SS--S--------PPP--HHHHHHHHHHHHHHHHHHTT--HHHHHHHHHHHHHHHHHHHHHHHHHHTTS--S------PPP-HHHHHHHHHHHHHHHHTS-GGG---TTT--HHHHHHH-TTTSS-TTGGGGTS-HHHHSSHHHHHS----SSSPPPSSPPPPPHHHHHHHHHHHHHHHT--PPPPTTSS----TT-TTPPPHHHHHHHHHHHHHHHHT------SS-SSHHHHHHHHHHHHHT------S-HHHHHHHHHHHHHHHHHHTTTHHHHTTTTSSSS-----------HHHHHHHHHHHHHHHHHHHHHS-HHHHHHHHHHHSPP-SSS--HHHHHHHHHHHHHHHHH-GGGG-GGGGGGTS-HHHHTSHHHHHS----SSSPPPP--------------------PPPPP-----------------